Protein AF-A0A2G2DRU8-F1 (afdb_monomer_lite)

Structure (mmCIF, N/CA/C/O backbone):
data_AF-A0A2G2DRU8-F1
#
_entry.id   AF-A0A2G2DRU8-F1
#
loop_
_atom_site.group_PDB
_atom_site.id
_atom_site.type_symbol
_atom_site.label_atom_id
_atom_site.label_alt_id
_atom_site.label_comp_id
_atom_site.label_asym_id
_atom_site.label_entity_id
_atom_site.label_seq_id
_atom_site.pdbx_PDB_ins_code
_atom_site.Cartn_x
_atom_site.Cartn_y
_atom_site.Cartn_z
_atom_site.occupancy
_atom_site.B_iso_or_equiv
_atom_site.auth_seq_id
_atom_site.auth_comp_id
_atom_site.auth_asym_id
_atom_site.auth_atom_id
_atom_site.pdbx_PDB_model_num
ATOM 1 N N . MET A 1 1 ? 56.312 -52.712 -91.362 1.00 39.38 1 MET A N 1
ATOM 2 C CA . MET A 1 1 ? 55.675 -51.465 -91.839 1.00 39.38 1 MET A CA 1
ATOM 3 C C . MET A 1 1 ? 55.351 -50.600 -90.630 1.00 39.38 1 MET A C 1
ATOM 5 O O . MET A 1 1 ? 54.851 -51.126 -89.647 1.00 39.38 1 MET A O 1
ATOM 9 N N . ARG A 1 2 ? 55.734 -49.320 -90.685 1.00 44.62 2 ARG A N 1
ATOM 10 C CA . ARG A 1 2 ? 55.447 -48.262 -89.698 1.00 44.62 2 ARG A CA 1
ATOM 11 C C . ARG A 1 2 ? 53.928 -48.081 -89.507 1.00 44.62 2 ARG A C 1
ATOM 13 O O . ARG A 1 2 ? 53.222 -48.220 -90.497 1.00 44.62 2 ARG A O 1
ATOM 20 N N . TYR A 1 3 ? 53.457 -47.692 -88.315 1.00 41.16 3 TYR A N 1
ATOM 21 C CA . TYR A 1 3 ? 52.961 -46.327 -88.022 1.00 41.16 3 TYR A CA 1
ATOM 22 C C . TYR A 1 3 ? 52.307 -46.202 -86.619 1.00 41.16 3 TYR A C 1
ATOM 24 O O . TYR A 1 3 ? 51.330 -46.865 -86.307 1.00 41.16 3 TYR A O 1
ATOM 32 N N . LEU A 1 4 ? 52.939 -45.346 -85.804 1.00 44.66 4 LEU A N 1
ATOM 33 C CA . LEU A 1 4 ? 52.465 -44.342 -84.829 1.00 44.66 4 LEU A CA 1
ATOM 34 C C . LEU A 1 4 ? 51.186 -44.522 -83.969 1.00 44.66 4 LEU A C 1
ATOM 36 O O . LEU A 1 4 ? 50.074 -44.688 -84.451 1.00 44.66 4 LEU A O 1
ATOM 40 N N . SER A 1 5 ? 51.408 -44.283 -82.666 1.00 58.34 5 SER A N 1
ATOM 41 C CA . SER A 1 5 ? 50.473 -43.892 -81.591 1.00 58.34 5 SER A CA 1
ATOM 42 C C . SER A 1 5 ? 49.672 -42.612 -81.915 1.00 58.34 5 SER A C 1
ATOM 44 O O . SER A 1 5 ? 50.130 -41.800 -82.721 1.00 58.34 5 SER A O 1
ATOM 46 N N . PRO A 1 6 ? 48.554 -42.353 -81.206 1.00 56.75 6 PRO A N 1
ATOM 47 C CA . PRO A 1 6 ? 48.639 -41.314 -80.173 1.00 56.75 6 PRO A CA 1
ATOM 48 C C . PRO A 1 6 ? 47.944 -41.654 -78.843 1.00 56.75 6 PRO A C 1
ATOM 50 O O . PRO A 1 6 ? 46.926 -42.337 -78.767 1.00 56.75 6 PRO A O 1
ATOM 53 N N . LYS A 1 7 ? 48.543 -41.111 -77.780 1.00 52.53 7 LYS A N 1
ATOM 54 C CA . LYS A 1 7 ? 48.070 -41.048 -76.394 1.00 52.53 7 LYS A CA 1
ATOM 55 C C . LYS A 1 7 ? 46.791 -40.206 -76.294 1.00 52.53 7 LYS A C 1
ATOM 57 O O . LYS A 1 7 ? 46.794 -39.054 -76.718 1.00 52.53 7 LYS A O 1
ATOM 62 N N . HIS A 1 8 ? 45.750 -40.730 -75.647 1.00 50.44 8 HIS A N 1
ATOM 63 C CA . HIS A 1 8 ? 44.646 -39.911 -75.147 1.00 50.44 8 HIS A CA 1
ATOM 64 C C . HIS A 1 8 ? 45.032 -39.297 -73.798 1.00 50.44 8 HIS A C 1
ATOM 66 O O . HIS A 1 8 ? 45.098 -39.971 -72.772 1.00 50.44 8 HIS A O 1
ATOM 72 N N . THR A 1 9 ? 45.326 -38.003 -73.831 1.00 54.69 9 THR A N 1
ATOM 73 C CA . THR A 1 9 ? 45.537 -37.146 -72.666 1.00 54.69 9 THR A CA 1
ATOM 74 C C . THR A 1 9 ? 44.187 -36.859 -72.003 1.00 54.69 9 THR A C 1
ATOM 76 O O . THR A 1 9 ? 43.282 -36.326 -72.642 1.00 54.69 9 THR A O 1
ATOM 79 N N . LEU A 1 10 ? 44.054 -37.193 -70.718 1.00 53.12 10 LEU A N 1
ATOM 80 C CA . LEU A 1 10 ? 42.950 -36.758 -69.861 1.00 53.12 10 LEU A CA 1
ATOM 81 C C . LEU A 1 10 ? 43.016 -35.230 -69.693 1.00 53.12 10 LEU A C 1
ATOM 83 O O . LEU A 1 10 ? 43.907 -34.716 -69.017 1.00 53.12 10 LEU A O 1
ATOM 87 N N . LEU A 1 11 ? 42.084 -34.501 -70.311 1.00 50.75 11 LEU A N 1
ATOM 88 C CA . LEU A 1 11 ? 41.891 -33.073 -70.059 1.00 50.75 11 LEU A CA 1
ATOM 89 C C . LEU A 1 11 ? 41.055 -32.899 -68.790 1.00 50.75 11 LEU A C 1
ATOM 91 O O . LEU A 1 11 ? 39.841 -33.077 -68.773 1.00 50.75 11 LEU A O 1
ATOM 95 N N . ASN A 1 12 ? 41.751 -32.546 -67.717 1.00 58.22 12 ASN A N 1
ATOM 96 C CA . ASN A 1 12 ? 41.182 -32.056 -66.476 1.00 58.22 12 ASN A CA 1
ATOM 97 C C . ASN A 1 12 ? 40.608 -30.653 -66.752 1.00 58.22 12 ASN A C 1
ATOM 99 O O . ASN A 1 12 ? 41.373 -29.700 -66.912 1.00 58.22 12 ASN A O 1
ATOM 103 N N . SER A 1 13 ? 39.283 -30.516 -66.861 1.00 53.88 13 SER A N 1
ATOM 104 C CA . SER A 1 13 ? 38.641 -29.200 -66.955 1.00 53.88 13 SER A CA 1
ATOM 105 C C . SER A 1 13 ? 38.730 -28.513 -65.594 1.00 53.88 13 SER A C 1
ATOM 107 O O . SER A 1 13 ? 37.860 -28.650 -64.736 1.00 53.88 13 SER A O 1
ATOM 109 N N . ARG A 1 14 ? 39.822 -27.781 -65.366 1.00 57.84 14 ARG A N 1
ATOM 110 C CA . ARG A 1 14 ? 39.835 -26.725 -64.356 1.00 57.84 14 ARG A CA 1
ATOM 111 C C . ARG A 1 14 ? 39.056 -25.549 -64.936 1.00 57.84 14 ARG A C 1
ATOM 113 O O . ARG A 1 14 ? 39.639 -24.684 -65.582 1.00 57.84 14 ARG A O 1
ATOM 120 N N . SER A 1 15 ? 37.743 -25.541 -64.720 1.00 64.25 15 SER A N 1
ATOM 121 C CA . SER A 1 15 ? 36.922 -24.342 -64.891 1.00 64.25 15 SER A CA 1
ATOM 122 C C . SER A 1 15 ? 37.364 -23.325 -63.839 1.00 64.25 15 SER A C 1
ATOM 124 O O . SER A 1 15 ? 36.916 -23.359 -62.696 1.00 64.25 15 SER A O 1
ATOM 126 N N . GLY A 1 16 ? 38.335 -22.483 -64.190 1.00 66.25 16 GLY A N 1
ATOM 127 C CA . GLY A 1 16 ? 38.664 -21.307 -63.398 1.00 66.25 16 GLY A CA 1
ATOM 128 C C . GLY A 1 16 ? 37.477 -20.352 -63.443 1.00 66.25 16 GLY A C 1
ATOM 129 O O . GLY A 1 16 ? 37.025 -20.004 -64.532 1.00 66.25 16 GLY A O 1
ATOM 130 N N . PHE A 1 17 ? 36.966 -19.965 -62.272 1.00 67.88 17 PHE A N 1
ATOM 131 C CA . PHE A 1 17 ? 35.905 -18.968 -62.153 1.00 67.88 17 PHE A CA 1
ATOM 132 C C . PHE A 1 17 ? 36.286 -17.718 -62.940 1.00 67.88 17 PHE A C 1
ATOM 134 O O . PHE A 1 17 ? 37.369 -17.153 -62.759 1.00 67.88 17 PHE A O 1
ATOM 141 N N . THR A 1 18 ? 35.404 -17.302 -63.843 1.00 85.19 18 THR A N 1
ATOM 142 C CA . THR A 1 18 ? 35.626 -16.078 -64.606 1.00 85.19 18 THR A CA 1
ATOM 143 C C . THR A 1 18 ? 35.460 -14.874 -63.678 1.00 85.19 18 THR A C 1
ATOM 145 O O . THR A 1 18 ? 34.638 -14.880 -62.761 1.00 85.19 18 THR A O 1
ATOM 148 N N . LEU A 1 19 ? 36.236 -13.812 -63.909 1.00 82.19 19 LEU A N 1
ATOM 149 C CA . LEU A 1 19 ? 36.163 -12.582 -63.108 1.00 82.19 19 LEU A CA 1
ATOM 150 C C . LEU A 1 19 ? 34.741 -11.990 -63.088 1.00 82.19 19 LEU A C 1
ATOM 152 O O . LEU A 1 19 ? 34.320 -11.416 -62.087 1.00 82.19 19 LEU A O 1
ATOM 156 N N . ILE A 1 20 ? 33.987 -12.184 -64.173 1.00 88.69 20 ILE A N 1
ATOM 157 C CA . ILE A 1 20 ? 32.601 -11.729 -64.286 1.00 88.69 20 ILE A CA 1
ATOM 158 C C . ILE A 1 20 ? 31.631 -12.548 -63.425 1.00 88.69 20 ILE A C 1
ATOM 160 O O . ILE A 1 20 ? 30.718 -11.979 -62.838 1.00 88.69 20 ILE A O 1
ATOM 164 N N . GLU A 1 21 ? 31.851 -13.853 -63.283 1.00 85.38 21 GLU A N 1
ATOM 165 C CA . GLU A 1 21 ? 31.037 -14.726 -62.433 1.00 85.38 21 GLU A CA 1
ATOM 166 C C . GLU A 1 21 ? 31.250 -14.404 -60.953 1.00 85.38 21 GLU A C 1
ATOM 168 O O . GLU A 1 21 ? 30.289 -14.263 -60.199 1.00 85.38 21 GLU A O 1
ATOM 173 N N . LEU A 1 22 ? 32.501 -14.160 -60.553 1.00 88.31 22 LEU A N 1
ATOM 174 C CA . LEU A 1 22 ? 32.812 -13.711 -59.197 1.00 88.31 22 LEU A CA 1
ATOM 175 C C . LEU A 1 22 ? 32.199 -12.331 -58.902 1.00 88.31 22 LEU A C 1
ATOM 177 O O . LEU A 1 22 ? 31.643 -12.118 -57.826 1.00 88.31 22 LEU A O 1
ATOM 181 N N . LEU A 1 23 ? 32.222 -11.410 -59.869 1.00 90.94 23 LEU A N 1
ATOM 182 C CA . LEU A 1 23 ? 31.602 -10.091 -59.729 1.00 90.94 23 LEU A CA 1
ATOM 183 C C . LEU A 1 23 ? 30.066 -10.173 -59.663 1.00 90.94 23 LEU A C 1
ATOM 185 O O . LEU A 1 23 ? 29.441 -9.477 -58.861 1.00 90.94 23 LEU A O 1
ATOM 189 N N . MET A 1 24 ? 29.447 -11.059 -60.444 1.00 91.19 24 MET A N 1
ATOM 190 C CA . MET A 1 24 ? 28.003 -11.303 -60.399 1.00 91.19 24 MET A CA 1
ATOM 191 C C . MET A 1 24 ? 27.572 -11.908 -59.055 1.00 91.19 24 MET A C 1
ATOM 193 O O . MET A 1 24 ? 26.594 -11.464 -58.460 1.00 91.19 24 MET A O 1
ATOM 197 N N . VAL A 1 25 ? 28.321 -12.874 -58.521 1.00 94.44 25 VAL A N 1
ATOM 198 C CA . VAL A 1 25 ? 28.010 -13.477 -57.215 1.00 94.44 25 VAL A CA 1
ATOM 199 C C . VAL A 1 25 ? 28.134 -12.450 -56.090 1.00 94.44 25 VAL A C 1
ATOM 201 O O . VAL A 1 25 ? 27.235 -12.351 -55.256 1.00 94.44 25 VAL A O 1
ATOM 204 N N . VAL A 1 26 ? 29.197 -11.641 -56.078 1.00 92.75 26 VAL A N 1
ATOM 205 C CA . VAL A 1 26 ? 29.396 -10.617 -55.037 1.00 92.75 26 VAL A CA 1
ATOM 206 C C . VAL A 1 26 ? 28.317 -9.533 -55.100 1.00 92.75 26 VAL A C 1
ATOM 208 O O . VAL A 1 26 ? 27.832 -9.091 -54.056 1.00 92.75 26 VAL A O 1
ATOM 211 N N . THR A 1 27 ? 27.898 -9.126 -56.300 1.00 94.50 27 THR A N 1
ATOM 212 C CA . THR A 1 27 ? 26.814 -8.144 -56.468 1.00 94.50 27 THR A CA 1
ATOM 213 C C . THR A 1 27 ? 25.464 -8.699 -56.016 1.00 94.50 27 THR A C 1
ATOM 215 O O . THR A 1 27 ? 24.753 -8.015 -55.280 1.00 94.50 27 THR A O 1
ATOM 218 N N . ILE A 1 28 ? 25.139 -9.953 -56.350 1.00 94.69 28 ILE A N 1
ATOM 219 C CA . ILE A 1 28 ? 23.911 -10.612 -55.877 1.00 94.69 28 ILE A CA 1
ATOM 220 C C . ILE A 1 28 ? 23.941 -10.792 -54.355 1.00 94.69 28 ILE A C 1
ATOM 222 O O . ILE A 1 28 ? 22.969 -10.452 -53.685 1.00 94.69 28 ILE A O 1
ATOM 226 N N . MET A 1 29 ? 25.055 -11.267 -53.786 1.00 93.94 29 MET A N 1
ATOM 227 C CA . MET A 1 29 ? 25.184 -11.436 -52.334 1.00 93.94 29 MET A CA 1
ATOM 228 C C . MET A 1 29 ? 25.061 -10.110 -51.593 1.00 93.94 29 MET A C 1
ATOM 230 O O . MET A 1 29 ? 24.414 -10.052 -50.550 1.00 93.94 29 MET A O 1
ATOM 234 N N . SER A 1 30 ? 25.615 -9.036 -52.153 1.00 93.00 30 SER A N 1
ATOM 235 C CA . SER A 1 30 ? 25.475 -7.696 -51.590 1.00 93.00 30 SER A CA 1
ATOM 236 C C . SER A 1 30 ? 24.016 -7.234 -51.633 1.00 93.00 30 SER A C 1
ATOM 238 O O . SER A 1 30 ? 23.486 -6.822 -50.607 1.00 93.00 30 SER A O 1
ATOM 240 N N . ALA A 1 31 ? 23.321 -7.377 -52.766 1.00 91.62 31 ALA A N 1
ATOM 241 C CA . ALA A 1 31 ? 21.906 -7.012 -52.874 1.00 91.62 31 ALA A CA 1
ATOM 242 C C . ALA A 1 31 ? 21.016 -7.796 -51.887 1.00 91.62 31 ALA A C 1
ATOM 244 O O . ALA A 1 31 ? 20.180 -7.205 -51.203 1.00 91.62 31 ALA A O 1
ATOM 245 N N . VAL A 1 32 ? 21.237 -9.109 -51.756 1.00 91.88 32 VAL A N 1
ATOM 246 C CA . VAL A 1 32 ? 20.504 -9.968 -50.810 1.00 91.88 32 VAL A CA 1
ATOM 247 C C . VAL A 1 32 ? 20.811 -9.592 -49.359 1.00 91.88 32 VAL A C 1
ATOM 249 O O . VAL A 1 32 ? 19.890 -9.510 -48.547 1.00 91.88 32 VAL A O 1
ATOM 252 N N . ALA A 1 33 ? 22.074 -9.312 -49.025 1.00 88.75 33 ALA A N 1
ATOM 253 C CA . ALA A 1 33 ? 22.460 -8.886 -47.682 1.00 88.75 33 ALA A CA 1
ATOM 254 C C . ALA A 1 33 ? 21.768 -7.572 -47.283 1.00 88.75 33 ALA A C 1
ATOM 256 O O . ALA A 1 33 ? 21.217 -7.478 -46.186 1.00 88.75 33 ALA A O 1
ATOM 257 N N . TRP A 1 34 ? 21.713 -6.590 -48.190 1.00 86.06 34 TRP A N 1
ATOM 258 C CA . TRP A 1 34 ? 21.013 -5.324 -47.955 1.00 86.06 34 TRP A CA 1
ATOM 259 C C . TRP A 1 34 ? 19.508 -5.517 -47.713 1.00 86.06 34 TRP A C 1
ATOM 261 O O . TRP A 1 34 ? 18.966 -4.945 -46.768 1.00 86.06 34 TRP A O 1
ATOM 271 N N . MET A 1 35 ? 18.835 -6.361 -48.503 1.00 84.06 35 MET A N 1
ATOM 272 C CA . MET A 1 35 ? 17.413 -6.673 -48.289 1.00 84.06 35 MET A CA 1
ATOM 273 C C . MET A 1 35 ? 17.175 -7.421 -46.967 1.00 84.06 35 MET A C 1
ATOM 275 O O . MET A 1 35 ? 16.222 -7.121 -46.247 1.00 84.06 35 MET A O 1
ATOM 279 N N . SER A 1 36 ? 18.061 -8.358 -46.612 1.00 82.38 36 SER A N 1
ATOM 280 C CA . SER A 1 36 ? 17.959 -9.134 -45.372 1.00 82.38 36 SER A CA 1
ATOM 281 C C . SER A 1 36 ? 18.079 -8.261 -44.118 1.00 82.38 36 SER A C 1
ATOM 283 O O . SER A 1 36 ? 17.382 -8.517 -43.137 1.00 82.38 36 SER A O 1
ATOM 285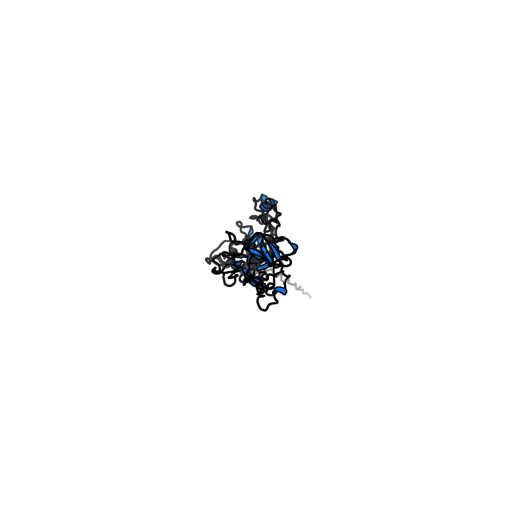 N N . LEU A 1 37 ? 18.928 -7.226 -44.132 1.00 78.00 37 LEU A N 1
ATOM 286 C CA . LEU A 1 37 ? 19.105 -6.319 -42.991 1.00 78.00 37 LEU A CA 1
ATOM 287 C C . LEU A 1 37 ? 17.834 -5.510 -42.679 1.00 78.00 37 LEU A C 1
ATOM 289 O O . LEU A 1 37 ? 17.498 -5.329 -41.509 1.00 78.00 37 LEU A O 1
ATOM 293 N N . GLY A 1 38 ? 17.091 -5.074 -43.703 1.00 71.56 38 GLY A N 1
ATOM 294 C CA . GLY A 1 38 ? 15.842 -4.325 -43.516 1.00 71.56 38 GLY A CA 1
ATOM 295 C C . GLY A 1 38 ? 14.744 -5.136 -42.816 1.00 71.56 38 GLY A C 1
ATOM 296 O O . GLY A 1 38 ? 14.065 -4.624 -41.928 1.00 71.56 38 GLY A O 1
ATOM 297 N N . VAL A 1 39 ? 14.606 -6.421 -43.162 1.00 74.19 39 VAL A N 1
ATOM 298 C CA . VAL A 1 39 ? 13.610 -7.324 -42.552 1.00 74.19 39 VAL A CA 1
ATOM 299 C C . VAL A 1 39 ? 13.971 -7.663 -41.103 1.00 74.19 39 VAL A C 1
ATOM 301 O O . VAL A 1 39 ? 13.103 -7.657 -40.232 1.00 74.19 39 VAL A O 1
ATOM 304 N N . VAL A 1 40 ? 15.252 -7.925 -40.823 1.00 74.25 40 VAL A N 1
ATOM 305 C CA . VAL A 1 40 ? 15.715 -8.258 -39.465 1.00 74.25 40 VAL A CA 1
ATOM 306 C C . VAL A 1 40 ? 15.511 -7.083 -38.505 1.00 74.25 40 VAL A C 1
ATOM 308 O O . VAL A 1 40 ? 15.038 -7.297 -37.391 1.00 74.25 40 VAL A O 1
ATOM 311 N N . ASN A 1 41 ? 15.788 -5.850 -38.940 1.00 72.88 41 ASN A N 1
ATOM 312 C CA . ASN A 1 41 ? 15.638 -4.664 -38.094 1.00 72.88 41 ASN A CA 1
ATOM 313 C C . ASN A 1 41 ? 14.183 -4.429 -37.658 1.00 72.88 41 ASN A C 1
ATOM 315 O O . ASN A 1 41 ? 13.932 -4.232 -36.472 1.00 72.88 41 ASN A O 1
ATOM 319 N N . ASN A 1 42 ? 13.221 -4.529 -38.580 1.00 74.12 42 ASN A N 1
ATOM 320 C CA . ASN A 1 42 ? 11.802 -4.348 -38.248 1.00 74.12 42 ASN A CA 1
ATOM 321 C C . ASN A 1 42 ? 11.298 -5.413 -37.262 1.00 74.12 42 ASN A C 1
ATOM 323 O O . ASN A 1 42 ? 10.543 -5.101 -36.342 1.00 74.12 42 ASN A O 1
ATOM 327 N N . ASN A 1 43 ? 11.757 -6.658 -37.417 1.00 83.50 43 ASN A N 1
ATOM 328 C CA . ASN A 1 43 ? 11.407 -7.741 -36.501 1.00 83.50 43 ASN A CA 1
ATOM 329 C C . ASN A 1 43 ? 12.019 -7.527 -35.108 1.00 83.50 43 ASN A C 1
ATOM 331 O O . ASN A 1 43 ? 11.368 -7.794 -34.101 1.00 83.50 43 ASN A O 1
ATOM 335 N N . MET A 1 44 ? 13.256 -7.029 -35.028 1.00 87.12 44 MET A N 1
ATOM 336 C CA . MET A 1 44 ? 13.907 -6.739 -33.747 1.00 87.12 44 MET A CA 1
ATOM 337 C C . MET A 1 44 ? 13.232 -5.590 -32.999 1.00 87.12 44 MET A C 1
ATOM 339 O O . MET A 1 44 ? 13.045 -5.686 -31.786 1.00 87.12 44 MET A O 1
ATOM 343 N N . ASP A 1 45 ? 12.848 -4.531 -33.709 1.00 89.62 45 ASP A N 1
ATOM 344 C CA . ASP A 1 45 ? 12.166 -3.378 -33.123 1.00 89.62 45 ASP A CA 1
ATOM 345 C C . ASP A 1 45 ? 10.806 -3.781 -32.526 1.00 89.62 45 ASP A C 1
ATOM 347 O O . ASP A 1 45 ? 10.487 -3.417 -31.391 1.00 89.62 45 ASP A O 1
ATOM 351 N N . GLN A 1 46 ? 10.057 -4.639 -33.226 1.00 90.56 46 GLN A N 1
ATOM 352 C CA . GLN A 1 46 ? 8.818 -5.213 -32.703 1.00 90.56 46 GLN A CA 1
ATOM 353 C C . GLN A 1 46 ? 9.048 -6.029 -31.423 1.00 90.56 46 GLN A C 1
ATOM 355 O O . GLN A 1 46 ? 8.342 -5.841 -30.434 1.00 90.56 46 GLN A O 1
ATOM 360 N N . VAL A 1 47 ? 10.064 -6.898 -31.408 1.00 92.56 47 VAL A N 1
ATOM 361 C CA . VAL A 1 47 ? 10.391 -7.721 -30.231 1.00 92.56 47 VAL A CA 1
ATOM 362 C C . VAL A 1 47 ? 10.733 -6.854 -29.017 1.00 92.56 47 VAL A C 1
ATOM 364 O O . VAL A 1 47 ? 10.299 -7.158 -27.909 1.00 92.56 47 VAL A O 1
ATOM 367 N N . ARG A 1 48 ? 11.484 -5.763 -29.200 1.00 92.75 48 ARG A N 1
ATOM 368 C CA . ARG A 1 48 ? 11.838 -4.836 -28.108 1.00 92.75 48 ARG A CA 1
ATOM 369 C C . ARG A 1 48 ? 10.632 -4.064 -27.590 1.00 92.75 48 ARG A C 1
ATOM 371 O O . ARG A 1 48 ? 10.507 -3.834 -26.384 1.00 92.75 48 ARG A O 1
ATOM 378 N N . PHE A 1 49 ? 9.730 -3.684 -28.484 1.00 91.69 49 PHE A N 1
ATOM 379 C CA . PHE A 1 49 ? 8.475 -3.046 -28.117 1.00 91.69 49 PHE A CA 1
ATOM 380 C C . PHE A 1 49 ? 7.569 -3.986 -27.308 1.00 91.69 49 PHE A C 1
ATOM 382 O O . PHE A 1 49 ? 7.074 -3.607 -26.245 1.00 91.69 49 PHE A O 1
ATOM 389 N N . ASP A 1 50 ? 7.420 -5.237 -27.744 1.00 93.44 50 ASP A N 1
ATOM 390 C CA . ASP A 1 50 ? 6.649 -6.243 -27.011 1.00 93.44 50 ASP A CA 1
ATOM 391 C C . ASP A 1 50 ? 7.320 -6.621 -25.674 1.00 93.44 50 ASP A C 1
ATOM 393 O O . ASP A 1 50 ? 6.637 -6.771 -24.660 1.00 93.44 50 ASP A O 1
ATOM 397 N N . ASP A 1 51 ? 8.655 -6.679 -25.610 1.00 94.31 51 ASP A N 1
ATOM 398 C CA . ASP A 1 51 ? 9.399 -6.843 -24.350 1.00 94.31 51 ASP A CA 1
ATOM 399 C C . ASP A 1 51 ? 9.132 -5.676 -23.383 1.00 94.31 51 ASP A C 1
ATOM 401 O O . ASP A 1 51 ? 8.884 -5.886 -22.196 1.00 94.31 51 ASP A O 1
ATOM 405 N N . THR A 1 52 ? 9.088 -4.439 -23.886 1.00 93.00 52 THR A N 1
ATOM 406 C CA . THR A 1 52 ? 8.765 -3.244 -23.086 1.00 93.00 52 THR A CA 1
ATOM 407 C C . THR A 1 52 ? 7.366 -3.339 -22.473 1.00 93.00 52 THR A C 1
ATOM 409 O O . THR A 1 52 ? 7.199 -3.081 -21.279 1.00 93.00 52 THR A O 1
ATOM 412 N N . LYS A 1 53 ? 6.368 -3.788 -23.243 1.00 92.62 53 LYS A N 1
ATOM 413 C CA . LYS A 1 53 ? 5.009 -4.051 -22.738 1.00 92.62 53 LYS A CA 1
ATOM 414 C C . LYS A 1 53 ? 4.995 -5.105 -21.637 1.00 92.62 53 LYS A C 1
ATOM 416 O O . LYS A 1 53 ? 4.438 -4.875 -20.567 1.00 92.62 53 LYS A O 1
ATOM 421 N N . ASN A 1 54 ? 5.651 -6.238 -21.873 1.00 93.69 54 ASN A N 1
ATOM 422 C CA . ASN A 1 54 ? 5.714 -7.329 -20.901 1.00 93.69 54 ASN A CA 1
ATOM 423 C C . ASN A 1 54 ? 6.402 -6.897 -19.595 1.00 93.69 54 ASN A C 1
ATOM 425 O O . ASN A 1 54 ? 6.001 -7.299 -18.499 1.00 93.69 54 ASN A O 1
ATOM 429 N N . ARG A 1 55 ? 7.421 -6.039 -19.688 1.00 93.81 55 ARG A N 1
ATOM 430 C CA . ARG A 1 55 ? 8.112 -5.473 -18.525 1.00 93.81 55 ARG A CA 1
ATOM 431 C C . ARG A 1 55 ? 7.244 -4.503 -17.738 1.00 93.81 55 ARG A C 1
ATOM 433 O O . ARG A 1 55 ? 7.286 -4.556 -16.514 1.00 93.81 55 ARG A O 1
ATOM 440 N N . LEU A 1 56 ? 6.432 -3.677 -18.397 1.00 92.81 56 LEU A N 1
ATOM 441 C CA . LEU A 1 56 ? 5.462 -2.816 -17.710 1.00 92.81 56 LEU A CA 1
ATOM 442 C C . LEU A 1 56 ? 4.446 -3.630 -16.906 1.00 92.81 56 LEU A C 1
ATOM 444 O O . LEU A 1 56 ? 4.211 -3.325 -15.739 1.00 92.81 56 LEU A O 1
ATOM 448 N N . GLU A 1 57 ? 3.919 -4.712 -17.478 1.00 92.38 57 GLU A N 1
ATOM 449 C CA . GLU A 1 57 ? 3.024 -5.625 -16.755 1.00 92.38 57 GLU A CA 1
ATOM 450 C C . GLU A 1 57 ? 3.729 -6.308 -15.577 1.00 92.38 57 GLU A C 1
ATOM 452 O O . GLU A 1 57 ? 3.158 -6.471 -14.497 1.00 92.38 57 GLU A O 1
ATOM 457 N N . THR A 1 58 ? 5.006 -6.657 -15.746 1.00 94.12 58 THR A N 1
ATOM 458 C CA . THR A 1 58 ? 5.829 -7.215 -14.664 1.00 94.12 58 THR A CA 1
ATOM 459 C C . THR A 1 58 ? 6.010 -6.202 -13.527 1.00 94.12 58 THR A C 1
ATOM 461 O O . THR A 1 58 ? 5.867 -6.563 -12.361 1.00 94.12 58 THR A O 1
ATOM 464 N N . ILE A 1 59 ? 6.251 -4.926 -13.849 1.00 95.25 59 ILE A N 1
ATOM 465 C CA . ILE A 1 59 ? 6.330 -3.832 -12.869 1.00 95.25 59 ILE A CA 1
ATOM 466 C C . ILE A 1 59 ? 4.987 -3.652 -12.163 1.00 95.25 59 ILE A C 1
ATOM 468 O O . ILE A 1 59 ? 4.956 -3.586 -10.937 1.00 95.25 59 ILE A O 1
ATOM 472 N N . LYS A 1 60 ? 3.870 -3.644 -12.899 1.00 94.00 60 LYS A N 1
ATOM 473 C CA . LYS A 1 60 ? 2.528 -3.527 -12.312 1.00 94.00 60 LYS A CA 1
ATOM 474 C C . LYS A 1 60 ? 2.273 -4.629 -11.283 1.00 94.00 60 LYS A C 1
ATOM 476 O O . LYS A 1 60 ? 1.923 -4.334 -10.140 1.00 94.00 60 LYS A O 1
ATOM 481 N N . ARG A 1 61 ? 2.537 -5.884 -11.657 1.00 92.75 61 ARG A N 1
ATOM 482 C CA . ARG A 1 61 ? 2.388 -7.049 -10.771 1.00 92.75 61 ARG A CA 1
ATOM 483 C C . ARG A 1 61 ? 3.335 -7.016 -9.574 1.00 92.75 61 ARG A C 1
ATOM 485 O O . ARG A 1 61 ? 2.944 -7.425 -8.490 1.00 92.75 61 ARG A O 1
ATOM 492 N N . ALA A 1 62 ? 4.555 -6.507 -9.729 1.00 95.25 62 ALA A N 1
ATOM 493 C CA . ALA A 1 62 ? 5.482 -6.353 -8.609 1.00 95.25 62 ALA A CA 1
ATOM 494 C C . ALA A 1 62 ? 4.985 -5.338 -7.563 1.00 95.25 62 ALA A C 1
ATOM 496 O O . ALA A 1 62 ? 5.285 -5.471 -6.375 1.00 95.25 62 ALA A O 1
ATOM 497 N N . ILE A 1 63 ? 4.225 -4.325 -7.990 1.00 95.25 63 ILE A N 1
ATOM 498 C CA . ILE A 1 63 ? 3.742 -3.260 -7.108 1.00 95.25 63 ILE A CA 1
ATOM 499 C C . ILE A 1 63 ? 2.443 -3.658 -6.399 1.00 95.25 63 ILE A C 1
ATOM 501 O O . ILE A 1 63 ? 2.396 -3.588 -5.173 1.00 95.25 63 ILE A O 1
ATOM 505 N N . ILE A 1 64 ? 1.408 -4.068 -7.141 1.00 92.62 64 ILE A N 1
ATOM 506 C CA . ILE A 1 64 ? 0.060 -4.345 -6.594 1.00 92.62 64 ILE A CA 1
ATOM 507 C C . ILE A 1 64 ? -0.352 -5.824 -6.627 1.00 92.62 64 ILE A C 1
ATOM 509 O O . ILE A 1 64 ? -1.461 -6.157 -6.217 1.00 92.62 64 ILE A O 1
ATOM 513 N N . GLY A 1 65 ? 0.507 -6.712 -7.131 1.00 90.38 65 GLY A N 1
ATOM 514 C CA . GLY A 1 65 ? 0.176 -8.124 -7.307 1.00 90.38 65 GLY A CA 1
ATOM 515 C C . GLY A 1 65 ? -0.707 -8.392 -8.527 1.00 90.38 65 GLY A C 1
ATOM 516 O O . GLY A 1 65 ? -0.892 -7.540 -9.398 1.00 90.38 65 GLY A O 1
ATOM 517 N N . ASP A 1 66 ? -1.238 -9.612 -8.602 1.00 83.94 66 ASP A N 1
ATOM 518 C CA . ASP A 1 66 ? -2.235 -10.014 -9.597 1.00 83.94 66 ASP A CA 1
ATOM 519 C C . ASP A 1 66 ? -3.600 -10.151 -8.912 1.00 83.94 66 ASP A C 1
ATOM 521 O O . ASP A 1 66 ? -4.002 -11.234 -8.488 1.00 83.94 66 ASP A O 1
ATOM 525 N N . THR A 1 67 ? -4.321 -9.034 -8.800 1.00 67.50 67 THR A N 1
ATOM 526 C CA . THR A 1 67 ? -5.629 -8.975 -8.124 1.00 67.50 67 THR A CA 1
ATOM 527 C C . THR A 1 67 ? -6.719 -9.794 -8.826 1.00 67.50 67 THR A C 1
ATOM 529 O O . THR A 1 67 ? -7.758 -10.064 -8.219 1.00 67.50 67 THR A O 1
ATOM 532 N N . SER A 1 68 ? -6.485 -10.219 -10.077 1.00 69.88 68 SER A N 1
ATOM 533 C CA . SER A 1 68 ? -7.400 -11.069 -10.851 1.00 69.88 68 SER A CA 1
ATOM 534 C C . SER A 1 68 ? -7.329 -12.544 -10.455 1.00 69.88 68 SER A C 1
ATOM 536 O O . SER A 1 68 ? -8.281 -13.299 -10.671 1.00 69.88 68 SER A O 1
ATOM 538 N N . ARG A 1 69 ? -6.213 -12.971 -9.852 1.00 74.69 69 ARG A N 1
ATOM 539 C CA . ARG A 1 69 ? -6.064 -14.334 -9.350 1.00 74.69 69 ARG A CA 1
ATOM 540 C C . ARG A 1 69 ? -6.748 -14.444 -8.010 1.00 74.69 69 ARG A C 1
ATOM 542 O O . ARG A 1 69 ? -6.456 -13.682 -7.095 1.00 74.69 69 ARG A O 1
ATOM 549 N N . THR A 1 70 ? -7.622 -15.433 -7.889 1.00 76.00 70 THR A N 1
ATOM 550 C CA . THR A 1 70 ? -8.203 -15.808 -6.606 1.00 76.00 70 THR A CA 1
ATOM 551 C C . THR A 1 70 ? -7.656 -17.161 -6.170 1.00 76.00 70 THR A C 1
ATOM 553 O O . THR A 1 70 ? -7.578 -18.103 -6.957 1.00 76.00 70 THR A O 1
ATOM 556 N N . ILE A 1 71 ? -7.258 -17.261 -4.907 1.00 70.38 71 ILE A N 1
ATOM 557 C CA . ILE A 1 71 ? -6.917 -18.516 -4.243 1.00 70.38 71 ILE A CA 1
ATOM 558 C C . ILE A 1 71 ? -8.060 -18.784 -3.270 1.00 70.38 71 ILE A C 1
ATOM 560 O O . ILE A 1 71 ? -8.320 -17.981 -2.378 1.00 70.38 71 ILE A O 1
ATOM 564 N N . ASN A 1 72 ? -8.793 -19.881 -3.472 1.00 72.69 72 ASN A N 1
ATOM 565 C CA . ASN A 1 72 ? -9.979 -20.224 -2.674 1.00 72.69 72 ASN A CA 1
ATOM 566 C C . ASN A 1 72 ? -11.047 -19.106 -2.631 1.00 72.69 72 ASN A C 1
ATOM 568 O O . ASN A 1 72 ? -11.698 -18.901 -1.610 1.00 72.69 72 ASN A O 1
ATOM 572 N N . GLY A 1 73 ? -11.215 -18.366 -3.733 1.00 69.44 73 GLY A N 1
ATOM 573 C CA . GLY A 1 73 ? -12.197 -17.279 -3.842 1.00 69.44 73 GLY A CA 1
ATOM 574 C C . GLY A 1 73 ? -11.762 -15.938 -3.238 1.00 69.44 73 GLY A C 1
ATOM 575 O O . GLY A 1 73 ? -12.528 -14.982 -3.306 1.00 69.44 73 GLY A O 1
ATOM 576 N N . GLN A 1 74 ? -10.545 -15.833 -2.695 1.00 66.56 74 GLN A N 1
ATOM 577 C CA . GLN A 1 74 ? -9.959 -14.573 -2.224 1.00 66.56 74 GLN A CA 1
ATOM 578 C C . GLN A 1 74 ? -8.861 -14.111 -3.179 1.00 66.56 74 GLN A C 1
ATOM 580 O O . GLN A 1 74 ? -8.030 -14.924 -3.581 1.00 66.56 74 GLN A O 1
ATOM 585 N N . SER A 1 75 ? -8.844 -12.828 -3.553 1.00 71.25 75 SER A N 1
ATOM 586 C CA . SER A 1 75 ? -7.780 -12.280 -4.402 1.00 71.25 75 SER A CA 1
ATOM 587 C C . SER A 1 75 ? -6.405 -12.477 -3.765 1.00 71.25 75 SER A C 1
ATOM 589 O O . SER A 1 75 ? -6.235 -12.310 -2.557 1.00 71.25 75 SER A O 1
ATOM 591 N N . GLU A 1 76 ? -5.414 -12.825 -4.580 1.00 77.50 76 GLU A N 1
ATOM 592 C CA . GLU A 1 76 ? -4.030 -12.929 -4.139 1.00 77.50 76 GLU A CA 1
ATOM 593 C C . GLU A 1 76 ? -3.471 -11.531 -3.856 1.00 77.50 76 GLU A C 1
ATOM 595 O O . GLU A 1 76 ? -3.280 -10.721 -4.762 1.00 77.50 76 GLU A O 1
ATOM 600 N N . ILE A 1 77 ? -3.195 -11.246 -2.583 1.00 82.81 77 ILE A N 1
ATOM 601 C CA . ILE A 1 77 ? -2.615 -9.969 -2.168 1.00 82.81 77 ILE A CA 1
ATOM 602 C C . ILE A 1 77 ? -1.132 -10.164 -1.913 1.00 82.81 77 ILE A C 1
ATOM 604 O O . ILE A 1 77 ? -0.727 -10.787 -0.931 1.00 82.81 77 ILE A O 1
ATOM 608 N N . ARG A 1 78 ? -0.326 -9.634 -2.826 1.00 87.81 78 ARG A N 1
ATOM 609 C CA . ARG A 1 78 ? 1.135 -9.627 -2.761 1.00 87.81 78 ARG A CA 1
ATOM 610 C C . ARG A 1 78 ? 1.665 -8.379 -3.454 1.00 87.81 78 ARG A C 1
ATOM 612 O O . ARG A 1 78 ? 0.938 -7.715 -4.186 1.00 87.81 78 ARG A O 1
ATOM 619 N N . GLY A 1 79 ? 2.951 -8.116 -3.273 1.00 92.19 79 GLY A N 1
ATOM 620 C CA . GLY A 1 79 ? 3.656 -7.032 -3.946 1.00 92.19 79 GLY A CA 1
ATOM 621 C C . GLY A 1 79 ? 3.995 -5.894 -2.999 1.00 92.19 79 GLY A C 1
ATOM 622 O O . GLY A 1 79 ? 3.599 -5.876 -1.834 1.00 92.19 79 GLY A O 1
ATOM 623 N N . TYR A 1 80 ? 4.738 -4.929 -3.530 1.00 94.38 80 TYR A N 1
ATOM 624 C CA . TYR A 1 80 ? 5.300 -3.835 -2.749 1.00 94.38 80 TYR A CA 1
ATOM 625 C C . TYR A 1 80 ? 4.246 -3.093 -1.916 1.00 94.38 80 TYR A C 1
ATOM 627 O O . TYR A 1 80 ? 4.490 -2.796 -0.751 1.00 94.38 80 TYR A O 1
ATOM 635 N N . VAL A 1 81 ? 3.059 -2.822 -2.469 1.00 93.94 81 VAL A N 1
ATOM 636 C CA . VAL A 1 81 ? 2.008 -2.090 -1.747 1.00 93.94 81 VAL A CA 1
ATOM 637 C C . VAL A 1 81 ? 1.401 -2.916 -0.616 1.00 93.94 81 VAL A C 1
ATOM 639 O O . VAL A 1 81 ? 1.099 -2.350 0.428 1.00 93.94 81 VAL A O 1
ATOM 642 N N . ALA A 1 82 ? 1.253 -4.232 -0.763 1.00 92.06 82 ALA A N 1
ATOM 643 C CA . ALA A 1 82 ? 0.723 -5.068 0.316 1.00 92.06 82 ALA A CA 1
ATOM 644 C C . ALA A 1 82 ? 1.638 -5.032 1.557 1.00 92.06 82 ALA A C 1
ATOM 646 O O . ALA A 1 82 ? 1.161 -4.902 2.693 1.00 92.06 82 ALA A O 1
ATOM 647 N N . ASP A 1 83 ? 2.951 -5.065 1.315 1.00 91.44 83 ASP A N 1
ATOM 648 C CA . ASP A 1 83 ? 3.992 -5.150 2.343 1.00 91.44 83 ASP A CA 1
ATOM 649 C C . ASP A 1 83 ? 4.426 -3.781 2.887 1.00 91.44 83 ASP A C 1
ATOM 651 O O . ASP A 1 83 ? 4.810 -3.662 4.049 1.00 91.44 83 ASP A O 1
ATOM 655 N N . MET A 1 84 ? 4.343 -2.728 2.070 1.00 90.75 84 MET A N 1
ATOM 656 C CA . MET A 1 84 ? 4.788 -1.373 2.421 1.00 90.75 84 MET A CA 1
ATOM 657 C C . MET A 1 84 ? 3.627 -0.389 2.603 1.00 90.75 84 MET A C 1
ATOM 659 O O . MET A 1 84 ? 3.810 0.682 3.168 1.00 90.75 84 MET A O 1
ATOM 663 N N . GLY A 1 85 ? 2.421 -0.694 2.133 1.00 90.44 85 GLY A N 1
ATOM 664 C CA . GLY A 1 85 ? 1.255 0.189 2.243 1.00 90.44 85 GLY A CA 1
ATOM 665 C C . GLY A 1 85 ? 1.345 1.489 1.434 1.00 90.44 85 GLY A C 1
ATOM 666 O O . GLY A 1 85 ? 0.622 2.443 1.704 1.00 90.44 85 GLY A O 1
ATOM 667 N N . GLY A 1 86 ? 2.249 1.563 0.455 1.00 91.44 86 GLY A N 1
ATOM 668 C CA . GLY A 1 86 ? 2.431 2.726 -0.414 1.00 91.44 86 GLY A CA 1
ATOM 669 C C . GLY A 1 86 ? 3.126 2.349 -1.717 1.00 91.44 86 GLY A C 1
ATOM 670 O O . GLY A 1 86 ? 3.706 1.270 -1.818 1.00 91.44 86 GLY A O 1
ATOM 671 N N . LEU A 1 87 ? 3.057 3.226 -2.719 1.00 94.44 87 LEU A N 1
ATOM 672 C CA . LEU A 1 87 ? 3.739 3.023 -3.998 1.00 94.44 87 LEU A CA 1
ATOM 673 C C . LEU A 1 87 ? 5.265 3.115 -3.825 1.00 94.44 87 LEU A C 1
ATOM 675 O O . LEU A 1 87 ? 5.743 3.873 -2.974 1.00 94.44 87 LEU A O 1
ATOM 679 N N . PRO A 1 88 ? 6.057 2.372 -4.617 1.00 94.31 88 PRO A N 1
ATOM 680 C CA . PRO A 1 88 ? 7.504 2.508 -4.577 1.00 94.31 88 PRO A CA 1
ATOM 681 C C . PRO A 1 88 ? 7.908 3.899 -5.084 1.00 94.31 88 PRO A C 1
ATOM 683 O O . PRO A 1 88 ? 7.348 4.380 -6.072 1.00 94.31 88 PRO A O 1
ATOM 686 N N . PRO A 1 89 ? 8.903 4.553 -4.469 1.00 91.81 89 PRO A N 1
ATOM 687 C CA . PRO A 1 89 ? 9.370 5.858 -4.934 1.00 91.81 89 PRO A CA 1
ATOM 688 C C . PRO A 1 89 ? 10.082 5.795 -6.301 1.00 91.81 89 PRO A C 1
ATOM 690 O O . PRO A 1 89 ? 10.176 6.807 -6.986 1.00 91.81 89 PRO A O 1
ATOM 693 N N . HIS A 1 90 ? 10.608 4.628 -6.687 1.00 92.19 90 HIS A N 1
ATOM 694 C CA . HIS A 1 90 ? 11.343 4.367 -7.934 1.00 92.19 90 HIS A CA 1
ATOM 695 C C . HIS A 1 90 ? 11.541 2.849 -8.121 1.00 92.19 90 HIS A C 1
ATOM 697 O O . HIS A 1 90 ? 11.251 2.072 -7.213 1.00 92.19 90 HIS A O 1
ATOM 703 N N . LEU A 1 91 ? 12.056 2.396 -9.270 1.00 93.19 91 LEU A N 1
ATOM 704 C CA . LEU A 1 91 ? 12.155 0.954 -9.567 1.00 93.19 91 LEU A CA 1
ATOM 705 C C . LEU A 1 91 ? 13.183 0.190 -8.725 1.00 93.19 91 LEU A C 1
ATOM 707 O O . LEU A 1 91 ? 12.976 -0.990 -8.449 1.00 93.19 91 LEU A O 1
ATOM 711 N N . GLN A 1 92 ? 14.274 0.821 -8.286 1.00 92.25 92 GLN A N 1
ATOM 712 C CA . GLN A 1 92 ? 15.254 0.149 -7.419 1.00 92.25 92 GLN A CA 1
ATOM 713 C C . GLN A 1 92 ? 14.645 -0.351 -6.100 1.00 92.25 92 GLN A C 1
ATOM 715 O O . GLN A 1 92 ? 15.041 -1.413 -5.618 1.00 92.25 92 GLN A O 1
ATOM 720 N N . ALA A 1 93 ? 13.623 0.339 -5.581 1.00 92.69 93 ALA A N 1
ATOM 721 C CA . ALA A 1 93 ? 12.870 -0.082 -4.401 1.00 92.69 93 ALA A CA 1
ATOM 722 C C . ALA A 1 93 ? 12.262 -1.491 -4.555 1.00 92.69 93 ALA A C 1
ATOM 724 O O . ALA A 1 93 ? 12.126 -2.237 -3.582 1.00 92.69 93 ALA A O 1
ATOM 725 N N . LEU A 1 94 ? 11.954 -1.893 -5.793 1.00 94.38 94 LEU A N 1
ATOM 726 C CA . LEU A 1 94 ? 11.407 -3.209 -6.113 1.00 94.38 94 LEU A CA 1
ATOM 727 C C . LEU A 1 94 ? 12.472 -4.313 -6.200 1.00 94.38 94 LEU A C 1
ATOM 729 O O . LEU A 1 94 ? 12.127 -5.490 -6.116 1.00 94.38 94 LEU A O 1
ATOM 733 N N . LEU A 1 95 ? 13.748 -3.953 -6.361 1.00 92.38 95 LEU A N 1
ATOM 734 C CA . LEU A 1 95 ? 14.856 -4.893 -6.560 1.00 92.38 95 LEU A CA 1
ATOM 735 C C . LEU A 1 95 ? 15.662 -5.160 -5.289 1.00 92.38 95 LEU A C 1
ATOM 737 O O . LEU A 1 95 ? 16.161 -6.265 -5.108 1.00 92.38 95 LEU A O 1
ATOM 741 N N . GLN A 1 96 ? 15.844 -4.156 -4.430 1.00 89.75 96 GLN A N 1
ATOM 742 C CA . GLN A 1 96 ? 16.818 -4.231 -3.339 1.00 89.75 96 GLN A CA 1
ATOM 743 C C . GLN A 1 96 ? 16.254 -3.667 -2.045 1.00 89.75 96 GLN A C 1
ATOM 745 O O . GLN A 1 96 ? 15.812 -2.528 -2.021 1.00 89.75 96 GLN A O 1
ATOM 750 N N . LYS A 1 97 ? 16.354 -4.420 -0.944 1.00 87.56 97 LYS A N 1
ATOM 751 C CA . LYS A 1 97 ? 15.922 -3.976 0.392 1.00 87.56 97 LYS A CA 1
ATOM 752 C C . LYS A 1 97 ? 16.578 -2.665 0.830 1.00 87.56 97 LYS A C 1
ATOM 754 O O . LYS A 1 97 ? 15.896 -1.771 1.318 1.00 87.56 97 LYS A O 1
ATOM 759 N N . ASN A 1 98 ? 17.894 -2.569 0.661 1.00 89.38 98 ASN A N 1
ATOM 760 C CA . ASN A 1 98 ? 18.677 -1.384 0.986 1.00 89.38 98 ASN A CA 1
ATOM 761 C C . ASN A 1 98 ? 19.441 -0.944 -0.259 1.00 89.38 98 ASN A C 1
ATOM 763 O O . ASN A 1 98 ? 19.944 -1.799 -0.992 1.00 89.38 98 ASN A O 1
ATOM 767 N N . TYR A 1 99 ? 19.537 0.359 -0.488 1.00 89.94 99 TYR A N 1
ATOM 768 C CA . TYR A 1 99 ? 20.195 0.899 -1.673 1.00 89.94 99 TYR A CA 1
ATOM 769 C C . TYR A 1 99 ? 20.706 2.322 -1.457 1.00 89.94 99 TYR A C 1
ATOM 771 O O . TYR A 1 99 ? 20.295 3.015 -0.527 1.00 89.94 99 TYR A O 1
ATOM 779 N N . CYS A 1 100 ? 21.570 2.772 -2.367 1.00 90.69 100 CYS A N 1
ATOM 780 C CA . CYS A 1 100 ? 22.011 4.156 -2.427 1.00 90.69 100 CYS A CA 1
ATOM 781 C C . CYS A 1 100 ? 21.129 4.988 -3.371 1.00 90.69 100 CYS A C 1
ATOM 783 O O . CYS A 1 100 ? 21.087 4.757 -4.584 1.00 90.69 100 CYS A O 1
ATOM 785 N N . ALA A 1 101 ? 20.406 5.964 -2.823 1.00 87.75 101 ALA A N 1
ATOM 786 C CA . ALA A 1 101 ? 19.610 6.903 -3.606 1.00 87.75 101 ALA A CA 1
ATOM 787 C C . ALA A 1 101 ? 20.521 7.715 -4.543 1.00 87.75 101 ALA A C 1
ATOM 789 O O . ALA A 1 101 ? 21.560 8.215 -4.128 1.00 87.75 101 ALA A O 1
ATOM 790 N N . GLY A 1 102 ? 20.163 7.814 -5.825 1.00 86.38 102 GLY A N 1
ATOM 791 C CA . GLY A 1 102 ? 20.978 8.458 -6.862 1.00 86.38 102 GLY A CA 1
ATOM 792 C C . GLY A 1 102 ? 22.138 7.615 -7.411 1.00 86.38 102 GLY A C 1
ATOM 793 O O . GLY A 1 102 ? 22.588 7.874 -8.525 1.00 86.38 102 GLY A O 1
ATOM 794 N N . PHE A 1 103 ? 22.588 6.578 -6.695 1.00 88.31 103 PHE A N 1
ATOM 795 C CA . PHE A 1 103 ? 23.783 5.799 -7.049 1.00 88.31 103 PHE A CA 1
ATOM 796 C C . PHE A 1 103 ? 23.520 4.284 -7.004 1.00 88.31 103 PHE A C 1
ATOM 798 O O . PHE A 1 103 ? 24.072 3.579 -6.162 1.00 88.31 103 PHE A O 1
ATOM 805 N N . PRO A 1 104 ? 22.694 3.735 -7.909 1.00 87.50 104 PRO A N 1
ATOM 806 C CA . PRO A 1 104 ? 22.254 2.340 -7.848 1.00 87.50 104 PRO A CA 1
ATOM 807 C C . PRO A 1 104 ? 23.380 1.303 -7.973 1.00 87.50 104 PRO A C 1
ATOM 809 O O . PRO A 1 104 ? 23.209 0.164 -7.548 1.00 87.50 104 PRO A O 1
ATOM 812 N N . GLN A 1 105 ? 24.528 1.689 -8.536 1.00 87.12 105 GLN A N 1
ATOM 813 C CA . GLN A 1 105 ? 25.736 0.864 -8.583 1.00 87.12 105 GLN A CA 1
ATOM 814 C C . GLN A 1 105 ? 26.393 0.656 -7.212 1.00 87.12 105 GLN A C 1
ATOM 816 O O . GLN A 1 105 ? 27.154 -0.291 -7.041 1.00 87.12 105 GLN A O 1
ATOM 821 N N . ILE A 1 106 ? 26.126 1.535 -6.241 1.00 89.44 106 ILE A N 1
ATOM 822 C CA . ILE A 1 106 ? 26.701 1.454 -4.901 1.00 89.44 106 ILE A CA 1
ATOM 823 C C . ILE A 1 106 ? 25.787 0.591 -4.029 1.00 89.44 106 ILE A C 1
ATOM 825 O O . ILE A 1 106 ? 24.658 0.967 -3.712 1.00 89.44 106 ILE A O 1
ATOM 829 N N . ASN A 1 107 ? 26.284 -0.581 -3.638 1.00 86.88 107 ASN A N 1
ATOM 830 C CA . ASN A 1 107 ? 25.520 -1.605 -2.919 1.00 86.88 107 ASN A CA 1
ATOM 831 C C . ASN A 1 107 ? 25.856 -1.705 -1.421 1.00 86.88 107 ASN A C 1
ATOM 833 O O . ASN A 1 107 ? 25.307 -2.561 -0.728 1.00 86.88 107 ASN A O 1
ATOM 837 N N . ASN A 1 108 ? 26.742 -0.848 -0.912 1.00 90.44 108 ASN A N 1
ATOM 838 C CA . ASN A 1 108 ? 27.123 -0.827 0.494 1.00 90.44 108 ASN A CA 1
ATOM 839 C C . ASN A 1 108 ? 26.978 0.576 1.093 1.00 90.44 108 ASN A C 1
ATOM 841 O O . ASN A 1 108 ? 27.083 1.593 0.406 1.00 90.44 108 ASN A O 1
ATOM 845 N N . LYS A 1 109 ? 26.711 0.605 2.400 1.00 90.50 109 LYS A N 1
ATOM 846 C CA . LYS A 1 109 ? 26.404 1.830 3.138 1.00 90.50 109 LYS A CA 1
ATOM 847 C C . LYS A 1 109 ? 27.586 2.797 3.188 1.00 90.50 109 LYS A C 1
ATOM 849 O O . LYS A 1 109 ? 27.386 3.984 2.963 1.00 90.50 109 LYS A O 1
ATOM 854 N N . ALA A 1 110 ? 28.789 2.289 3.458 1.00 91.81 110 ALA A N 1
ATOM 855 C CA . ALA A 1 110 ? 29.977 3.118 3.643 1.00 91.81 110 ALA A CA 1
ATOM 856 C C . ALA A 1 110 ? 30.296 3.935 2.383 1.00 91.81 110 ALA A C 1
ATOM 858 O O . ALA A 1 110 ? 30.423 5.155 2.455 1.00 91.81 110 ALA A O 1
ATOM 859 N N . ASP A 1 111 ? 30.323 3.281 1.223 1.00 92.69 111 ASP A N 1
ATOM 860 C CA . ASP A 1 111 ? 30.589 3.953 -0.049 1.00 92.69 111 ASP A CA 1
ATOM 861 C C . ASP A 1 111 ? 29.443 4.888 -0.446 1.00 92.69 111 ASP A C 1
ATOM 863 O O . ASP A 1 111 ? 29.670 5.941 -1.038 1.00 92.69 111 ASP A O 1
ATOM 867 N N . CYS A 1 112 ? 28.201 4.536 -0.098 1.00 91.75 112 CYS A N 1
ATOM 868 C CA . CYS A 1 112 ? 27.047 5.382 -0.383 1.00 91.75 112 CYS A CA 1
ATOM 869 C C . CYS A 1 112 ? 27.105 6.694 0.402 1.00 91.75 112 CYS A C 1
ATOM 871 O O . CYS A 1 112 ? 26.908 7.766 -0.164 1.00 91.75 112 CYS A O 1
ATOM 873 N N . GLU A 1 113 ? 27.414 6.612 1.695 1.00 90.81 113 GLU A N 1
ATOM 874 C CA . GLU A 1 113 ? 27.548 7.780 2.565 1.00 90.81 113 GLU A CA 1
ATOM 875 C C . GLU A 1 113 ? 28.786 8.618 2.217 1.00 90.81 113 GLU A C 1
ATOM 877 O O . GLU A 1 113 ? 28.768 9.832 2.412 1.00 90.81 113 GLU A O 1
ATOM 882 N N . ALA A 1 114 ? 29.827 8.006 1.639 1.00 91.94 114 ALA A N 1
ATOM 883 C CA . ALA A 1 114 ? 30.964 8.723 1.064 1.00 91.94 114 ALA A CA 1
ATOM 884 C C . ALA A 1 114 ? 30.612 9.444 -0.252 1.00 91.94 114 ALA A C 1
ATOM 886 O O . ALA A 1 114 ? 31.151 10.517 -0.524 1.00 91.94 114 ALA A O 1
ATOM 887 N N . ALA A 1 115 ? 29.715 8.876 -1.064 1.00 87.88 115 ALA A N 1
ATOM 888 C CA . ALA A 1 115 ? 29.262 9.478 -2.317 1.00 87.88 115 ALA A CA 1
ATOM 889 C C . ALA A 1 115 ? 28.266 10.627 -2.093 1.00 87.88 115 ALA A C 1
ATOM 891 O O . ALA A 1 115 ? 28.335 11.645 -2.783 1.00 87.88 115 ALA A O 1
ATOM 892 N N . ALA A 1 116 ? 27.343 10.475 -1.139 1.00 85.31 116 ALA A N 1
ATOM 893 C CA . ALA A 1 116 ? 26.390 11.510 -0.762 1.00 85.31 116 ALA A CA 1
ATOM 894 C C . ALA A 1 116 ? 25.860 11.321 0.669 1.00 85.31 116 ALA A C 1
ATOM 896 O O . ALA A 1 116 ? 25.423 10.241 1.074 1.00 85.31 116 ALA A O 1
ATOM 897 N N . THR A 1 117 ? 25.819 12.419 1.424 1.00 79.31 117 THR A N 1
ATOM 898 C CA . THR A 1 117 ? 25.305 12.440 2.798 1.00 79.31 117 THR A CA 1
ATOM 899 C C . THR A 1 117 ? 23.851 11.964 2.853 1.00 79.31 117 THR A C 1
ATOM 901 O O . THR A 1 117 ? 23.000 12.480 2.131 1.00 79.31 117 THR A O 1
ATOM 904 N N . ASN A 1 118 ? 23.552 11.018 3.751 1.00 74.12 118 ASN A N 1
ATOM 905 C CA . ASN A 1 118 ? 22.213 10.445 3.966 1.00 74.12 118 ASN A CA 1
ATOM 906 C C . ASN A 1 118 ? 21.567 9.802 2.720 1.00 74.12 118 ASN A C 1
ATOM 908 O O . ASN A 1 118 ? 20.348 9.653 2.670 1.00 74.12 118 ASN A O 1
ATOM 912 N N . ALA A 1 119 ? 22.356 9.399 1.720 1.00 84.56 119 ALA A N 1
ATOM 913 C CA . ALA A 1 119 ? 21.830 8.745 0.522 1.00 84.56 119 ALA A CA 1
ATOM 914 C C . ALA A 1 119 ? 21.485 7.259 0.730 1.00 84.56 119 ALA A C 1
ATOM 916 O O . ALA A 1 119 ? 20.792 6.667 -0.099 1.00 84.56 119 ALA A O 1
ATOM 917 N N . TRP A 1 120 ? 21.948 6.638 1.820 1.00 89.88 120 TRP A N 1
ATOM 918 C CA . TRP A 1 120 ? 21.646 5.239 2.115 1.00 89.88 120 TRP A CA 1
ATOM 919 C C . TRP A 1 120 ? 20.205 5.077 2.600 1.00 89.88 120 TRP A C 1
ATOM 921 O O . TRP A 1 120 ? 19.828 5.571 3.663 1.00 89.88 120 TRP A O 1
ATOM 931 N N . VAL A 1 121 ? 19.408 4.333 1.838 1.00 87.19 121 VAL A N 1
ATOM 932 C CA . VAL A 1 121 ? 18.005 4.064 2.146 1.00 87.19 121 VAL A CA 1
ATOM 933 C C . VAL A 1 121 ? 17.852 2.638 2.659 1.00 87.19 121 VAL A C 1
ATOM 935 O O . VAL A 1 121 ? 18.279 1.677 2.019 1.00 87.19 121 VAL A O 1
ATOM 938 N N . VAL A 1 122 ? 17.191 2.508 3.808 1.00 86.38 122 VAL A N 1
ATOM 939 C CA . VAL A 1 122 ? 16.703 1.237 4.354 1.00 86.38 122 VAL A CA 1
ATOM 940 C C . VAL A 1 122 ? 15.194 1.215 4.169 1.00 86.38 122 VAL A C 1
ATOM 942 O O . VAL A 1 122 ? 14.498 2.070 4.714 1.00 86.38 122 VAL A O 1
ATOM 945 N N . GLN A 1 123 ? 14.683 0.267 3.386 1.00 86.00 123 GLN A N 1
ATOM 946 C CA . GLN A 1 123 ? 13.255 0.229 3.094 1.00 86.00 123 GLN A CA 1
ATOM 947 C C . GLN A 1 123 ? 12.443 -0.416 4.212 1.00 86.00 123 GLN A C 1
ATOM 949 O O . GLN A 1 123 ? 12.569 -1.613 4.498 1.00 86.00 123 GLN A O 1
ATOM 954 N N . GLY A 1 124 ? 11.536 0.388 4.763 1.00 79.00 124 GLY A N 1
ATOM 955 C CA . GLY A 1 124 ? 10.552 -0.036 5.747 1.00 79.00 124 GLY A CA 1
ATOM 956 C C . GLY A 1 124 ? 11.174 -0.494 7.058 1.00 79.00 124 GLY A C 1
ATOM 957 O O . GLY A 1 124 ? 12.379 -0.371 7.299 1.00 79.00 124 GLY A O 1
ATOM 958 N N . GLY A 1 125 ? 10.312 -1.048 7.899 1.00 78.31 125 GLY A N 1
ATOM 959 C CA . GLY A 1 125 ? 10.650 -1.398 9.264 1.00 78.31 125 GLY A CA 1
ATOM 960 C C . GLY A 1 125 ? 9.936 -0.502 10.259 1.00 78.31 125 GLY A C 1
ATOM 961 O O . GLY A 1 125 ? 9.210 0.424 9.896 1.00 78.31 125 GLY A O 1
ATOM 962 N N . TYR A 1 126 ? 10.132 -0.802 11.531 1.00 82.62 126 TYR A N 1
ATOM 963 C CA . TYR A 1 126 ? 9.510 -0.059 12.614 1.00 82.62 126 TYR A CA 1
ATOM 964 C C . TYR A 1 126 ? 10.461 0.043 13.796 1.00 82.62 126 TYR A C 1
ATOM 966 O O . TYR A 1 126 ? 11.359 -0.781 13.984 1.00 82.62 126 TYR A O 1
ATOM 974 N N . CYS A 1 127 ? 10.258 1.074 14.606 1.00 83.94 127 CYS A N 1
ATOM 975 C CA . CYS A 1 127 ? 10.914 1.163 15.894 1.00 83.94 127 CYS A CA 1
ATOM 976 C C . CYS A 1 127 ? 10.117 0.362 16.927 1.00 83.94 127 CYS A C 1
ATOM 978 O O . CYS A 1 127 ? 8.905 0.538 17.011 1.00 83.94 127 CYS A O 1
ATOM 980 N N . THR A 1 128 ? 10.768 -0.470 17.744 1.00 86.94 128 THR A N 1
ATOM 981 C CA . THR A 1 128 ? 10.083 -1.307 18.755 1.00 86.94 128 THR A CA 1
ATOM 982 C C . THR A 1 128 ? 9.317 -0.519 19.822 1.00 86.94 128 THR A C 1
ATOM 984 O O . THR A 1 128 ? 8.478 -1.082 20.515 1.00 86.94 128 THR A O 1
ATOM 987 N N . ASN A 1 129 ? 9.586 0.779 19.971 1.00 84.25 129 ASN A N 1
ATOM 988 C CA . ASN A 1 129 ? 8.825 1.675 20.847 1.00 84.25 129 ASN A CA 1
ATOM 989 C C . ASN A 1 129 ? 7.614 2.329 20.144 1.00 84.25 129 ASN A C 1
ATOM 991 O O . ASN A 1 129 ? 6.804 2.977 20.798 1.00 84.25 129 ASN A O 1
ATOM 995 N N . HIS A 1 130 ? 7.498 2.178 18.821 1.00 85.62 130 HIS A N 1
ATOM 996 C CA . HIS A 1 130 ? 6.491 2.782 17.945 1.00 85.62 130 HIS A CA 1
ATOM 997 C C . HIS A 1 130 ? 6.376 4.316 18.031 1.00 85.62 130 HIS A C 1
ATOM 999 O O . HIS A 1 130 ? 5.315 4.861 17.739 1.00 85.62 130 HIS A O 1
ATOM 1005 N N . THR A 1 131 ? 7.445 5.022 18.416 1.00 82.38 131 THR A N 1
ATOM 1006 C CA . THR A 1 131 ? 7.478 6.499 18.480 1.00 82.38 131 THR A CA 1
ATOM 1007 C C . THR A 1 131 ? 8.303 7.140 17.364 1.00 82.38 131 THR A C 1
ATOM 1009 O O . THR A 1 131 ? 8.219 8.348 17.153 1.00 82.38 131 THR A O 1
ATOM 1012 N N . ALA A 1 132 ? 9.087 6.349 16.628 1.00 81.31 132 ALA A N 1
ATOM 1013 C CA . ALA A 1 132 ? 9.985 6.821 15.579 1.00 81.31 132 ALA A CA 1
ATOM 1014 C C . ALA A 1 132 ? 9.682 6.184 14.216 1.00 81.31 132 ALA A C 1
ATOM 1016 O O . ALA A 1 132 ? 9.357 5.000 14.120 1.00 81.31 132 ALA A O 1
ATOM 1017 N N . THR A 1 133 ? 9.856 6.974 13.155 1.00 78.94 133 THR A N 1
ATOM 1018 C CA . THR A 1 133 ? 9.581 6.597 11.756 1.00 78.94 133 THR A CA 1
ATOM 1019 C C . THR A 1 133 ? 10.841 6.311 10.941 1.00 78.94 133 THR A C 1
ATOM 1021 O O . THR A 1 133 ? 10.749 5.922 9.781 1.00 78.94 133 THR A O 1
ATOM 1024 N N . ASN A 1 134 ? 12.030 6.496 11.519 1.00 80.88 134 ASN A N 1
ATOM 1025 C CA . ASN A 1 134 ? 13.294 6.185 10.860 1.00 80.88 134 ASN A CA 1
ATOM 1026 C C . ASN A 1 134 ? 14.324 5.604 11.852 1.00 80.88 134 ASN A C 1
ATOM 1028 O O . ASN A 1 134 ? 14.207 5.836 13.060 1.00 80.88 134 ASN A O 1
ATOM 1032 N N . PRO A 1 135 ? 15.355 4.886 11.363 1.00 81.19 135 PRO A N 1
ATOM 1033 C CA . PRO A 1 135 ? 16.342 4.231 12.221 1.00 81.19 135 PRO A CA 1
ATOM 1034 C C . PRO A 1 135 ? 17.082 5.196 13.154 1.00 81.19 135 PRO A C 1
ATOM 1036 O O . PRO A 1 135 ? 17.303 4.879 14.319 1.00 81.19 135 PRO A O 1
ATOM 1039 N N . THR A 1 136 ? 17.434 6.384 12.655 1.00 82.12 136 THR A N 1
ATOM 1040 C CA . THR A 1 136 ? 18.222 7.380 13.394 1.00 82.12 136 THR A CA 1
ATOM 1041 C C . THR A 1 136 ? 17.470 7.881 14.623 1.00 82.12 136 THR A C 1
ATOM 1043 O O . THR A 1 136 ? 17.992 7.859 15.736 1.00 82.12 136 THR A O 1
ATOM 1046 N N . THR A 1 137 ? 16.211 8.275 14.431 1.00 85.69 137 THR A N 1
ATOM 1047 C CA . THR A 1 137 ? 15.336 8.746 15.513 1.00 85.69 137 THR A CA 1
ATOM 1048 C C . THR A 1 137 ? 14.914 7.617 16.442 1.00 85.69 137 THR A C 1
ATOM 1050 O O . THR A 1 137 ? 14.707 7.860 17.623 1.00 85.69 137 THR A O 1
ATOM 1053 N N . CYS A 1 138 ? 14.851 6.377 15.953 1.00 84.56 138 CYS A N 1
ATOM 1054 C CA . CYS A 1 138 ? 14.527 5.214 16.773 1.00 84.56 138 CYS A CA 1
ATOM 1055 C C . CYS A 1 138 ? 15.549 4.988 17.896 1.00 84.56 138 CYS A C 1
ATOM 1057 O O . CYS A 1 138 ? 15.168 4.814 19.055 1.00 84.56 138 CYS A O 1
ATOM 1059 N N . SER A 1 139 ? 16.841 5.085 17.569 1.00 86.00 139 SER A N 1
ATOM 1060 C CA . SER A 1 139 ? 17.929 4.954 18.546 1.00 86.00 139 SER A CA 1
ATOM 1061 C C . SER A 1 139 ? 18.054 6.128 19.522 1.00 86.00 139 SER A C 1
ATOM 1063 O O . SER A 1 139 ? 18.735 6.000 20.536 1.00 86.00 139 SER A O 1
ATOM 1065 N N . SER A 1 140 ? 17.413 7.264 19.236 1.00 86.19 140 SER A N 1
ATOM 1066 C CA . SER A 1 140 ? 17.448 8.467 20.079 1.00 86.19 140 SER A CA 1
ATOM 1067 C C . SER A 1 140 ? 16.089 8.831 20.687 1.00 86.19 140 SER A C 1
ATOM 1069 O O . SER A 1 140 ? 15.951 9.899 21.279 1.00 86.19 140 SER A O 1
ATOM 1071 N N . ALA A 1 141 ? 15.069 7.994 20.499 1.00 82.88 141 ALA A N 1
ATOM 1072 C CA . ALA A 1 141 ? 13.727 8.224 21.019 1.00 82.88 141 ALA A CA 1
ATOM 1073 C C . ALA A 1 141 ? 13.661 7.991 22.538 1.00 82.88 141 ALA A C 1
ATOM 1075 O O . ALA A 1 141 ? 14.526 7.341 23.119 1.00 82.88 141 ALA A O 1
ATOM 1076 N N . SER A 1 142 ? 12.611 8.503 23.184 1.00 82.31 142 SER A N 1
ATOM 1077 C CA . SER A 1 142 ? 12.297 8.208 24.586 1.00 82.31 142 SER A CA 1
ATOM 1078 C C . SER A 1 142 ? 10.880 7.623 24.682 1.00 82.31 142 SER A C 1
ATOM 1080 O O . SER A 1 142 ? 9.940 8.305 24.268 1.00 82.31 142 SER A O 1
ATOM 1082 N N . PRO A 1 143 ? 10.699 6.383 25.180 1.00 86.50 143 PRO A N 1
ATOM 1083 C CA . PRO A 1 143 ? 11.751 5.421 25.531 1.00 86.50 143 PRO A CA 1
ATOM 1084 C C . PRO A 1 143 ? 12.583 5.021 24.303 1.00 86.50 143 PRO A C 1
ATOM 1086 O O . PRO A 1 143 ? 12.080 5.072 23.184 1.00 86.50 143 PRO A O 1
ATOM 1089 N N . ILE A 1 144 ? 13.845 4.628 24.494 1.00 87.62 144 ILE A N 1
ATOM 1090 C CA . ILE A 1 144 ? 14.725 4.211 23.387 1.00 87.62 144 ILE A CA 1
ATOM 1091 C C . ILE A 1 144 ? 14.165 2.938 22.750 1.00 87.62 144 ILE A C 1
ATOM 1093 O O . ILE A 1 144 ? 13.793 1.999 23.453 1.00 87.62 144 ILE A O 1
ATOM 1097 N N . GLY A 1 145 ? 14.105 2.910 21.419 1.00 86.06 145 GLY A N 1
ATOM 1098 C CA . GLY A 1 145 ? 13.670 1.743 20.661 1.00 86.06 145 GLY A CA 1
ATOM 1099 C C . GLY A 1 145 ? 14.801 1.114 19.852 1.00 86.06 145 GLY A C 1
ATOM 1100 O O . GLY A 1 145 ? 15.887 1.667 19.698 1.00 86.06 145 GLY A O 1
ATOM 1101 N N . THR A 1 146 ? 14.531 -0.077 19.325 1.00 87.88 146 THR A N 1
ATOM 1102 C CA . THR A 1 146 ? 15.392 -0.784 18.370 1.00 87.88 146 THR A CA 1
ATOM 1103 C C . THR A 1 146 ? 14.723 -0.770 17.005 1.00 87.88 146 THR A C 1
ATOM 1105 O O . THR A 1 146 ? 13.520 -1.006 16.902 1.00 87.88 146 THR A O 1
ATOM 1108 N N . TRP A 1 147 ? 15.479 -0.473 15.949 1.00 87.38 147 TRP A N 1
ATOM 1109 C CA . TRP A 1 147 ? 14.933 -0.468 14.595 1.00 87.38 147 TRP A CA 1
ATOM 1110 C C . TRP A 1 147 ? 14.895 -1.886 14.024 1.00 87.38 147 TRP A C 1
ATOM 1112 O O . TRP A 1 147 ? 15.935 -2.514 13.820 1.00 87.38 147 TRP A O 1
ATOM 1122 N N . MET A 1 148 ? 13.697 -2.368 13.718 1.00 86.50 148 MET A N 1
ATOM 1123 C CA . MET A 1 148 ? 13.463 -3.647 13.059 1.00 86.50 148 MET A CA 1
ATOM 1124 C C . MET A 1 148 ? 13.446 -3.422 11.547 1.00 86.50 148 MET A C 1
ATOM 1126 O O . MET A 1 148 ? 12.456 -2.953 10.995 1.00 86.50 148 MET A O 1
ATOM 1130 N N . ALA A 1 149 ? 14.564 -3.695 10.867 1.00 79.94 149 ALA A N 1
ATOM 1131 C CA . ALA A 1 149 ? 14.708 -3.409 9.438 1.00 79.94 149 ALA A CA 1
ATOM 1132 C C . ALA A 1 149 ? 14.097 -4.495 8.529 1.00 79.94 149 ALA A C 1
ATOM 1134 O O . ALA A 1 149 ? 14.477 -5.667 8.594 1.00 79.94 149 ALA A O 1
ATOM 1135 N N . GLY A 1 150 ? 13.292 -4.081 7.545 1.00 81.00 150 GLY A N 1
ATOM 1136 C CA . GLY A 1 150 ? 12.635 -4.958 6.560 1.00 81.00 150 GLY A CA 1
ATOM 1137 C C . GLY A 1 150 ? 11.493 -5.796 7.121 1.00 81.00 150 GLY A C 1
ATOM 1138 O O . GLY A 1 150 ? 10.933 -5.437 8.151 1.00 81.00 150 GLY A O 1
ATOM 1139 N N . TYR A 1 151 ? 11.157 -6.893 6.427 1.00 88.31 151 TYR A N 1
ATOM 1140 C CA . TYR A 1 151 ? 10.027 -7.750 6.789 1.00 88.31 151 TYR A CA 1
ATOM 1141 C C . TYR A 1 151 ? 10.187 -8.357 8.183 1.00 88.31 151 TYR A C 1
ATOM 1143 O O .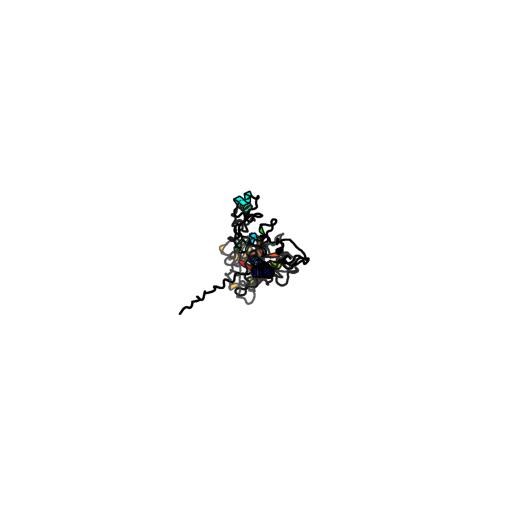 TYR A 1 151 ? 11.049 -9.206 8.423 1.00 88.31 151 TYR A O 1
ATOM 1151 N N . SER A 1 152 ? 9.371 -7.879 9.112 1.00 88.50 152 SER A N 1
ATOM 1152 C CA . SER A 1 152 ? 9.425 -8.238 10.524 1.00 88.50 152 SER A CA 1
ATOM 1153 C C . SER A 1 152 ? 8.028 -8.218 11.135 1.00 88.50 152 SER A C 1
ATOM 1155 O O . SER A 1 152 ? 7.137 -7.505 10.669 1.00 88.50 152 SER A O 1
ATOM 1157 N N . TYR A 1 153 ? 7.835 -9.055 12.153 1.00 90.19 153 TYR A N 1
ATOM 1158 C CA . TYR A 1 153 ? 6.568 -9.183 12.861 1.00 90.19 153 TYR A CA 1
ATOM 1159 C C . TYR A 1 153 ? 6.502 -8.212 14.039 1.00 90.19 153 TYR A C 1
ATOM 1161 O O . TYR A 1 153 ? 7.294 -8.308 14.976 1.00 90.19 153 TYR A O 1
ATOM 1169 N N . ASP A 1 154 ? 5.524 -7.316 13.991 1.00 90.19 154 ASP A N 1
ATOM 1170 C CA . ASP A 1 154 ? 5.189 -6.363 15.034 1.00 90.19 154 ASP A CA 1
ATOM 1171 C C . ASP A 1 154 ? 4.180 -6.984 16.008 1.00 90.19 154 ASP A C 1
ATOM 1173 O O . ASP A 1 154 ? 2.993 -7.140 15.703 1.00 90.19 154 ASP A O 1
ATOM 1177 N N . SER A 1 155 ? 4.658 -7.334 17.203 1.00 89.56 155 SER A N 1
ATOM 1178 C CA . SER A 1 155 ? 3.835 -7.947 18.245 1.00 89.56 155 SER A CA 1
ATOM 1179 C C . SER A 1 155 ? 2.826 -6.990 18.877 1.00 89.56 155 SER A C 1
ATOM 1181 O O . SER A 1 155 ? 1.848 -7.469 19.445 1.00 89.56 155 SER A O 1
ATOM 1183 N N . LYS A 1 156 ? 3.020 -5.665 18.785 1.00 89.25 156 LYS A N 1
ATOM 1184 C CA . LYS A 1 156 ? 2.066 -4.688 19.325 1.00 89.25 156 LYS A CA 1
ATOM 1185 C C . LYS A 1 156 ? 0.788 -4.682 18.502 1.00 89.25 156 LYS A C 1
ATOM 1187 O O . LYS A 1 156 ? -0.290 -4.638 19.080 1.00 89.25 156 LYS A O 1
ATOM 1192 N N . TYR A 1 157 ? 0.916 -4.715 17.177 1.00 90.69 157 TYR A N 1
ATOM 1193 C CA . TYR A 1 157 ? -0.217 -4.640 16.251 1.00 90.69 157 TYR A CA 1
ATOM 1194 C C . TYR A 1 157 ? -0.601 -5.989 15.633 1.00 90.69 157 TYR A C 1
ATOM 1196 O O . TYR A 1 157 ? -1.555 -6.037 14.862 1.00 90.69 157 TYR A O 1
ATOM 1204 N N . ASN A 1 158 ? 0.113 -7.074 15.959 1.00 91.38 158 ASN A N 1
ATOM 1205 C CA . ASN A 1 158 ? -0.067 -8.402 15.362 1.00 91.38 158 ASN A CA 1
ATOM 1206 C C . ASN A 1 158 ? -0.011 -8.356 13.822 1.00 91.38 158 ASN A C 1
ATOM 1208 O O . ASN A 1 158 ? -0.857 -8.907 13.116 1.00 91.38 158 ASN A O 1
ATOM 1212 N N . LEU A 1 159 ? 0.978 -7.631 13.293 1.00 90.25 159 LEU A N 1
ATOM 1213 C CA . LEU A 1 159 ? 1.128 -7.384 11.863 1.00 90.25 159 LEU A CA 1
ATOM 1214 C C . LEU A 1 159 ? 2.558 -7.616 11.411 1.00 90.25 159 LEU A C 1
ATOM 1216 O O . LEU A 1 159 ? 3.511 -7.220 12.070 1.00 90.25 159 LEU A O 1
ATOM 1220 N N . TRP A 1 160 ? 2.705 -8.183 10.221 1.00 88.00 160 TRP A N 1
ATOM 1221 C CA . TRP A 1 160 ? 3.974 -8.140 9.513 1.00 88.00 160 TRP A CA 1
ATOM 1222 C C . TRP A 1 160 ? 4.101 -6.812 8.762 1.00 88.00 160 TRP A C 1
ATOM 1224 O O . TRP A 1 160 ? 3.126 -6.309 8.187 1.00 88.00 160 TRP A O 1
ATOM 1234 N N . THR A 1 161 ? 5.296 -6.227 8.788 1.00 84.56 161 THR A N 1
ATOM 1235 C CA . THR A 1 161 ? 5.595 -4.963 8.111 1.00 84.56 161 THR A CA 1
ATOM 1236 C C . THR A 1 161 ? 7.012 -4.933 7.563 1.00 84.56 161 THR A C 1
ATOM 1238 O O . THR A 1 161 ? 7.911 -5.592 8.084 1.00 84.56 161 THR A O 1
ATOM 1241 N N . GLY A 1 162 ? 7.210 -4.119 6.530 1.00 86.44 162 GLY A N 1
ATOM 1242 C CA . GLY A 1 162 ? 8.503 -3.850 5.925 1.00 86.44 162 GLY A CA 1
ATOM 1243 C C . GLY A 1 162 ? 8.734 -4.638 4.643 1.00 86.44 162 GLY A C 1
ATOM 1244 O O . GLY A 1 162 ? 7.905 -5.419 4.191 1.00 86.44 162 GLY A O 1
ATOM 1245 N N . TRP A 1 163 ? 9.887 -4.396 4.030 1.00 90.75 163 TRP A N 1
ATOM 1246 C CA . TRP A 1 163 ? 10.191 -4.923 2.706 1.00 90.75 163 TRP A CA 1
ATOM 1247 C C . TRP A 1 163 ? 10.386 -6.447 2.724 1.00 90.75 163 TRP A C 1
ATOM 1249 O O . TRP A 1 163 ? 11.279 -6.932 3.427 1.00 90.75 163 TRP A O 1
ATOM 1259 N N . ASN A 1 164 ? 9.593 -7.165 1.920 1.00 91.19 164 ASN A N 1
ATOM 1260 C CA . ASN A 1 164 ? 9.564 -8.628 1.762 1.00 91.19 164 ASN A CA 1
ATOM 1261 C C . ASN A 1 164 ? 9.955 -9.085 0.337 1.00 91.19 164 ASN A C 1
ATOM 1263 O O . ASN A 1 164 ? 9.606 -10.176 -0.109 1.00 91.19 164 ASN A O 1
ATOM 1267 N N . GLY A 1 165 ? 10.622 -8.209 -0.416 1.00 88.44 165 GLY A N 1
ATOM 1268 C CA . GLY A 1 165 ? 11.049 -8.488 -1.782 1.00 88.44 165 GLY A CA 1
ATOM 1269 C C . GLY A 1 165 ? 12.247 -9.456 -1.874 1.00 88.44 165 GLY A C 1
ATOM 1270 O O . GLY A 1 165 ? 12.636 -10.090 -0.890 1.00 88.44 165 GLY A O 1
ATOM 1271 N N . PRO A 1 166 ? 12.900 -9.537 -3.047 1.00 92.19 166 PRO A N 1
ATOM 1272 C CA . PRO A 1 166 ? 12.719 -8.663 -4.207 1.00 92.19 166 PRO A CA 1
ATOM 1273 C C . PRO A 1 166 ? 11.390 -8.909 -4.928 1.00 92.19 166 PRO A C 1
ATOM 1275 O O . PRO A 1 166 ? 10.982 -10.047 -5.127 1.00 92.19 166 PRO A O 1
ATOM 1278 N N . TYR A 1 167 ? 10.719 -7.829 -5.329 1.00 94.06 167 TYR A N 1
ATOM 1279 C CA . TYR A 1 167 ? 9.439 -7.886 -6.049 1.00 94.06 167 TYR A CA 1
ATOM 1280 C C . TYR A 1 167 ? 9.631 -7.953 -7.566 1.00 94.06 167 TYR A C 1
ATOM 1282 O O . TYR A 1 167 ? 8.767 -8.446 -8.287 1.00 94.06 167 TYR A O 1
ATOM 1290 N N . LEU A 1 168 ? 10.773 -7.461 -8.050 1.00 93.12 168 LEU A N 1
ATOM 1291 C CA . LEU A 1 168 ? 11.227 -7.622 -9.424 1.00 93.12 168 LEU A CA 1
ATOM 1292 C C . LEU A 1 168 ? 12.473 -8.501 -9.459 1.00 93.12 168 LEU A C 1
ATOM 1294 O O . LEU A 1 168 ? 13.375 -8.369 -8.635 1.00 93.12 168 LEU A O 1
ATOM 1298 N N . THR A 1 169 ? 12.562 -9.359 -10.469 1.00 87.19 169 THR A N 1
ATOM 1299 C CA . THR A 1 169 ? 13.794 -10.087 -10.775 1.00 87.19 169 THR A CA 1
ATOM 1300 C C . THR A 1 169 ? 14.478 -9.398 -11.947 1.00 87.19 169 THR A C 1
ATOM 1302 O O . THR A 1 169 ? 14.016 -9.468 -13.086 1.00 87.19 169 THR A O 1
ATOM 1305 N N . ALA A 1 170 ? 15.571 -8.691 -11.672 1.00 80.81 170 ALA A N 1
ATOM 1306 C CA . ALA A 1 170 ? 16.419 -8.134 -12.718 1.00 80.81 170 ALA A CA 1
ATOM 1307 C C . ALA A 1 170 ? 17.382 -9.200 -13.253 1.00 80.81 170 ALA A C 1
ATOM 1309 O O . ALA A 1 170 ? 17.848 -10.061 -12.510 1.00 80.81 170 ALA A O 1
ATOM 1310 N N . LYS A 1 171 ? 17.734 -9.101 -14.540 1.00 68.50 171 LYS A N 1
ATOM 1311 C CA . LYS A 1 171 ? 18.947 -9.754 -15.037 1.00 68.50 171 LYS A CA 1
ATOM 1312 C C . LYS A 1 171 ? 20.138 -8.960 -14.512 1.00 68.50 171 LYS A C 1
ATOM 1314 O O . LYS A 1 171 ? 20.184 -7.741 -14.688 1.00 68.50 171 LYS A O 1
ATOM 1319 N N . GLU A 1 172 ? 21.087 -9.638 -13.880 1.00 57.81 172 GLU A N 1
ATOM 1320 C CA . GLU A 1 172 ? 22.378 -9.039 -13.555 1.00 57.81 172 GLU A CA 1
ATOM 1321 C C . GLU A 1 172 ? 23.078 -8.675 -14.870 1.00 57.81 172 GLU A C 1
ATOM 1323 O O . GLU A 1 172 ? 23.519 -9.534 -15.634 1.00 57.81 172 GLU A O 1
ATOM 1328 N N . LEU A 1 173 ? 23.121 -7.379 -15.184 1.00 61.22 173 LEU A N 1
ATOM 1329 C CA . LEU A 1 173 ? 24.150 -6.860 -16.078 1.00 61.22 173 LEU A CA 1
ATOM 1330 C C . LEU A 1 173 ? 25.452 -6.835 -15.271 1.00 61.22 173 LEU A C 1
ATOM 1332 O O . LEU A 1 173 ? 25.391 -6.710 -14.052 1.00 61.22 173 LEU A O 1
ATOM 1336 N N . ARG A 1 174 ? 26.607 -6.945 -15.941 1.00 58.06 174 ARG A N 1
ATOM 1337 C CA . ARG A 1 174 ? 27.947 -7.139 -15.338 1.00 58.06 174 ARG A CA 1
ATOM 1338 C C . ARG A 1 174 ? 28.309 -6.243 -14.132 1.00 58.06 174 ARG A C 1
ATOM 1340 O O . ARG A 1 174 ? 29.242 -6.600 -13.424 1.00 58.06 174 ARG A O 1
ATOM 1347 N N . ASP A 1 175 ? 27.583 -5.151 -13.887 1.00 72.25 175 ASP A N 1
ATOM 1348 C CA . ASP A 1 175 ? 27.869 -4.174 -12.832 1.00 72.25 175 ASP A CA 1
ATOM 1349 C C . ASP A 1 175 ? 26.908 -4.243 -11.622 1.00 72.25 175 ASP A C 1
ATOM 1351 O O . ASP A 1 175 ? 27.364 -4.251 -10.484 1.00 72.25 175 ASP A O 1
ATOM 1355 N N . TYR A 1 176 ? 25.581 -4.247 -11.835 1.00 81.12 176 TYR A N 1
ATOM 1356 C CA . TYR A 1 176 ? 24.549 -4.247 -10.774 1.00 81.12 176 TYR A CA 1
ATOM 1357 C C . TYR A 1 176 ? 23.154 -4.609 -11.337 1.00 81.12 176 TYR A C 1
ATOM 1359 O O . TYR A 1 176 ? 22.945 -4.488 -12.552 1.00 81.12 176 TYR A O 1
ATOM 1367 N N . PRO A 1 177 ? 22.176 -5.044 -10.506 1.00 85.31 177 PRO A N 1
ATOM 1368 C CA . PRO A 1 177 ? 20.834 -5.390 -10.982 1.00 85.31 177 PRO A CA 1
ATOM 1369 C C . PRO A 1 177 ? 20.091 -4.161 -11.522 1.00 85.31 177 PRO A C 1
ATOM 1371 O O . PRO A 1 177 ? 19.911 -3.167 -10.820 1.00 85.31 177 PRO A O 1
ATOM 1374 N N . LYS A 1 178 ? 19.627 -4.243 -12.776 1.00 87.81 178 LYS A N 1
ATOM 1375 C CA . LYS A 1 178 ? 18.861 -3.184 -13.456 1.00 87.81 178 LYS A CA 1
ATOM 1376 C C . LYS A 1 178 ? 17.645 -3.779 -14.147 1.00 87.81 178 LYS A C 1
ATOM 1378 O O . LYS A 1 178 ? 17.756 -4.780 -14.853 1.00 87.81 178 LYS A O 1
ATOM 1383 N N . PHE A 1 179 ? 16.497 -3.124 -14.016 1.00 91.56 179 PHE A N 1
ATOM 1384 C CA . PHE A 1 179 ? 15.278 -3.515 -14.723 1.00 91.56 179 PHE A CA 1
ATOM 1385 C C . PHE A 1 179 ? 14.961 -2.503 -15.830 1.00 91.56 179 PHE A C 1
ATOM 1387 O O . PHE A 1 179 ? 14.138 -1.616 -15.646 1.00 91.56 179 PHE A O 1
ATOM 1394 N N . ARG A 1 180 ? 15.673 -2.601 -16.960 1.00 91.06 180 ARG A N 1
ATOM 1395 C CA . ARG A 1 180 ? 15.519 -1.694 -18.117 1.00 91.06 180 ARG A CA 1
ATOM 1396 C C . ARG A 1 180 ? 14.306 -2.034 -18.972 1.00 91.06 180 ARG A C 1
ATOM 1398 O O . ARG A 1 180 ? 13.758 -3.123 -18.820 1.00 91.06 180 ARG A O 1
ATOM 1405 N N . ASP A 1 181 ? 13.929 -1.130 -19.867 1.00 91.19 181 ASP A N 1
ATOM 1406 C CA . ASP A 1 181 ? 12.987 -1.394 -20.957 1.00 91.19 181 ASP A CA 1
ATOM 1407 C C . ASP A 1 181 ? 13.593 -2.312 -22.039 1.00 91.19 181 ASP A C 1
ATOM 1409 O O . ASP A 1 181 ? 14.750 -2.735 -21.944 1.00 91.19 181 ASP A O 1
ATOM 1413 N N . GLY A 1 182 ? 12.800 -2.669 -23.055 1.00 91.00 182 GLY A N 1
ATOM 1414 C CA . GLY A 1 182 ? 13.249 -3.551 -24.139 1.00 91.00 182 GLY A CA 1
ATOM 1415 C C . GLY A 1 182 ? 14.281 -2.908 -25.073 1.00 91.00 182 GLY A C 1
ATOM 1416 O O . GLY A 1 182 ? 14.989 -3.612 -25.792 1.00 91.00 182 GLY A O 1
ATOM 1417 N N . TRP A 1 183 ? 14.404 -1.580 -25.042 1.00 91.06 183 TRP A N 1
ATOM 1418 C CA . TRP A 1 183 ? 15.370 -0.811 -25.829 1.00 91.06 183 TRP A CA 1
ATOM 1419 C C . TRP A 1 183 ? 16.734 -0.701 -25.147 1.00 91.06 183 TRP A C 1
ATOM 1421 O O . TRP A 1 183 ? 17.749 -0.534 -25.821 1.00 91.06 183 TRP A O 1
ATOM 1431 N N . GLY A 1 184 ? 16.775 -0.887 -23.825 1.00 88.94 184 GLY A N 1
ATOM 1432 C CA . GLY A 1 184 ? 17.995 -0.817 -23.032 1.00 88.94 184 GLY A CA 1
ATOM 1433 C C . GLY A 1 184 ? 18.394 0.610 -22.670 1.00 88.94 184 GLY A C 1
ATOM 1434 O O . GLY A 1 184 ? 19.563 0.824 -22.334 1.00 88.94 184 GLY A O 1
ATOM 1435 N N . ASN A 1 185 ? 17.437 1.542 -22.711 1.00 87.19 185 ASN A N 1
ATOM 1436 C CA . ASN A 1 185 ? 17.654 2.962 -22.472 1.00 87.19 185 ASN A CA 1
ATOM 1437 C C . ASN A 1 185 ? 18.329 3.214 -21.117 1.00 87.19 185 ASN A C 1
ATOM 1439 O O . ASN A 1 185 ? 18.110 2.503 -20.132 1.00 87.19 185 ASN A O 1
ATOM 1443 N N . GLU A 1 186 ? 19.163 4.250 -21.066 1.00 81.94 186 GLU A N 1
ATOM 1444 C CA . GLU A 1 186 ? 19.821 4.712 -19.848 1.00 81.94 186 GLU A CA 1
ATOM 1445 C C . GLU A 1 186 ? 19.475 6.172 -19.623 1.00 81.94 186 GLU A C 1
ATOM 1447 O O . GLU A 1 186 ? 19.655 7.002 -20.507 1.00 81.94 186 GLU A O 1
ATOM 1452 N N . ASN A 1 187 ? 18.999 6.494 -18.424 1.00 67.75 187 ASN A N 1
ATOM 1453 C CA . ASN A 1 187 ? 18.754 7.873 -18.046 1.00 67.75 187 ASN A CA 1
ATOM 1454 C C . ASN A 1 187 ? 19.774 8.289 -16.984 1.00 67.75 187 ASN A C 1
ATOM 1456 O O . ASN A 1 187 ? 19.790 7.741 -15.880 1.00 67.75 187 ASN A O 1
ATOM 1460 N N . THR A 1 188 ? 20.601 9.279 -17.312 1.00 60.75 188 THR A N 1
ATOM 1461 C CA . THR A 1 188 ? 21.610 9.849 -16.408 1.00 60.75 188 THR A CA 1
ATOM 1462 C C . THR A 1 188 ? 20.995 10.683 -15.282 1.00 60.75 188 THR A C 1
ATOM 1464 O O . THR A 1 188 ? 21.619 10.851 -14.240 1.00 60.75 188 THR A O 1
ATOM 1467 N N . THR A 1 189 ? 19.759 11.166 -15.447 1.00 62.59 189 THR A N 1
ATOM 1468 C CA . THR A 1 189 ? 19.064 12.015 -14.459 1.00 62.59 189 THR A CA 1
ATOM 1469 C C . THR A 1 189 ? 18.264 11.230 -13.417 1.00 62.59 189 THR A C 1
ATOM 1471 O O . THR A 1 189 ? 17.822 11.795 -12.422 1.00 62.59 189 THR A O 1
ATOM 1474 N N . SER A 1 190 ? 18.045 9.927 -13.616 1.00 68.12 190 SER A N 1
ATOM 1475 C CA . SER A 1 190 ? 17.253 9.082 -12.708 1.00 68.12 190 SER A CA 1
ATOM 1476 C C . SER A 1 190 ? 17.806 7.662 -12.665 1.00 68.12 190 SER A C 1
ATOM 1478 O O . SER A 1 190 ? 17.159 6.703 -13.093 1.00 68.12 190 SER A O 1
ATOM 1480 N N . ALA A 1 191 ? 19.023 7.527 -12.137 1.00 82.56 191 ALA A N 1
ATOM 1481 C CA . ALA A 1 191 ? 19.753 6.263 -12.126 1.00 82.56 191 ALA A CA 1
ATOM 1482 C C . ALA A 1 191 ? 18.961 5.123 -11.446 1.00 82.56 191 ALA A C 1
ATOM 1484 O O . ALA A 1 191 ? 18.968 3.989 -11.928 1.00 82.56 191 ALA A O 1
ATOM 1485 N N . ASN A 1 192 ? 18.183 5.425 -10.399 1.00 88.88 192 ASN A N 1
ATOM 1486 C CA . ASN A 1 192 ? 17.372 4.444 -9.664 1.00 88.88 192 ASN A CA 1
ATOM 1487 C C . ASN A 1 192 ? 16.154 3.897 -10.447 1.00 88.88 192 ASN A C 1
ATOM 1489 O O . ASN A 1 192 ? 15.478 2.986 -9.964 1.00 88.88 192 ASN A O 1
ATOM 1493 N N . ASN A 1 193 ? 15.860 4.446 -11.633 1.00 90.88 193 ASN A N 1
ATOM 1494 C CA . ASN A 1 193 ? 14.779 4.003 -12.520 1.00 90.88 193 ASN A CA 1
ATOM 1495 C C . ASN A 1 193 ? 15.275 3.271 -13.772 1.00 90.88 193 ASN A C 1
ATOM 1497 O O . ASN A 1 193 ? 14.467 2.913 -14.617 1.00 90.88 193 ASN A O 1
ATOM 1501 N N . PHE A 1 194 ? 16.580 3.021 -13.908 1.00 90.00 194 PHE A N 1
ATOM 1502 C CA . PHE A 1 194 ? 17.135 2.157 -14.961 1.00 90.00 194 PHE A CA 1
ATOM 1503 C C . PHE A 1 194 ? 16.714 2.528 -16.397 1.00 90.00 194 PHE A C 1
ATOM 1505 O O . PHE A 1 194 ? 16.502 1.640 -17.218 1.00 90.00 194 PHE A O 1
ATOM 1512 N N . GLY A 1 195 ? 16.579 3.824 -16.693 1.00 87.81 195 GLY A N 1
ATOM 1513 C CA . GLY A 1 195 ? 16.173 4.314 -18.018 1.00 87.81 195 GLY A CA 1
ATOM 1514 C C . GLY A 1 195 ? 14.679 4.576 -18.188 1.00 87.81 195 GLY A C 1
ATOM 1515 O O . GLY A 1 195 ? 14.301 5.273 -19.121 1.00 87.81 195 GLY A O 1
ATOM 1516 N N . TRP A 1 196 ? 13.836 4.113 -17.265 1.00 90.69 196 TRP A N 1
ATOM 1517 C CA . TRP A 1 196 ? 12.421 4.466 -17.253 1.00 90.69 196 TRP A CA 1
ATOM 1518 C C . TRP A 1 196 ? 12.207 5.885 -16.717 1.00 90.69 196 TRP A C 1
ATOM 1520 O O . TRP A 1 196 ? 12.866 6.321 -15.768 1.00 90.69 196 TRP A O 1
ATOM 1530 N N . LYS A 1 197 ? 11.218 6.589 -17.266 1.00 89.81 197 LYS A N 1
ATOM 1531 C CA . LYS A 1 197 ? 10.659 7.798 -16.659 1.00 89.81 197 LYS A CA 1
ATOM 1532 C C . LYS A 1 197 ? 9.568 7.380 -15.688 1.00 89.81 197 LYS A C 1
ATOM 1534 O O . LYS A 1 197 ? 8.547 6.856 -16.118 1.00 89.81 197 LYS A O 1
ATOM 1539 N N . VAL A 1 198 ? 9.782 7.604 -14.396 1.00 90.06 198 VAL A N 1
ATOM 1540 C CA . VAL A 1 198 ? 8.844 7.219 -13.332 1.00 90.06 198 VAL A CA 1
ATOM 1541 C C . VAL A 1 198 ? 8.378 8.457 -12.584 1.00 90.06 198 VAL A C 1
ATOM 1543 O O . VAL A 1 198 ? 9.179 9.331 -12.261 1.00 90.06 198 VAL A O 1
ATOM 1546 N N . THR A 1 199 ? 7.087 8.527 -12.280 1.00 90.38 199 THR A N 1
ATOM 1547 C CA . THR A 1 199 ? 6.540 9.462 -11.292 1.00 90.38 199 THR A CA 1
ATOM 1548 C C . THR A 1 199 ? 5.685 8.677 -10.310 1.00 90.38 199 THR A C 1
ATOM 1550 O O . THR A 1 199 ? 4.773 7.955 -10.707 1.00 90.38 199 THR A O 1
ATOM 1553 N N . SER A 1 200 ? 6.007 8.802 -9.025 1.00 91.31 200 SER A N 1
ATOM 1554 C CA . SER A 1 200 ? 5.310 8.123 -7.936 1.00 91.31 200 SER A CA 1
ATOM 1555 C C . SER A 1 200 ? 4.720 9.164 -6.992 1.00 91.31 200 SER A C 1
ATOM 1557 O O . SER A 1 200 ? 5.430 10.055 -6.526 1.00 91.31 200 SER A O 1
ATOM 1559 N N . GLY A 1 201 ? 3.415 9.078 -6.750 1.00 88.19 201 GLY A N 1
ATOM 1560 C CA . GLY A 1 201 ? 2.674 9.996 -5.891 1.00 88.19 201 GLY A CA 1
ATOM 1561 C C . GLY A 1 201 ? 1.352 9.373 -5.460 1.00 88.19 201 GLY A C 1
ATOM 1562 O O . GLY A 1 201 ? 1.339 8.335 -4.806 1.00 88.19 201 GLY A O 1
ATOM 1563 N N . THR A 1 202 ? 0.233 9.998 -5.828 1.00 87.88 202 THR A N 1
ATOM 1564 C CA . THR A 1 202 ? -1.102 9.391 -5.668 1.00 87.88 202 THR A CA 1
ATOM 1565 C C . THR A 1 202 ? -1.333 8.238 -6.636 1.00 87.88 202 THR A C 1
ATOM 1567 O O . THR A 1 202 ? -1.999 7.270 -6.291 1.00 87.88 202 THR A O 1
ATOM 1570 N N . ASP A 1 203 ? -0.763 8.360 -7.829 1.00 91.06 203 ASP A N 1
ATOM 1571 C CA . ASP A 1 203 ? -0.743 7.342 -8.865 1.00 91.06 203 ASP A CA 1
ATOM 1572 C C . ASP A 1 203 ? 0.716 6.994 -9.191 1.00 91.06 203 ASP A C 1
ATOM 1574 O O . ASP A 1 203 ? 1.645 7.737 -8.850 1.00 91.06 203 ASP A O 1
ATOM 1578 N N . PHE A 1 204 ? 0.917 5.866 -9.868 1.00 92.56 204 PHE A N 1
ATOM 1579 C CA . PHE A 1 204 ? 2.216 5.452 -10.382 1.00 92.56 204 PHE A CA 1
ATOM 1580 C C . PHE A 1 204 ? 2.215 5.548 -11.905 1.00 92.56 204 PHE A C 1
ATOM 1582 O O . PHE A 1 204 ? 1.504 4.800 -12.583 1.00 92.56 204 PHE A O 1
ATOM 1589 N N . THR A 1 205 ? 3.026 6.449 -12.453 1.00 91.50 205 THR A N 1
ATOM 1590 C CA . THR A 1 205 ? 3.246 6.556 -13.896 1.00 91.50 205 THR A CA 1
ATOM 1591 C C . THR A 1 205 ? 4.643 6.064 -14.239 1.00 91.50 205 THR A C 1
ATOM 1593 O O . THR A 1 205 ? 5.611 6.282 -13.505 1.00 91.50 205 THR A O 1
ATOM 1596 N N . ILE A 1 206 ? 4.741 5.368 -15.365 1.00 90.50 206 ILE A N 1
ATOM 1597 C CA . ILE A 1 206 ? 6.002 4.866 -15.885 1.00 90.50 206 ILE A CA 1
ATOM 1598 C C . ILE A 1 206 ? 5.964 4.855 -17.407 1.00 90.50 206 ILE A C 1
ATOM 1600 O O . ILE A 1 206 ? 4.944 4.518 -18.004 1.00 90.50 206 ILE A O 1
ATOM 1604 N N . GLN A 1 207 ? 7.078 5.238 -18.019 1.00 89.81 207 GLN A N 1
ATOM 1605 C CA . GLN A 1 207 ? 7.195 5.391 -19.460 1.00 89.81 207 GLN A CA 1
ATOM 1606 C C . GLN A 1 207 ? 8.604 5.018 -19.939 1.00 89.81 207 GLN A C 1
ATOM 1608 O O . GLN A 1 207 ? 9.600 5.347 -19.291 1.00 89.81 207 GLN A O 1
ATOM 1613 N N . SER A 1 208 ? 8.668 4.318 -21.069 1.00 90.75 208 SER A N 1
ATOM 1614 C CA . SER A 1 208 ? 9.866 4.096 -21.884 1.00 90.75 208 SER A CA 1
ATOM 1615 C C . SER A 1 208 ? 9.921 5.153 -22.988 1.00 90.75 208 SER A C 1
ATOM 1617 O O . SER A 1 208 ? 8.881 5.482 -23.553 1.00 90.75 208 SER A O 1
ATOM 1619 N N . TYR A 1 209 ? 11.117 5.647 -23.313 1.00 88.69 209 TYR A N 1
ATOM 1620 C CA . TYR A 1 209 ? 11.354 6.596 -24.414 1.00 88.69 209 TYR A CA 1
ATOM 1621 C C . TYR A 1 209 ? 11.574 5.913 -25.770 1.00 88.69 209 TYR A C 1
ATOM 1623 O O . TYR A 1 209 ? 12.245 6.448 -26.639 1.00 88.69 209 TYR A O 1
ATOM 1631 N N . GLY A 1 210 ? 11.093 4.679 -25.935 1.00 89.19 210 GLY A N 1
ATOM 1632 C CA . GLY A 1 210 ? 11.193 3.985 -27.214 1.00 89.19 210 GLY A CA 1
ATOM 1633 C C . GLY A 1 210 ? 12.638 3.797 -27.692 1.00 89.19 210 GLY A C 1
ATOM 1634 O O . GLY A 1 210 ? 13.579 3.698 -26.903 1.00 89.19 210 GLY A O 1
ATOM 1635 N N . LYS A 1 211 ? 12.805 3.699 -29.009 1.00 89.25 211 LYS A N 1
ATOM 1636 C CA . LYS A 1 211 ? 14.085 3.427 -29.672 1.00 89.25 211 LYS A CA 1
ATOM 1637 C C . LYS A 1 211 ? 15.073 4.593 -29.644 1.00 89.25 211 LYS A C 1
ATOM 1639 O O . LYS A 1 211 ? 16.278 4.343 -29.645 1.00 89.25 211 LYS A O 1
ATOM 1644 N N . ASP A 1 212 ? 14.589 5.831 -29.699 1.00 86.12 212 ASP A N 1
ATOM 1645 C CA . ASP A 1 212 ? 15.451 7.015 -29.775 1.00 86.12 212 ASP A CA 1
ATOM 1646 C C . ASP A 1 212 ? 15.985 7.435 -28.394 1.00 86.12 212 ASP A C 1
ATOM 1648 O O . ASP A 1 212 ? 16.992 8.141 -28.313 1.00 86.12 212 ASP A O 1
ATOM 1652 N N . GLY A 1 213 ? 15.359 6.951 -27.315 1.00 86.75 213 GLY A N 1
ATOM 1653 C CA . GLY A 1 213 ? 15.736 7.273 -25.944 1.00 86.75 213 GLY A CA 1
ATOM 1654 C C . GLY A 1 213 ? 15.418 8.723 -25.567 1.00 86.75 213 GLY A C 1
ATOM 1655 O O . GLY A 1 213 ? 15.917 9.208 -24.547 1.00 86.75 213 GLY A O 1
ATOM 1656 N N . VAL A 1 214 ? 14.615 9.423 -26.372 1.00 85.06 214 VAL A N 1
ATOM 1657 C CA . VAL A 1 214 ? 14.271 10.834 -26.203 1.00 85.06 214 VAL A CA 1
ATOM 1658 C C . VAL A 1 214 ? 12.793 10.954 -25.858 1.00 85.06 214 VAL A C 1
ATOM 1660 O O . VAL A 1 214 ? 11.938 10.369 -26.503 1.00 85.06 214 VAL A O 1
ATOM 1663 N N . ALA A 1 215 ? 12.473 11.770 -24.852 1.00 82.50 215 ALA A N 1
ATOM 1664 C CA . ALA A 1 215 ? 11.081 12.050 -24.518 1.00 82.50 215 ALA A CA 1
ATOM 1665 C C . ALA A 1 215 ? 10.363 12.707 -25.710 1.00 82.50 215 ALA A C 1
ATOM 1667 O O . ALA A 1 215 ? 10.723 13.818 -26.113 1.00 82.50 215 ALA A O 1
ATOM 1668 N N . SER A 1 216 ? 9.326 12.055 -26.233 1.00 75.12 216 SER A N 1
ATOM 1669 C CA . SER A 1 216 ? 8.584 12.521 -27.405 1.00 75.12 216 SER A CA 1
ATOM 1670 C C . SER A 1 216 ? 7.072 12.486 -27.169 1.00 75.12 216 SER A C 1
ATOM 1672 O O . SER A 1 216 ? 6.523 11.544 -26.597 1.00 75.12 216 SER A O 1
ATOM 1674 N N . THR A 1 217 ? 6.370 13.542 -27.596 1.00 61.34 217 THR A N 1
ATOM 1675 C CA . THR A 1 217 ? 4.928 13.674 -27.338 1.00 61.34 217 THR A CA 1
ATOM 1676 C C . THR A 1 217 ? 4.057 13.290 -28.532 1.00 61.34 217 THR A C 1
ATOM 1678 O O . THR A 1 217 ? 2.959 12.786 -28.326 1.00 61.34 217 THR A O 1
ATOM 1681 N N . THR A 1 218 ? 4.492 13.457 -29.789 1.00 61.69 218 THR A N 1
ATOM 1682 C CA . THR A 1 218 ? 3.794 12.947 -30.996 1.00 61.69 218 THR A CA 1
ATOM 1683 C C . THR A 1 218 ? 4.688 13.094 -32.244 1.00 61.69 218 THR A C 1
ATOM 1685 O O . THR A 1 218 ? 5.525 13.990 -32.285 1.00 61.69 218 THR A O 1
ATOM 1688 N N . GLY A 1 219 ? 4.476 12.285 -33.294 1.00 58.88 219 GLY A N 1
ATOM 1689 C CA . GLY A 1 219 ? 5.008 12.549 -34.649 1.00 58.88 219 GLY A CA 1
ATOM 1690 C C . GLY A 1 219 ? 6.308 11.835 -35.040 1.00 58.88 219 GLY A C 1
ATOM 1691 O O . GLY A 1 219 ? 6.842 12.107 -36.112 1.00 58.88 219 GLY A O 1
ATOM 1692 N N . VAL A 1 220 ? 6.796 10.919 -34.206 1.00 70.00 220 VAL A N 1
ATOM 1693 C CA . VAL A 1 220 ? 7.939 10.036 -34.496 1.00 70.00 220 VAL A CA 1
ATOM 1694 C C . VAL A 1 220 ? 7.463 8.668 -35.000 1.00 70.00 220 VAL A C 1
ATOM 1696 O O . VAL A 1 220 ? 6.267 8.361 -34.936 1.00 70.00 220 VAL A O 1
ATOM 1699 N N . SER A 1 221 ? 8.364 7.846 -35.550 1.00 77.25 221 SER A N 1
ATOM 1700 C CA . SER A 1 221 ? 7.984 6.504 -36.010 1.00 77.25 221 SER A CA 1
ATOM 1701 C C . SER A 1 221 ? 7.450 5.648 -34.849 1.00 77.25 221 SER A C 1
ATOM 1703 O O . SER A 1 221 ? 7.759 5.890 -33.685 1.00 77.25 221 SER A O 1
ATOM 1705 N N . PHE A 1 222 ? 6.638 4.628 -35.149 1.00 80.75 222 PHE A N 1
ATOM 1706 C CA . PHE A 1 222 ? 5.917 3.843 -34.132 1.00 80.75 222 PHE A CA 1
ATOM 1707 C C . PHE A 1 222 ? 6.809 3.283 -33.005 1.00 80.75 222 PHE A C 1
ATOM 1709 O O . PHE A 1 222 ? 6.371 3.227 -31.861 1.00 80.75 222 PHE A O 1
ATOM 1716 N N . TYR A 1 223 ? 8.048 2.887 -33.316 1.00 84.81 223 TYR A N 1
ATOM 1717 C CA . TYR A 1 223 ? 8.997 2.333 -32.342 1.00 84.81 223 TYR A CA 1
ATOM 1718 C C . TYR A 1 223 ? 9.881 3.385 -31.658 1.00 84.81 223 TYR A C 1
ATOM 1720 O O . TYR A 1 223 ? 10.462 3.104 -30.612 1.00 84.81 223 TYR A O 1
ATOM 1728 N N . GLU A 1 224 ? 10.001 4.576 -32.243 1.00 84.56 224 GLU A N 1
ATOM 1729 C CA . GLU A 1 224 ? 10.650 5.735 -31.616 1.00 84.56 224 GLU A CA 1
ATOM 1730 C C . GLU A 1 224 ? 9.710 6.426 -30.627 1.00 84.56 224 GLU A C 1
ATOM 1732 O O . GLU A 1 224 ? 10.171 7.069 -29.699 1.00 84.56 224 GLU A O 1
ATOM 1737 N N . ALA A 1 225 ? 8.395 6.260 -30.784 1.00 83.81 225 ALA A N 1
ATOM 1738 C CA . ALA A 1 225 ? 7.424 6.833 -29.866 1.00 83.81 225 ALA A CA 1
ATOM 1739 C C . ALA A 1 225 ? 7.561 6.267 -28.444 1.00 83.81 225 ALA A C 1
ATOM 1741 O O . ALA A 1 225 ? 7.722 5.058 -28.243 1.00 83.81 225 ALA A O 1
ATOM 1742 N N . ASP A 1 226 ? 7.395 7.149 -27.456 1.00 87.88 226 ASP A N 1
ATOM 1743 C CA . ASP A 1 226 ? 7.315 6.763 -26.052 1.00 87.88 226 ASP A CA 1
ATOM 1744 C C . ASP A 1 226 ? 6.207 5.718 -25.812 1.00 87.88 226 ASP A C 1
ATOM 1746 O O . ASP A 1 226 ? 5.120 5.780 -26.399 1.00 87.88 226 ASP A O 1
ATOM 1750 N N . TYR A 1 227 ? 6.436 4.795 -24.872 1.00 87.38 227 TYR A N 1
ATOM 1751 C CA . TYR A 1 227 ? 5.437 3.810 -24.461 1.00 87.38 227 TYR A CA 1
ATOM 1752 C C . TYR A 1 227 ? 5.307 3.682 -22.932 1.00 87.38 227 TYR A C 1
ATOM 1754 O O . TYR A 1 227 ? 6.292 3.375 -22.255 1.00 87.38 227 TYR A O 1
ATOM 1762 N N . PRO A 1 228 ? 4.094 3.834 -22.368 1.00 88.75 228 PRO A N 1
ATOM 1763 C CA . PRO A 1 228 ? 2.874 4.312 -23.027 1.00 88.75 228 PRO A CA 1
ATOM 1764 C C . PRO A 1 228 ? 3.059 5.735 -23.606 1.00 88.75 228 PRO A C 1
ATOM 1766 O O . PRO A 1 228 ? 3.903 6.474 -23.099 1.00 88.75 228 PRO A O 1
ATOM 1769 N N . PRO A 1 229 ? 2.326 6.132 -24.663 1.00 79.31 229 PRO A N 1
ATOM 1770 C CA . PRO A 1 229 ? 2.529 7.422 -25.331 1.00 79.31 229 PRO A CA 1
ATOM 1771 C C . PRO A 1 229 ? 2.232 8.617 -24.412 1.00 79.31 229 PRO A C 1
ATOM 1773 O O . PRO A 1 229 ? 1.215 8.630 -23.716 1.00 79.31 229 PRO A O 1
ATOM 1776 N N . SER A 1 230 ? 3.096 9.645 -24.435 1.00 68.44 230 SER A N 1
ATOM 1777 C CA . SER A 1 230 ? 2.863 10.906 -23.711 1.00 68.44 230 SER A CA 1
ATOM 1778 C C . SER A 1 230 ? 2.142 11.932 -24.583 1.00 68.44 230 SER A C 1
ATOM 1780 O O . SER A 1 230 ? 2.745 12.837 -25.143 1.00 68.44 230 SER A O 1
ATOM 1782 N N . ALA A 1 231 ? 0.820 11.863 -24.679 1.00 49.00 231 ALA A N 1
ATOM 1783 C CA . ALA A 1 231 ? 0.074 12.948 -25.310 1.00 49.00 231 ALA A CA 1
ATOM 1784 C C . ALA A 1 231 ? -1.217 13.220 -24.559 1.00 49.00 231 ALA A C 1
ATOM 1786 O O . ALA A 1 231 ? -2.149 12.427 -24.633 1.00 49.00 231 ALA A O 1
ATOM 1787 N N . THR A 1 232 ? -1.233 14.345 -23.834 1.00 48.53 232 THR A N 1
ATOM 1788 C CA . THR A 1 232 ? -2.417 15.186 -23.553 1.00 48.53 232 THR A CA 1
ATOM 1789 C C . THR A 1 232 ? -3.669 14.535 -22.940 1.00 48.53 232 THR A C 1
ATOM 1791 O O . THR A 1 232 ? -4.662 15.228 -22.732 1.00 48.53 232 THR A O 1
ATOM 1794 N N . SER A 1 233 ? -3.627 13.259 -22.557 1.00 47.75 233 SER A N 1
ATOM 1795 C CA . SER A 1 233 ? -4.699 12.545 -21.868 1.00 47.75 233 SER A CA 1
ATOM 1796 C C . SER A 1 233 ? -4.393 12.465 -20.366 1.00 47.75 233 SER A C 1
ATOM 1798 O O . SER A 1 233 ? -3.329 11.964 -19.996 1.00 47.75 233 SER A O 1
ATOM 1800 N N . PRO A 1 234 ? -5.294 12.919 -19.477 1.00 47.06 234 PRO A N 1
ATOM 1801 C CA . PRO A 1 234 ? -5.063 12.931 -18.031 1.00 47.06 234 PRO A CA 1
ATOM 1802 C C . PRO A 1 234 ? -4.992 11.541 -17.362 1.00 47.06 234 PRO A C 1
ATOM 1804 O O . PRO A 1 234 ? -4.848 11.479 -16.145 1.00 47.06 234 PRO A O 1
ATOM 1807 N N . TYR A 1 235 ? -5.064 10.428 -18.106 1.00 51.09 235 TYR A N 1
ATOM 1808 C CA . TYR A 1 235 ? -5.168 9.085 -17.522 1.00 51.09 235 TYR A CA 1
ATOM 1809 C C . TYR A 1 235 ? -4.435 7.998 -18.316 1.00 51.09 235 TYR A C 1
ATOM 1811 O O . TYR A 1 235 ? -5.071 7.218 -19.017 1.00 51.09 235 TYR A O 1
ATOM 1819 N N . HIS A 1 236 ? -3.121 7.861 -18.125 1.00 67.81 236 HIS A N 1
ATOM 1820 C CA . HIS A 1 236 ? -2.469 6.547 -18.269 1.00 67.81 236 HIS A CA 1
ATOM 1821 C C . HIS A 1 236 ? -1.485 6.230 -17.126 1.00 67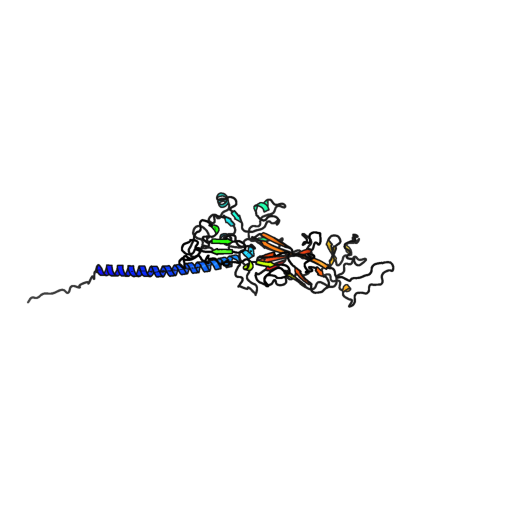.81 236 HIS A C 1
ATOM 1823 O O . HIS A 1 236 ? -0.357 5.809 -17.389 1.00 67.81 236 HIS A O 1
ATOM 1829 N N . PRO A 1 237 ? -1.852 6.427 -15.845 1.00 82.00 237 PRO A N 1
ATOM 1830 C CA . PRO A 1 237 ? -1.079 5.808 -14.778 1.00 82.00 237 PRO A CA 1
ATOM 1831 C C . PRO A 1 237 ? -1.087 4.287 -14.960 1.00 82.00 237 PRO A C 1
ATOM 1833 O O . PRO A 1 237 ? -2.115 3.693 -15.289 1.00 82.00 237 PRO A O 1
ATOM 1836 N N . LEU A 1 238 ? 0.066 3.652 -14.745 1.00 90.31 238 LEU A N 1
ATOM 1837 C CA . LEU A 1 238 ? 0.153 2.192 -14.721 1.00 90.31 238 LEU A CA 1
ATOM 1838 C C . LEU A 1 238 ? -0.698 1.639 -13.569 1.00 90.31 238 LEU A C 1
ATOM 1840 O O . LEU A 1 238 ? -1.306 0.571 -13.692 1.00 90.31 238 LEU A O 1
ATOM 1844 N N . ILE A 1 239 ? -0.717 2.383 -12.457 1.00 91.62 239 ILE A N 1
ATOM 1845 C CA . ILE A 1 239 ? -1.478 2.085 -11.247 1.00 91.62 239 ILE A CA 1
ATOM 1846 C C . ILE A 1 239 ? -2.126 3.372 -10.748 1.00 91.62 239 ILE A C 1
ATOM 1848 O O . ILE A 1 239 ? -1.441 4.355 -10.465 1.00 91.62 239 ILE A O 1
ATOM 1852 N N . THR A 1 240 ? -3.442 3.335 -10.604 1.00 90.44 240 THR A N 1
ATOM 1853 C CA . THR A 1 240 ? -4.260 4.397 -10.014 1.00 90.44 240 THR A CA 1
ATOM 1854 C C . THR A 1 240 ? -4.447 4.202 -8.509 1.00 90.44 240 THR A C 1
ATOM 1856 O O . THR A 1 240 ? -4.438 3.072 -8.017 1.00 90.44 240 THR A O 1
ATOM 1859 N N . LYS A 1 241 ? -4.697 5.282 -7.762 1.00 87.69 241 LYS A N 1
ATOM 1860 C CA . LYS A 1 241 ? -4.973 5.241 -6.313 1.00 87.69 241 LYS A CA 1
ATOM 1861 C C . LYS A 1 241 ? -6.020 4.194 -5.907 1.00 87.69 241 LYS A C 1
ATOM 1863 O O . LYS A 1 241 ? -5.851 3.471 -4.928 1.00 87.69 241 LYS A O 1
ATOM 1868 N N . ASN A 1 242 ? -7.099 4.098 -6.667 1.00 85.69 242 ASN A N 1
ATOM 1869 C CA . ASN A 1 242 ? -8.220 3.177 -6.471 1.00 85.69 242 ASN A CA 1
ATOM 1870 C C . ASN A 1 242 ? -7.920 1.721 -6.874 1.00 85.69 242 ASN A C 1
ATOM 1872 O O . ASN A 1 242 ? -8.723 0.839 -6.597 1.00 85.69 242 ASN A O 1
ATOM 1876 N N . GLU A 1 243 ? -6.789 1.425 -7.520 1.00 87.38 243 GLU A N 1
ATOM 1877 C CA . GLU A 1 243 ? -6.338 0.040 -7.729 1.00 87.38 243 GLU A CA 1
ATOM 1878 C C . GLU A 1 243 ? -5.607 -0.538 -6.516 1.00 87.38 243 GLU A C 1
ATOM 1880 O O . GLU A 1 243 ? -5.471 -1.755 -6.430 1.00 87.38 243 GLU A O 1
ATOM 1885 N N . TYR A 1 244 ? -5.143 0.304 -5.586 1.00 89.38 244 TYR A N 1
ATOM 1886 C CA . TYR A 1 244 ? -4.350 -0.147 -4.441 1.00 89.38 244 TYR A CA 1
ATOM 1887 C C . TYR A 1 244 ? -4.828 0.350 -3.082 1.00 89.38 244 TYR A C 1
ATOM 1889 O O . TYR A 1 244 ? -4.229 0.008 -2.063 1.00 89.38 244 TYR A O 1
ATOM 1897 N N . THR A 1 245 ? -5.911 1.119 -3.043 1.00 88.44 245 THR A N 1
ATOM 1898 C CA . THR A 1 245 ? -6.507 1.609 -1.802 1.00 88.44 245 THR A CA 1
ATOM 1899 C C . THR A 1 245 ? -8.018 1.434 -1.801 1.00 88.44 245 THR A C 1
ATOM 1901 O O . THR A 1 245 ? -8.635 1.385 -2.860 1.00 88.44 245 THR A O 1
ATOM 1904 N N . ASN A 1 246 ? -8.598 1.378 -0.604 1.00 85.88 246 ASN A N 1
ATOM 1905 C CA . ASN A 1 246 ? -10.028 1.511 -0.355 1.00 85.88 246 ASN A CA 1
ATOM 1906 C C . ASN A 1 246 ? -10.301 2.787 0.432 1.00 85.88 246 ASN A C 1
ATOM 1908 O O . ASN A 1 246 ? -9.523 3.186 1.303 1.00 85.88 246 ASN A O 1
ATOM 1912 N N . ILE A 1 247 ? -11.426 3.419 0.129 1.00 81.31 247 ILE A N 1
ATOM 1913 C CA . ILE A 1 247 ? -11.898 4.619 0.808 1.00 81.31 247 ILE A CA 1
ATOM 1914 C C . ILE A 1 247 ? -12.918 4.219 1.865 1.00 81.31 247 ILE A C 1
ATOM 1916 O O . ILE A 1 247 ? -14.057 3.900 1.540 1.00 81.31 247 ILE A O 1
ATOM 1920 N N . ILE A 1 248 ? -12.546 4.356 3.133 1.00 79.38 248 ILE A N 1
ATOM 1921 C CA . ILE A 1 248 ? -13.467 4.135 4.244 1.00 79.38 248 ILE A CA 1
ATOM 1922 C C . ILE A 1 248 ? -13.926 5.489 4.761 1.00 79.38 248 ILE A C 1
ATOM 1924 O O . ILE A 1 248 ? -13.119 6.339 5.138 1.00 79.38 248 ILE A O 1
ATOM 1928 N N . THR A 1 249 ? -15.232 5.722 4.729 1.00 70.94 249 THR A N 1
ATOM 1929 C CA . THR A 1 249 ? -15.801 7.024 5.067 1.00 70.94 249 THR A CA 1
ATOM 1930 C C . THR A 1 249 ? -17.225 6.895 5.593 1.00 70.94 249 THR A C 1
ATOM 1932 O O . THR A 1 249 ? -17.884 5.870 5.395 1.00 70.94 249 THR A O 1
ATOM 1935 N N . GLY A 1 250 ? -17.678 7.940 6.283 1.00 61.03 250 GLY A N 1
ATOM 1936 C CA . GLY A 1 250 ? -19.040 8.054 6.783 1.00 61.03 250 GLY A CA 1
ATOM 1937 C C . GLY A 1 250 ? -20.085 8.332 5.711 1.00 61.03 250 GLY A C 1
ATOM 1938 O O . GLY A 1 250 ? -19.788 8.577 4.539 1.00 61.03 250 GLY A O 1
ATOM 1939 N N . GLU A 1 251 ? -21.339 8.279 6.145 1.00 49.16 251 GLU A N 1
ATOM 1940 C CA . GLU A 1 251 ? -22.505 8.569 5.320 1.00 49.16 251 GLU A CA 1
ATOM 1941 C C . GLU A 1 251 ? -22.414 9.998 4.739 1.00 49.16 251 GLU A C 1
ATOM 1943 O O . GLU A 1 251 ? -22.148 10.959 5.457 1.00 49.16 251 GLU A O 1
ATOM 1948 N N . GLY A 1 252 ? -22.566 10.139 3.415 1.00 50.78 252 GLY A N 1
ATOM 1949 C CA . GLY A 1 252 ? -22.542 11.433 2.709 1.00 50.78 252 GLY A CA 1
ATOM 1950 C C . GLY A 1 252 ? -21.247 11.786 1.963 1.00 50.78 252 GLY A C 1
ATOM 1951 O O . GLY A 1 252 ? -21.262 12.684 1.120 1.00 50.78 252 GLY A O 1
ATOM 1952 N N . ALA A 1 253 ? -20.144 11.064 2.179 1.00 53.31 253 ALA A N 1
ATOM 1953 C CA . ALA A 1 253 ? -18.940 11.217 1.362 1.00 53.31 253 ALA A CA 1
ATOM 1954 C C . ALA A 1 253 ? -19.026 10.398 0.058 1.00 53.31 253 ALA A C 1
ATOM 1956 O O . ALA A 1 253 ? -19.599 9.307 0.012 1.00 53.31 253 ALA A O 1
ATOM 1957 N N . THR A 1 254 ? -18.429 10.910 -1.024 1.00 52.16 254 THR A N 1
ATOM 1958 C CA . THR A 1 254 ? -18.345 10.234 -2.330 1.00 52.16 254 THR A CA 1
ATOM 1959 C C . THR A 1 254 ? -17.315 9.096 -2.300 1.00 52.16 254 THR A C 1
ATOM 1961 O O . THR A 1 254 ? -16.233 9.179 -2.887 1.00 52.16 254 THR A O 1
ATOM 1964 N N . ALA A 1 255 ? -17.632 8.018 -1.583 1.00 53.84 255 ALA A N 1
ATOM 1965 C CA . ALA A 1 255 ? -17.054 6.706 -1.853 1.00 53.84 255 ALA A CA 1
ATOM 1966 C C . ALA A 1 255 ? -17.738 6.116 -3.093 1.00 53.84 255 ALA A C 1
ATOM 1968 O O . ALA A 1 255 ? -18.950 6.276 -3.277 1.00 53.84 255 ALA A O 1
ATOM 1969 N N . THR A 1 256 ? -16.978 5.437 -3.954 1.00 53.53 256 THR A N 1
ATOM 1970 C CA . THR A 1 256 ? -17.614 4.582 -4.962 1.00 53.53 256 THR A CA 1
ATOM 1971 C C . THR A 1 256 ? -18.304 3.422 -4.235 1.00 53.53 256 THR A C 1
ATOM 1973 O O . THR A 1 256 ? -17.947 3.098 -3.100 1.00 53.53 256 THR A O 1
ATOM 1976 N N . ALA A 1 257 ? -19.344 2.828 -4.829 1.00 49.56 257 ALA A N 1
ATOM 1977 C CA . ALA A 1 257 ? -20.186 1.831 -4.155 1.00 49.56 257 ALA A CA 1
ATOM 1978 C C . ALA A 1 257 ? -19.413 0.601 -3.624 1.00 49.56 257 ALA A C 1
ATOM 1980 O O . ALA A 1 257 ? -19.945 -0.144 -2.806 1.00 49.56 257 ALA A O 1
ATOM 1981 N N . GLU A 1 258 ? -18.167 0.415 -4.057 1.00 56.94 258 GLU A N 1
ATOM 1982 C CA . GLU A 1 258 ? -17.369 -0.788 -3.836 1.00 56.94 258 GLU A CA 1
ATOM 1983 C C . GLU A 1 258 ? -16.230 -0.607 -2.816 1.00 56.94 258 GLU A C 1
ATOM 1985 O O . GLU A 1 258 ? -15.604 -1.595 -2.460 1.00 56.94 258 GLU A O 1
ATOM 1990 N N . ASP A 1 259 ? -15.993 0.603 -2.286 1.00 59.66 259 ASP A N 1
ATOM 1991 C CA . ASP A 1 259 ? -14.792 0.921 -1.484 1.00 59.66 259 ASP A CA 1
ATOM 1992 C C . ASP A 1 259 ? -14.980 0.862 0.051 1.00 59.66 259 ASP A C 1
ATOM 1994 O O . ASP A 1 259 ? -14.090 1.257 0.801 1.00 59.66 259 ASP A O 1
ATOM 1998 N N . GLY A 1 260 ? -16.117 0.362 0.547 1.00 56.53 260 GLY A N 1
ATOM 1999 C CA . GLY A 1 260 ? -16.462 0.422 1.981 1.00 56.53 260 GLY A CA 1
ATOM 2000 C C . GLY A 1 260 ? -17.356 1.614 2.329 1.00 56.53 260 GLY A C 1
ATOM 2001 O O . GLY A 1 260 ? -17.191 2.272 3.361 1.00 56.53 260 GLY A O 1
ATOM 2002 N N . LYS A 1 261 ? -18.320 1.904 1.446 1.00 64.00 261 LYS A N 1
ATOM 2003 C CA . LYS A 1 261 ? -19.393 2.865 1.707 1.00 64.00 261 LYS A CA 1
ATOM 2004 C C . LYS A 1 261 ? -20.059 2.523 3.048 1.00 64.00 261 LYS A C 1
ATOM 2006 O O . LYS A 1 261 ? -20.515 1.398 3.232 1.00 64.00 261 LYS A O 1
ATOM 2011 N N . ASN A 1 262 ? -20.135 3.513 3.937 1.00 67.06 262 ASN A N 1
ATOM 2012 C CA . ASN A 1 262 ? -20.706 3.429 5.286 1.00 67.06 262 ASN A CA 1
ATOM 2013 C C . ASN A 1 262 ? -19.819 2.770 6.360 1.00 67.06 262 ASN A C 1
ATOM 2015 O O . ASN A 1 262 ? -20.327 2.504 7.438 1.00 67.06 262 ASN A O 1
ATOM 2019 N N . GLY A 1 263 ? -18.518 2.551 6.136 1.00 78.94 263 GLY A N 1
ATOM 2020 C CA . GLY A 1 263 ? -17.587 2.144 7.200 1.00 78.94 263 GLY A CA 1
ATOM 2021 C C . GLY A 1 263 ? -17.251 0.648 7.246 1.00 78.94 263 GLY A C 1
ATOM 2022 O O . GLY A 1 263 ? -17.375 -0.071 6.253 1.00 78.94 263 GLY A O 1
ATOM 2023 N N . ILE A 1 264 ? -16.769 0.176 8.401 1.00 86.31 264 ILE A N 1
ATOM 2024 C CA . ILE A 1 264 ? -16.413 -1.235 8.631 1.00 86.31 264 ILE A CA 1
ATOM 2025 C C . ILE A 1 264 ? -17.435 -1.875 9.559 1.00 86.31 264 ILE A C 1
ATOM 2027 O O . ILE A 1 264 ? -17.706 -1.373 10.645 1.00 86.31 264 ILE A O 1
ATOM 2031 N N . ILE A 1 265 ? -17.973 -3.021 9.154 1.00 87.44 265 ILE A N 1
ATOM 2032 C CA . ILE A 1 265 ? -18.990 -3.726 9.929 1.00 87.44 265 ILE A CA 1
ATOM 2033 C C . ILE A 1 265 ? -18.343 -4.834 10.755 1.00 87.44 265 ILE A C 1
ATOM 2035 O O . ILE A 1 265 ? -17.612 -5.659 10.209 1.00 87.44 265 ILE A O 1
ATOM 2039 N N . ILE A 1 266 ? -18.678 -4.903 12.043 1.00 90.12 266 ILE A N 1
ATOM 2040 C CA . ILE A 1 266 ? -18.294 -5.997 12.937 1.00 90.12 266 ILE A CA 1
ATOM 2041 C C . ILE A 1 266 ? -19.552 -6.702 13.441 1.00 90.12 266 ILE A C 1
ATOM 2043 O O . ILE A 1 266 ? -20.510 -6.081 13.902 1.00 90.12 266 ILE A O 1
ATOM 2047 N N . ASN A 1 267 ? -19.553 -8.024 13.332 1.00 91.31 267 ASN A N 1
ATOM 2048 C CA . ASN A 1 267 ? -20.562 -8.909 13.884 1.00 91.31 267 ASN A CA 1
ATOM 2049 C C . ASN A 1 267 ? -20.026 -9.524 15.180 1.00 91.31 267 ASN A C 1
ATOM 2051 O O . ASN A 1 267 ? -19.090 -10.324 15.145 1.00 91.31 267 ASN A O 1
ATOM 2055 N N . PHE A 1 268 ? -20.654 -9.171 16.296 1.00 88.44 268 PHE A N 1
ATOM 2056 C CA . PHE A 1 268 ? -20.313 -9.662 17.632 1.00 88.44 268 PHE A CA 1
ATOM 2057 C C . PHE A 1 268 ? -21.090 -10.933 18.003 1.00 88.44 268 PHE A C 1
ATOM 2059 O O . PHE A 1 268 ? -20.857 -11.528 19.050 1.00 88.44 268 PHE A O 1
ATOM 2066 N N . GLY A 1 269 ? -22.029 -11.359 17.152 1.00 88.00 269 GLY A N 1
ATOM 2067 C CA . GLY A 1 269 ? -22.932 -12.461 17.466 1.00 88.00 269 GLY A CA 1
ATOM 2068 C C . GLY A 1 269 ? -23.977 -12.051 18.500 1.00 88.00 269 GLY A C 1
ATOM 2069 O O . GLY A 1 269 ? -24.395 -10.899 18.543 1.00 88.00 269 GLY A O 1
ATOM 2070 N N . THR A 1 270 ? -24.449 -13.012 19.283 1.00 84.19 270 THR A N 1
ATOM 2071 C CA . THR A 1 270 ? -25.401 -12.797 20.379 1.00 84.19 270 THR A CA 1
ATOM 2072 C C . THR A 1 270 ? -24.623 -12.807 21.697 1.00 84.19 270 THR A C 1
ATOM 2074 O O . THR A 1 270 ? -24.111 -13.873 22.050 1.00 84.19 270 THR A O 1
ATOM 2077 N N . PRO A 1 271 ? -24.493 -11.673 22.409 1.00 77.56 271 PRO A N 1
ATOM 2078 C CA . PRO A 1 271 ? -23.955 -11.680 23.761 1.00 77.56 271 PRO A CA 1
ATOM 2079 C C . PRO A 1 271 ? -24.851 -12.513 24.679 1.00 77.56 271 PRO A C 1
ATOM 2081 O O . PRO A 1 271 ? -26.006 -12.790 24.357 1.00 77.56 271 PRO A O 1
ATOM 2084 N N . GLU A 1 272 ? -24.338 -12.915 25.835 1.00 68.38 272 GLU A N 1
ATOM 2085 C CA . GLU A 1 272 ? -25.157 -13.600 26.833 1.00 68.38 272 GLU A CA 1
ATOM 2086 C C . GLU A 1 272 ? -26.227 -12.635 27.373 1.00 68.38 272 GLU A C 1
ATOM 2088 O O . GLU A 1 272 ? -25.931 -11.504 27.752 1.00 68.38 272 GLU A O 1
ATOM 2093 N N . ALA A 1 273 ? -27.492 -13.066 27.370 1.00 56.00 273 ALA A N 1
ATOM 2094 C CA . ALA A 1 273 ? -28.647 -12.226 27.713 1.00 56.00 273 ALA A CA 1
ATOM 2095 C C . ALA A 1 273 ? -28.843 -12.021 29.229 1.00 56.00 273 ALA A C 1
ATOM 2097 O O . ALA A 1 273 ? -29.663 -11.205 29.645 1.00 56.00 273 ALA A O 1
ATOM 2098 N N . CYS A 1 274 ? -28.132 -12.801 30.048 1.00 57.22 274 CYS A N 1
ATOM 2099 C CA . CYS A 1 274 ? -28.453 -13.046 31.453 1.00 57.22 274 CYS A CA 1
ATOM 2100 C C . CYS A 1 274 ? -27.244 -12.718 32.330 1.00 57.22 274 CYS A C 1
ATOM 2102 O O . CYS A 1 274 ? -26.461 -13.604 32.676 1.00 57.22 274 CYS A O 1
ATOM 2104 N N . TRP A 1 275 ? -27.060 -11.449 32.673 1.00 52.81 275 TRP A N 1
ATOM 2105 C CA . TRP A 1 275 ? -25.952 -11.025 33.523 1.00 52.81 275 TRP A CA 1
ATOM 2106 C C . TRP A 1 275 ? -26.456 -10.068 34.607 1.00 52.81 275 TRP A C 1
ATOM 2108 O O . TRP A 1 275 ? -27.372 -9.273 34.400 1.00 52.81 275 TRP A O 1
ATOM 2118 N N . GLY A 1 276 ? -25.857 -10.176 35.792 1.00 51.25 276 GLY A N 1
ATOM 2119 C CA . GLY A 1 276 ? -26.164 -9.340 36.944 1.00 51.25 276 GLY A CA 1
ATOM 2120 C C . GLY A 1 276 ? -24.924 -9.153 37.808 1.00 51.25 276 GLY A C 1
ATOM 2121 O O . GLY A 1 276 ? -24.266 -10.127 38.175 1.00 51.25 276 GLY A O 1
ATOM 2122 N N . CYS A 1 277 ? -24.599 -7.901 38.137 1.00 50.41 277 CYS A N 1
ATOM 2123 C CA . CYS A 1 277 ? -23.554 -7.588 39.108 1.00 50.41 277 CYS A CA 1
ATOM 2124 C C . CYS A 1 277 ? -24.147 -7.646 40.515 1.00 50.41 277 CYS A C 1
ATOM 2126 O O . CYS A 1 277 ? -24.854 -6.732 40.941 1.00 50.41 277 CYS A O 1
ATOM 2128 N N . TRP A 1 278 ? -23.869 -8.736 41.224 1.00 45.66 278 TRP A N 1
ATOM 2129 C CA . TRP A 1 278 ? -24.242 -8.904 42.626 1.00 45.66 278 TRP A CA 1
ATOM 2130 C C . TRP A 1 278 ? -23.051 -8.518 43.515 1.00 45.66 278 TRP A C 1
ATOM 2132 O O . TRP A 1 278 ? -21.919 -8.831 43.158 1.00 45.66 278 TRP A O 1
ATOM 2142 N N . ASP A 1 279 ? -23.293 -7.826 44.633 1.00 45.34 279 ASP A N 1
ATOM 2143 C CA . ASP A 1 279 ? -22.310 -7.559 45.697 1.00 45.34 279 ASP A CA 1
ATOM 2144 C C . ASP A 1 279 ? -22.624 -8.285 47.018 1.00 45.34 279 ASP A C 1
ATOM 2146 O O . ASP A 1 279 ? -22.141 -7.898 48.078 1.00 45.34 279 ASP A O 1
ATOM 2150 N N . GLY A 1 280 ? -23.432 -9.348 46.977 1.00 42.28 280 GLY A N 1
ATOM 2151 C CA . GLY A 1 280 ? -23.769 -10.149 48.157 1.00 42.28 280 GLY A CA 1
ATOM 2152 C C . GLY A 1 280 ? -24.780 -9.503 49.112 1.00 42.28 280 GLY A C 1
ATOM 2153 O O . GLY A 1 280 ? -25.297 -10.204 49.979 1.00 42.28 280 GLY A O 1
ATOM 2154 N N . SER A 1 281 ? -25.140 -8.224 48.931 1.00 40.19 281 SER A N 1
ATOM 2155 C CA . SER A 1 281 ? -26.077 -7.507 49.811 1.00 40.19 281 SER A CA 1
ATOM 2156 C C . SER A 1 281 ? -27.202 -6.762 49.075 1.00 40.19 281 SER A C 1
ATOM 2158 O O . SER A 1 281 ? -28.313 -6.677 49.597 1.00 40.19 281 SER A O 1
ATOM 2160 N N . ALA A 1 282 ? -26.964 -6.311 47.841 1.00 43.78 282 ALA A N 1
ATOM 2161 C CA . ALA A 1 282 ? -27.948 -5.728 46.929 1.00 43.78 282 ALA A CA 1
ATOM 2162 C C . ALA A 1 282 ? -27.500 -5.911 45.461 1.00 43.78 282 ALA A C 1
ATOM 2164 O O . ALA A 1 282 ? -26.365 -6.315 45.190 1.00 43.78 282 ALA A O 1
ATOM 2165 N N . TYR A 1 283 ? -28.374 -5.635 44.482 1.00 46.09 283 TYR A N 1
ATOM 2166 C CA . TYR A 1 283 ? -27.883 -5.463 43.108 1.00 46.09 283 TYR A CA 1
ATOM 2167 C C . TYR A 1 283 ? -27.267 -4.073 42.970 1.00 46.09 283 TYR A C 1
ATOM 2169 O O . TYR A 1 283 ? -27.864 -3.074 43.380 1.00 46.09 283 TYR A O 1
ATOM 2177 N N . LEU A 1 284 ? -26.074 -4.015 42.385 1.00 44.69 284 LEU A N 1
ATOM 2178 C CA . LEU A 1 284 ? -25.360 -2.763 42.182 1.00 44.69 284 LEU A CA 1
ATOM 2179 C C . LEU A 1 284 ? -26.097 -1.915 41.140 1.00 44.69 284 LEU A C 1
ATOM 2181 O O . LEU A 1 284 ? -26.208 -2.296 39.973 1.00 44.69 284 LEU A O 1
ATOM 2185 N N . HIS A 1 285 ? -26.585 -0.748 41.557 1.00 37.91 285 HIS A N 1
ATOM 2186 C CA . HIS A 1 285 ? -27.026 0.285 40.631 1.00 37.91 285 HIS A CA 1
ATOM 2187 C C . HIS A 1 285 ? -25.824 0.782 39.821 1.00 37.91 285 HIS A C 1
ATOM 2189 O O . HIS A 1 285 ? -24.798 1.176 40.374 1.00 37.91 285 HIS A O 1
ATOM 2195 N N . PHE A 1 286 ? -25.972 0.819 38.498 1.00 40.62 286 PHE A N 1
ATOM 2196 C CA . PHE A 1 286 ? -25.055 1.528 37.613 1.00 40.62 286 PHE A CA 1
ATOM 2197 C C . PHE A 1 286 ? -25.346 3.033 37.723 1.00 40.62 286 PHE A C 1
ATOM 2199 O O . PHE A 1 286 ? -25.999 3.606 36.853 1.00 40.62 286 PHE A O 1
ATOM 2206 N N . ASN A 1 287 ? -24.942 3.670 38.827 1.00 38.59 287 ASN A N 1
ATOM 2207 C CA . ASN A 1 287 ? -25.034 5.121 38.972 1.00 38.59 287 ASN A CA 1
ATOM 2208 C C . ASN A 1 287 ? -23.630 5.743 38.850 1.00 38.59 287 ASN A C 1
ATOM 2210 O O . ASN A 1 287 ? -22.851 5.664 39.799 1.00 38.59 287 ASN A O 1
ATOM 2214 N N . PRO A 1 288 ? -23.270 6.364 37.708 1.00 36.72 288 PRO A N 1
ATOM 2215 C CA . PRO A 1 288 ? -21.934 6.927 37.495 1.00 36.72 288 PRO A CA 1
ATOM 2216 C C . PRO A 1 288 ? -21.584 8.113 38.418 1.00 36.72 288 PRO A C 1
ATOM 2218 O O . PRO A 1 288 ? -20.470 8.625 38.336 1.00 36.72 288 PRO A O 1
ATOM 2221 N N . SER A 1 289 ? -22.497 8.562 39.289 1.00 35.62 289 SER A N 1
ATOM 2222 C CA . SER A 1 289 ? -22.293 9.698 40.199 1.00 35.62 289 SER A CA 1
ATOM 2223 C C . SER A 1 289 ? -22.106 9.341 41.679 1.00 35.62 289 SER A C 1
ATOM 2225 O O . SER A 1 289 ? -21.916 10.256 42.478 1.00 35.62 289 SER A O 1
ATOM 2227 N N . GLU A 1 290 ? -22.165 8.068 42.080 1.00 40.78 290 GLU A N 1
ATOM 2228 C CA . GLU A 1 290 ? -22.056 7.679 43.496 1.00 40.78 290 GLU A CA 1
ATOM 2229 C C . GLU A 1 290 ? -20.727 6.972 43.792 1.00 40.78 290 GLU A C 1
ATOM 2231 O O . GLU A 1 290 ? -20.349 5.989 43.163 1.00 40.78 290 GLU A O 1
ATOM 2236 N N . SER A 1 291 ? -19.978 7.533 44.743 1.00 36.91 291 SER A N 1
ATOM 2237 C CA . SER A 1 291 ? -18.564 7.246 45.002 1.00 36.91 291 SER A CA 1
ATOM 2238 C C . SER A 1 291 ? -18.304 6.198 46.088 1.00 36.91 291 SER A C 1
ATOM 2240 O O . SER A 1 291 ? -17.204 6.168 46.639 1.00 36.91 291 SER A O 1
ATOM 2242 N N . SER A 1 292 ? -19.289 5.393 46.481 1.00 45.44 292 SER A N 1
ATOM 2243 C CA . SER A 1 292 ? -19.086 4.417 47.555 1.00 45.44 292 SER A CA 1
ATOM 2244 C C . SER A 1 292 ? -18.695 3.060 46.979 1.00 45.44 292 SER A C 1
ATOM 2246 O O . SER A 1 292 ? -19.538 2.339 46.448 1.00 45.44 292 SER A O 1
ATOM 2248 N N . GLU A 1 293 ? -17.411 2.710 47.097 1.00 42.88 293 GLU A N 1
ATOM 2249 C CA . GLU A 1 293 ? -16.943 1.347 46.845 1.00 42.88 293 GLU A CA 1
ATOM 2250 C C . GLU A 1 293 ? -17.678 0.348 47.762 1.00 42.88 293 GLU A C 1
ATOM 2252 O O . GLU A 1 293 ? -17.750 0.569 48.974 1.00 42.88 293 GLU A O 1
ATOM 2257 N N . PRO A 1 294 ? -18.187 -0.776 47.223 1.00 44.75 294 PRO A N 1
ATOM 2258 C CA . PRO A 1 294 ? -18.667 -1.885 48.037 1.00 44.75 294 PRO A CA 1
ATOM 2259 C C . PRO A 1 294 ? -17.551 -2.403 48.950 1.00 44.75 294 PRO A C 1
ATOM 2261 O O . PRO A 1 294 ? -16.421 -2.607 48.500 1.00 44.75 294 PRO A O 1
ATOM 2264 N N . SER A 1 295 ? -17.880 -2.651 50.215 1.00 44.06 295 SER A N 1
ATOM 2265 C CA . SER A 1 295 ? -16.939 -2.949 51.303 1.00 44.06 295 SER A CA 1
ATOM 2266 C C . SER A 1 295 ? -16.248 -4.320 51.221 1.00 44.06 295 SER A C 1
ATOM 2268 O O . SER A 1 295 ? -15.372 -4.597 52.042 1.00 44.06 295 SER A O 1
ATOM 2270 N N . ASN A 1 296 ? -16.583 -5.171 50.243 1.00 44.41 296 ASN A N 1
ATOM 2271 C CA . ASN A 1 296 ? -15.978 -6.493 50.081 1.00 44.41 296 ASN A CA 1
ATOM 2272 C C . ASN A 1 296 ? -15.774 -6.883 48.595 1.00 44.41 296 ASN A C 1
ATOM 2274 O O . ASN A 1 296 ? -16.746 -7.027 47.850 1.00 44.41 296 ASN A O 1
ATOM 2278 N N . PRO A 1 297 ? -14.529 -7.113 48.131 1.00 47.75 297 PRO A N 1
ATOM 2279 C CA . PRO A 1 297 ? -14.248 -7.551 46.759 1.00 47.75 297 PRO A CA 1
ATOM 2280 C C . PRO A 1 297 ? -14.762 -8.963 46.432 1.00 47.75 297 PRO A C 1
ATOM 2282 O O . PRO A 1 297 ? -14.948 -9.284 45.259 1.00 47.75 297 PRO A O 1
ATOM 2285 N N . ALA A 1 298 ? -14.973 -9.812 47.446 1.00 43.44 298 ALA A N 1
ATOM 2286 C CA . ALA A 1 298 ? -15.339 -11.220 47.272 1.00 43.44 298 ALA A CA 1
ATOM 2287 C C . ALA A 1 298 ? -16.786 -11.436 46.798 1.00 43.44 298 ALA A C 1
ATOM 2289 O O . ALA A 1 298 ? -17.110 -12.515 46.296 1.00 43.44 298 ALA A O 1
ATOM 2290 N N . ASP A 1 299 ? -17.641 -10.421 46.910 1.00 46.62 299 ASP A N 1
ATOM 2291 C CA . ASP A 1 299 ? -19.053 -10.566 46.578 1.00 46.62 299 ASP A CA 1
ATOM 2292 C C . ASP A 1 299 ? -19.374 -10.300 45.093 1.00 46.62 299 ASP A C 1
ATOM 2294 O O . ASP A 1 299 ? -20.458 -10.637 44.628 1.00 46.62 299 ASP A O 1
ATOM 2298 N N . ARG A 1 300 ? -18.402 -9.815 44.302 1.00 53.19 300 ARG A N 1
ATOM 2299 C CA . ARG A 1 300 ? -18.532 -9.467 42.868 1.00 53.19 300 ARG A CA 1
ATOM 2300 C C . ARG A 1 300 ? -18.407 -10.677 41.930 1.00 53.19 300 ARG A C 1
ATOM 2302 O O . ARG A 1 300 ? -17.582 -10.686 41.014 1.00 53.19 300 ARG A O 1
ATOM 2309 N N . LYS A 1 301 ? -19.189 -11.738 42.155 1.00 54.53 301 LYS A N 1
ATOM 2310 C CA . LYS A 1 301 ? -18.985 -13.038 41.473 1.00 54.53 301 LYS A CA 1
ATOM 2311 C C . LYS A 1 301 ? -19.041 -12.972 39.938 1.00 54.53 301 LYS A C 1
ATOM 2313 O O . LYS A 1 301 ? -18.205 -13.605 39.293 1.00 54.53 301 LYS A O 1
ATOM 2318 N N . ASN A 1 302 ? -19.920 -12.145 39.366 1.00 59.44 302 ASN A N 1
ATOM 2319 C CA . ASN A 1 302 ? -20.233 -12.171 37.927 1.00 59.44 302 ASN A CA 1
ATOM 2320 C C . ASN A 1 302 ? -19.823 -10.898 37.161 1.00 59.44 302 ASN A C 1
ATOM 2322 O O . ASN A 1 302 ? -20.203 -10.740 36.003 1.00 59.44 302 ASN A O 1
ATOM 2326 N N . CYS A 1 303 ? -19.058 -9.988 37.779 1.00 60.38 303 CYS A N 1
ATOM 2327 C CA . CYS A 1 303 ? -18.631 -8.743 37.137 1.00 60.38 303 CYS A CA 1
ATOM 2328 C C . CYS A 1 303 ? -17.146 -8.454 37.332 1.00 60.38 303 CYS A C 1
ATOM 2330 O O . CYS A 1 303 ? -16.530 -8.872 38.314 1.00 60.38 303 CYS A O 1
ATOM 2332 N N . GLU A 1 304 ? -16.572 -7.733 36.377 1.00 64.50 304 GLU A N 1
ATOM 2333 C CA . GLU A 1 304 ? -15.193 -7.257 36.410 1.00 64.50 304 GLU A CA 1
ATOM 2334 C C . GLU A 1 304 ? -15.131 -5.729 36.346 1.00 64.50 304 GLU A C 1
ATOM 2336 O O . GLU A 1 304 ? -16.030 -5.074 35.810 1.00 64.50 304 GLU A O 1
ATOM 2341 N N . ALA A 1 305 ? -14.085 -5.159 36.946 1.00 60.06 305 ALA A N 1
ATOM 2342 C CA . ALA A 1 305 ? -13.855 -3.722 36.923 1.00 60.06 305 ALA A CA 1
ATOM 2343 C C . ALA A 1 305 ? -13.371 -3.316 35.529 1.00 60.06 305 ALA A C 1
ATOM 2345 O O . ALA A 1 305 ? -12.388 -3.859 35.030 1.00 60.06 305 ALA A O 1
ATOM 2346 N N . VAL A 1 306 ? -14.040 -2.339 34.929 1.00 56.66 306 VAL A N 1
ATOM 2347 C CA . VAL A 1 306 ? -13.633 -1.698 33.673 1.00 56.66 306 VAL A CA 1
ATOM 2348 C C . VAL A 1 306 ? -12.731 -0.497 33.971 1.00 56.66 306 VAL A C 1
ATOM 2350 O O . VAL A 1 306 ? -11.680 -0.325 33.362 1.00 56.66 306 VAL A O 1
ATOM 2353 N N . SER A 1 307 ? -13.111 0.307 34.965 1.00 55.06 307 SER A N 1
ATOM 2354 C CA . SER A 1 307 ? -12.343 1.440 35.491 1.00 55.06 307 SER A CA 1
ATOM 2355 C C . SER A 1 307 ? -12.778 1.744 36.932 1.00 55.06 307 SER A C 1
ATOM 2357 O O . SER A 1 307 ? -13.640 1.051 37.482 1.00 55.06 307 SER A O 1
ATOM 2359 N N . THR A 1 308 ? -12.198 2.766 37.571 1.00 47.81 308 THR A N 1
ATOM 2360 C CA . THR A 1 308 ? -12.677 3.266 38.870 1.00 47.81 308 THR A CA 1
ATOM 2361 C C . THR A 1 308 ? -14.179 3.563 38.785 1.00 47.81 308 THR A C 1
ATOM 2363 O O . THR A 1 308 ? -14.602 4.442 38.041 1.00 47.81 308 THR A O 1
ATOM 2366 N N . ASN A 1 309 ? -14.981 2.806 39.539 1.00 49.03 309 ASN A N 1
ATOM 2367 C CA . ASN A 1 309 ? -16.451 2.862 39.590 1.00 49.03 309 ASN A CA 1
ATOM 2368 C C . ASN A 1 309 ? -17.214 2.402 38.330 1.00 49.03 309 ASN A C 1
ATOM 2370 O O . ASN A 1 309 ? -18.428 2.590 38.264 1.00 49.03 309 ASN A O 1
ATOM 2374 N N . ARG A 1 310 ? -16.564 1.746 37.358 1.00 54.31 310 ARG A N 1
ATOM 2375 C CA . ARG A 1 310 ? -17.239 1.143 36.193 1.00 54.31 310 ARG A CA 1
ATOM 2376 C C . ARG A 1 310 ? -17.065 -0.371 36.199 1.00 54.31 310 ARG A C 1
ATOM 2378 O O . ARG A 1 310 ? -15.945 -0.860 36.313 1.00 54.31 310 ARG A O 1
ATOM 2385 N N . TRP A 1 311 ? -18.161 -1.105 36.038 1.00 57.19 311 TRP A N 1
ATOM 2386 C CA . TRP A 1 311 ? -18.202 -2.570 36.096 1.00 57.19 311 TRP A CA 1
ATOM 2387 C C . TRP A 1 311 ? -18.880 -3.134 34.853 1.00 57.19 311 TRP A C 1
ATOM 2389 O O . TRP A 1 311 ? -19.803 -2.512 34.340 1.00 57.19 311 TRP A O 1
ATOM 2399 N N . ARG A 1 312 ? -18.467 -4.305 34.370 1.00 62.41 312 ARG A N 1
ATOM 2400 C CA . ARG A 1 312 ? -19.162 -4.999 33.275 1.00 62.41 312 ARG A CA 1
ATOM 2401 C C . ARG A 1 312 ? -19.349 -6.486 33.574 1.00 62.41 312 ARG A C 1
ATOM 2403 O O . ARG A 1 312 ? -18.662 -7.003 34.461 1.00 62.41 312 ARG A O 1
ATOM 2410 N N . PRO A 1 313 ? -20.256 -7.170 32.857 1.00 62.34 313 PRO A N 1
ATOM 2411 C CA . PRO A 1 313 ? -20.434 -8.613 32.978 1.00 62.34 313 PRO A CA 1
ATOM 2412 C C . PRO A 1 313 ? -19.144 -9.361 32.670 1.00 62.34 313 PRO A C 1
ATOM 2414 O O . PRO A 1 313 ? -18.467 -9.038 31.694 1.00 62.34 313 PRO A O 1
ATOM 2417 N N . LYS A 1 314 ? -18.835 -10.393 33.456 1.00 62.00 314 LYS A N 1
ATOM 2418 C CA . LYS A 1 314 ? -17.881 -11.415 33.020 1.00 62.00 314 LYS A CA 1
ATOM 2419 C C . LYS A 1 314 ? -18.544 -12.264 31.944 1.00 62.00 314 LYS A C 1
ATOM 2421 O O . LYS A 1 314 ? -19.647 -12.765 32.147 1.00 62.00 314 LYS A O 1
ATOM 2426 N N . ILE A 1 315 ? -17.878 -12.410 30.810 1.00 56.69 315 ILE A N 1
ATOM 2427 C CA . ILE A 1 315 ? -18.376 -13.210 29.691 1.00 56.69 315 ILE A CA 1
ATOM 2428 C C . ILE A 1 315 ? -18.203 -14.695 30.029 1.00 56.69 315 ILE A C 1
ATOM 2430 O O . ILE A 1 315 ? -17.273 -15.076 30.740 1.00 56.69 315 ILE A O 1
ATOM 2434 N N . GLY A 1 316 ? -19.150 -15.533 29.601 1.00 55.69 316 GLY A N 1
ATOM 2435 C CA . GLY A 1 316 ? -19.145 -16.969 29.892 1.00 55.69 316 GLY A CA 1
ATOM 2436 C C . GLY A 1 316 ? -19.637 -17.316 31.300 1.00 55.69 316 GLY A C 1
ATOM 2437 O O . GLY A 1 316 ? -19.701 -18.492 31.664 1.00 55.69 316 GLY A O 1
ATOM 2438 N N . VAL A 1 317 ? -20.004 -16.308 32.097 1.00 54.44 317 VAL A N 1
ATOM 2439 C CA . VAL A 1 317 ? -20.611 -16.457 33.423 1.00 54.44 317 VAL A CA 1
ATOM 2440 C C . VAL A 1 317 ? -22.054 -15.969 33.345 1.00 54.44 317 VAL A C 1
ATOM 2442 O O . VAL A 1 317 ? -22.459 -15.026 34.025 1.00 54.44 317 VAL A O 1
ATOM 2445 N N . ALA A 1 318 ? -22.841 -16.611 32.481 1.00 49.81 318 ALA A N 1
ATOM 2446 C CA . ALA A 1 318 ? -24.279 -16.410 32.466 1.00 49.81 318 ALA A CA 1
ATOM 2447 C C . ALA A 1 318 ? -24.847 -16.757 33.849 1.00 49.81 318 ALA A C 1
ATOM 2449 O O . ALA A 1 318 ? -24.566 -17.827 34.395 1.00 49.81 318 ALA A O 1
ATOM 2450 N N . ASP A 1 319 ? -25.672 -15.871 34.401 1.00 53.38 319 ASP A N 1
ATOM 2451 C CA . ASP A 1 319 ? -26.501 -16.199 35.553 1.00 53.38 319 ASP A CA 1
ATOM 2452 C C . ASP A 1 319 ? -27.878 -16.648 35.040 1.00 53.38 319 ASP A C 1
ATOM 2454 O O . ASP A 1 319 ? -28.742 -15.809 34.759 1.00 53.38 319 ASP A O 1
ATOM 2458 N N . PRO A 1 320 ? -28.119 -17.964 34.878 1.00 48.91 320 PRO A N 1
ATOM 2459 C CA . PRO A 1 320 ? -29.382 -18.459 34.348 1.00 48.91 320 PRO A CA 1
ATOM 2460 C C . PRO A 1 320 ? -30.575 -18.088 35.235 1.00 48.91 320 PRO A C 1
ATOM 2462 O O . PRO A 1 320 ? -31.700 -18.068 34.738 1.00 48.91 320 PRO A O 1
ATOM 2465 N N . THR A 1 321 ? -30.365 -17.746 36.514 1.00 48.84 321 THR A N 1
ATOM 2466 C CA . THR A 1 321 ? -31.459 -17.346 37.410 1.00 48.84 321 THR A CA 1
ATOM 2467 C C . THR A 1 321 ? -32.101 -16.019 36.993 1.00 48.84 321 THR A C 1
ATOM 2469 O O . THR A 1 321 ? -33.300 -15.841 37.204 1.00 48.84 321 THR A O 1
ATOM 2472 N N . MET A 1 322 ? -31.371 -15.157 36.274 1.00 49.16 322 MET A N 1
ATOM 2473 C CA . MET A 1 322 ? -31.878 -13.893 35.717 1.00 49.16 322 MET A CA 1
ATOM 2474 C C . MET A 1 322 ? -32.801 -14.066 34.500 1.00 49.16 322 MET A C 1
ATOM 2476 O O . MET A 1 322 ? -33.529 -13.143 34.148 1.00 49.16 322 MET A O 1
ATOM 2480 N N . CYS A 1 323 ? -32.810 -15.243 33.867 1.00 43.66 323 CYS A N 1
ATOM 2481 C CA . CYS A 1 323 ? -33.543 -15.503 32.621 1.00 43.66 323 CYS A CA 1
ATOM 2482 C C . CYS A 1 323 ? -34.746 -16.443 32.772 1.00 43.66 323 CYS A C 1
ATOM 2484 O O . CYS A 1 323 ? -35.328 -16.877 31.780 1.00 43.66 323 CYS A O 1
ATOM 2486 N N . THR A 1 324 ? -35.151 -16.755 34.005 1.00 43.12 324 THR A N 1
ATOM 2487 C CA . THR A 1 324 ? -36.257 -17.695 34.272 1.00 43.12 324 THR A CA 1
ATOM 2488 C C . THR A 1 324 ? -37.649 -17.053 34.325 1.00 43.12 324 THR A C 1
ATOM 2490 O O . THR A 1 324 ? -38.636 -17.755 34.536 1.00 43.12 324 THR A O 1
ATOM 2493 N N . GLY A 1 325 ? -37.775 -15.746 34.079 1.00 41.88 325 GLY A N 1
ATOM 2494 C CA . GLY A 1 325 ? -39.067 -15.063 34.013 1.00 41.88 325 GLY A CA 1
ATOM 2495 C C . GLY A 1 325 ? -39.488 -14.750 32.579 1.00 41.88 325 GLY A C 1
ATOM 2496 O O . GLY A 1 325 ? -38.928 -13.858 31.954 1.00 41.88 325 GLY A O 1
ATOM 2497 N N . SER A 1 326 ? -40.557 -15.380 32.080 1.00 37.88 326 SER A N 1
ATOM 2498 C CA . SER A 1 326 ? -41.297 -14.926 30.880 1.00 37.88 326 SER A CA 1
ATOM 2499 C C . SER A 1 326 ? -42.027 -13.583 31.083 1.00 37.88 326 SER A C 1
ATOM 2501 O O . SER A 1 326 ? -42.796 -13.135 30.236 1.00 37.88 326 SER A O 1
ATOM 2503 N N . THR A 1 327 ? -41.790 -12.950 32.225 1.00 38.94 327 THR A N 1
ATOM 2504 C CA . THR A 1 327 ? -42.187 -11.611 32.642 1.00 38.94 327 THR A CA 1
ATOM 2505 C C . THR A 1 327 ? -41.032 -11.058 33.481 1.00 38.94 327 THR A C 1
ATOM 2507 O O . THR A 1 327 ? -40.435 -11.851 34.220 1.00 38.94 327 THR A O 1
ATOM 2510 N N . PRO A 1 328 ? -40.726 -9.745 33.422 1.00 40.25 328 PRO A N 1
ATOM 2511 C CA . PRO A 1 328 ? -39.773 -9.128 34.344 1.00 40.25 328 PRO A CA 1
ATOM 2512 C C . PRO A 1 328 ? -40.096 -9.591 35.771 1.00 40.25 328 PRO A C 1
ATOM 2514 O O . PRO A 1 328 ? -41.283 -9.599 36.119 1.00 40.25 328 PRO A O 1
ATOM 2517 N N . PRO A 1 329 ? -39.117 -10.031 36.581 1.00 38.84 329 PRO A N 1
ATOM 2518 C CA . PRO A 1 329 ? -39.400 -10.449 37.944 1.00 38.84 329 PRO A CA 1
ATOM 2519 C C . PRO A 1 329 ? -40.070 -9.282 38.667 1.00 38.84 329 PRO A C 1
ATOM 2521 O O . PRO A 1 329 ? -39.476 -8.218 38.832 1.00 38.84 329 PRO A O 1
ATOM 2524 N N . THR A 1 330 ? -41.331 -9.456 39.073 1.00 34.84 330 THR A N 1
ATOM 2525 C CA . THR A 1 330 ? -41.934 -8.557 40.055 1.00 34.84 330 THR A CA 1
ATOM 2526 C C . THR A 1 330 ? -41.042 -8.614 41.289 1.00 34.84 330 THR A C 1
ATOM 2528 O O . THR A 1 330 ? -40.842 -9.715 41.816 1.00 34.84 330 THR A O 1
ATOM 2531 N N . PRO A 1 331 ? -40.461 -7.481 41.715 1.00 39.06 331 PRO A N 1
ATOM 2532 C CA . PRO A 1 331 ? -39.498 -7.484 42.798 1.00 39.06 331 PRO A CA 1
ATOM 2533 C C . PRO A 1 331 ? -40.160 -8.042 44.065 1.00 39.06 331 PRO A C 1
ATOM 2535 O O . PRO A 1 331 ? -41.348 -7.777 44.293 1.00 39.06 331 PRO A O 1
ATOM 2538 N N . PRO A 1 332 ? -39.434 -8.808 44.901 1.00 41.69 332 PRO A N 1
ATOM 2539 C CA . PRO A 1 332 ? -39.893 -9.063 46.257 1.00 41.69 332 PRO A CA 1
ATOM 2540 C C . PRO A 1 332 ? -40.211 -7.714 46.906 1.00 41.69 332 PRO A C 1
ATOM 2542 O O . PRO A 1 332 ? -39.466 -6.747 46.726 1.00 41.69 332 PRO A O 1
ATOM 2545 N N . ALA A 1 333 ? -41.356 -7.643 47.590 1.00 37.06 333 ALA A N 1
ATOM 2546 C CA . ALA A 1 333 ? -41.820 -6.419 48.225 1.00 37.06 333 ALA A CA 1
ATOM 2547 C C . ALA A 1 333 ? -40.668 -5.795 49.033 1.00 37.06 333 ALA A C 1
ATOM 2549 O O . ALA A 1 333 ? -40.024 -6.513 49.807 1.00 37.06 333 ALA A O 1
ATOM 2550 N N . PRO A 1 334 ? -40.364 -4.502 48.825 1.00 35.78 334 PRO A N 1
ATOM 2551 C CA . PRO A 1 334 ? -39.260 -3.869 49.519 1.00 35.78 334 PRO A CA 1
ATOM 2552 C C . PRO A 1 334 ? -39.499 -3.957 51.035 1.00 35.78 334 PRO A C 1
ATOM 2554 O O . PRO A 1 334 ? -40.647 -3.839 51.479 1.00 35.78 334 PRO A O 1
ATOM 2557 N N . PRO A 1 335 ? -38.443 -4.127 51.852 1.00 40.69 335 PRO A N 1
ATOM 2558 C CA . PRO A 1 335 ? -38.515 -3.728 53.250 1.00 40.69 335 PRO A CA 1
ATOM 2559 C C . PRO A 1 335 ? -39.007 -2.279 53.271 1.00 40.69 335 PRO A C 1
ATOM 2561 O O . PRO A 1 335 ? -38.568 -1.476 52.447 1.00 40.69 335 PRO A O 1
ATOM 2564 N N . THR A 1 336 ? -39.932 -1.956 54.169 1.00 44.12 336 THR A N 1
ATOM 2565 C CA . THR A 1 336 ? -40.757 -0.733 54.165 1.00 44.12 336 THR A CA 1
ATOM 2566 C C . THR A 1 336 ? -40.006 0.605 54.188 1.00 44.12 336 THR A C 1
ATOM 2568 O O . THR A 1 336 ? -40.657 1.643 54.144 1.00 44.12 336 THR A O 1
ATOM 2571 N N . ASP A 1 337 ? -38.673 0.603 54.164 1.00 39.69 337 ASP A N 1
ATOM 2572 C CA . ASP A 1 337 ? -37.833 1.791 54.317 1.00 39.69 337 ASP A CA 1
ATOM 2573 C C . ASP A 1 337 ? -36.849 2.019 53.144 1.00 39.69 337 ASP A C 1
ATOM 2575 O O . ASP A 1 337 ? -36.061 2.963 53.176 1.00 39.69 337 ASP A O 1
ATOM 2579 N N . ALA A 1 338 ? -36.888 1.208 52.077 1.00 33.00 338 ALA A N 1
ATOM 2580 C CA . ALA A 1 338 ? -36.032 1.401 50.901 1.00 33.00 338 ALA A CA 1
ATOM 2581 C C . ALA A 1 338 ? -36.762 2.175 49.787 1.00 33.00 338 ALA A C 1
ATOM 2583 O O . ALA A 1 338 ? -37.508 1.612 48.985 1.00 33.00 338 ALA A O 1
ATOM 2584 N N . ILE A 1 339 ? -36.519 3.486 49.714 1.00 35.41 339 ILE A N 1
ATOM 2585 C CA . ILE A 1 339 ? -36.878 4.321 48.559 1.00 35.41 339 ILE A CA 1
ATOM 2586 C C . ILE A 1 339 ? -35.928 3.953 47.409 1.00 35.41 339 ILE A C 1
ATOM 2588 O O . ILE A 1 339 ? -34.869 4.548 47.242 1.00 35.41 339 ILE A O 1
ATOM 2592 N N . GLY A 1 340 ? -36.294 2.932 46.637 1.00 29.75 340 GLY A N 1
ATOM 2593 C CA . GLY A 1 340 ? -35.544 2.472 45.469 1.00 29.75 340 GLY A CA 1
ATOM 2594 C C . GLY A 1 340 ? -36.412 1.562 44.610 1.00 29.75 340 GLY A C 1
ATOM 2595 O O . GLY A 1 340 ? -36.533 0.368 44.863 1.00 29.75 340 GLY A O 1
ATOM 2596 N N . VAL A 1 341 ? -37.078 2.139 43.614 1.00 26.97 341 VAL A N 1
ATOM 2597 C CA . VAL A 1 341 ? -37.872 1.395 42.630 1.00 26.97 341 VAL A CA 1
ATOM 2598 C C . VAL A 1 341 ? -36.916 0.615 41.717 1.00 26.97 341 VAL A C 1
ATOM 2600 O O . VAL A 1 341 ? -36.087 1.219 41.039 1.00 26.97 341 VAL A O 1
ATOM 2603 N N . TRP A 1 342 ? -37.053 -0.715 41.654 1.00 30.80 342 TRP A N 1
ATOM 2604 C CA . TRP A 1 342 ? -36.397 -1.561 40.649 1.00 30.80 342 TRP A CA 1
ATOM 2605 C C . TRP A 1 342 ? -37.007 -1.304 39.267 1.00 30.80 342 TRP A C 1
ATOM 2607 O O . TRP A 1 342 ? -37.978 -1.945 38.870 1.00 30.80 342 TRP A O 1
ATOM 2617 N N . LEU A 1 343 ? -36.442 -0.360 38.521 1.00 33.09 343 LEU A N 1
ATOM 2618 C CA . LEU A 1 343 ? -36.632 -0.264 37.076 1.00 33.09 343 LEU A CA 1
ATOM 2619 C C . LEU A 1 343 ? -35.354 -0.772 36.410 1.00 33.09 343 LEU A C 1
ATOM 2621 O O . LEU A 1 343 ? -34.446 0.001 36.124 1.00 33.09 343 LEU A O 1
ATOM 2625 N N . GLN A 1 344 ? -35.275 -2.072 36.129 1.00 43.62 344 GLN A N 1
ATOM 2626 C CA . GLN A 1 344 ? -34.332 -2.565 35.124 1.00 43.62 344 GLN A CA 1
ATOM 2627 C C . GLN A 1 344 ? -34.927 -2.259 33.738 1.00 43.62 344 GLN A C 1
ATOM 2629 O O . GLN A 1 344 ? -35.387 -3.144 33.028 1.00 43.62 344 GLN A O 1
ATOM 2634 N N . THR A 1 345 ? -35.025 -0.974 33.383 1.00 43.25 345 THR A N 1
ATOM 2635 C CA . THR A 1 345 ? -35.594 -0.519 32.100 1.00 43.25 345 THR A CA 1
ATOM 2636 C C . THR A 1 345 ? -34.558 -0.397 30.985 1.00 43.25 345 THR A C 1
ATOM 2638 O O . THR A 1 345 ? -34.924 -0.083 29.854 1.00 43.25 345 THR A O 1
ATOM 2641 N N . SER A 1 346 ? -33.277 -0.665 31.253 1.00 56.41 346 SER A N 1
ATOM 2642 C CA . SER A 1 346 ? -32.226 -0.578 30.238 1.00 56.41 346 SER A CA 1
ATOM 2643 C C . SER A 1 346 ? -31.113 -1.599 30.457 1.00 56.41 346 SER A C 1
ATOM 2645 O O . SER A 1 346 ? -30.453 -1.593 31.496 1.00 56.41 346 SER A O 1
ATOM 2647 N N . TYR A 1 347 ? -30.871 -2.428 29.440 1.00 62.28 347 TYR A N 1
ATOM 2648 C CA . TYR A 1 347 ? -29.628 -3.180 29.283 1.00 62.28 347 TYR A CA 1
ATOM 2649 C C . TYR A 1 347 ? -28.424 -2.209 29.255 1.00 62.28 347 TYR A C 1
ATOM 2651 O O . TYR A 1 347 ? -28.570 -1.065 28.812 1.00 62.28 347 TYR A O 1
ATOM 2659 N N . PRO A 1 348 ? -27.241 -2.627 29.724 1.00 67.00 348 PRO A N 1
ATOM 2660 C CA . PRO A 1 348 ? -26.053 -1.831 29.852 1.00 67.00 348 PRO A CA 1
ATOM 2661 C C . PRO A 1 348 ? -25.519 -1.657 28.448 1.00 67.00 348 PRO A C 1
ATOM 2663 O O . PRO A 1 348 ? -25.563 -2.550 27.591 1.00 67.00 348 PRO A O 1
ATOM 2666 N N . LYS A 1 349 ? -25.064 -0.439 28.237 1.00 76.19 349 LYS A N 1
ATOM 2667 C CA . LYS A 1 349 ? -24.649 0.064 26.952 1.00 76.19 349 LYS A CA 1
ATOM 2668 C C . LYS A 1 349 ? -23.207 0.493 27.073 1.00 76.19 349 LYS A C 1
ATOM 2670 O O . LYS A 1 349 ? -22.853 1.242 27.984 1.00 76.19 349 LYS A O 1
ATOM 2675 N N . GLU A 1 350 ? -22.390 0.029 26.147 1.00 77.69 350 GLU A N 1
ATOM 2676 C CA . GLU A 1 350 ? -20.995 0.422 26.041 1.00 77.69 350 GLU A CA 1
ATOM 2677 C C . GLU A 1 350 ? -20.799 1.148 24.723 1.00 77.69 350 GLU A C 1
ATOM 2679 O O . GLU A 1 350 ? -21.043 0.596 23.653 1.00 77.69 350 GLU A O 1
ATOM 2684 N N . ASN A 1 351 ? -20.360 2.401 24.797 1.00 84.12 351 ASN A N 1
ATOM 2685 C CA . ASN A 1 351 ? -19.911 3.105 23.608 1.00 84.12 351 ASN A CA 1
ATOM 2686 C C . ASN A 1 351 ? -18.508 2.612 23.289 1.00 84.12 351 ASN A C 1
ATOM 2688 O O . ASN A 1 351 ? -17.595 2.747 24.108 1.00 84.12 351 ASN A O 1
ATOM 2692 N N . ILE A 1 352 ? -18.356 2.036 22.106 1.00 87.00 352 ILE A N 1
ATOM 2693 C CA . ILE A 1 352 ? -17.105 1.445 21.659 1.00 87.00 352 ILE A CA 1
ATOM 2694 C C . ILE A 1 352 ? -16.596 2.149 20.411 1.00 87.00 352 ILE A C 1
ATOM 2696 O O . ILE A 1 352 ? -17.321 2.830 19.689 1.00 87.00 352 ILE A O 1
ATOM 2700 N N . CYS A 1 353 ? -15.307 1.996 20.174 1.00 88.25 353 CYS A N 1
ATOM 2701 C CA . CYS A 1 353 ? -14.589 2.652 19.107 1.00 88.25 353 CYS A CA 1
ATOM 2702 C C . CYS A 1 353 ? -13.633 1.646 18.475 1.00 88.25 353 CYS A C 1
ATOM 2704 O O . CYS A 1 353 ? -13.003 0.850 19.170 1.00 88.25 353 CYS A O 1
ATOM 2706 N N . MET A 1 354 ? -13.536 1.657 17.152 1.00 90.38 354 MET A N 1
ATOM 2707 C CA . MET A 1 354 ? -12.638 0.784 16.412 1.00 90.38 354 MET A CA 1
ATOM 2708 C C . MET A 1 354 ? -11.381 1.556 16.043 1.00 90.38 354 MET A C 1
ATOM 2710 O O . MET A 1 354 ? -11.452 2.641 15.471 1.00 90.38 354 MET A O 1
ATOM 2714 N N . ARG A 1 355 ? -10.223 0.955 16.300 1.00 91.62 355 ARG A N 1
ATOM 2715 C CA . ARG A 1 355 ? -8.947 1.431 15.774 1.00 91.62 355 ARG A CA 1
ATOM 2716 C C . ARG A 1 355 ? -8.429 0.441 14.748 1.00 91.62 355 ARG A C 1
ATOM 2718 O O . ARG A 1 355 ? -8.436 -0.765 14.986 1.00 91.62 355 ARG A O 1
ATOM 2725 N N . VAL A 1 356 ? -7.956 0.952 13.619 1.00 92.75 356 VAL A N 1
ATOM 2726 C CA . VAL A 1 356 ? -7.349 0.164 12.542 1.00 92.75 356 VAL A CA 1
ATOM 2727 C C . VAL A 1 356 ? -5.874 0.510 12.441 1.00 92.75 356 VAL A C 1
ATOM 2729 O O . VAL A 1 356 ? -5.524 1.675 12.282 1.00 92.75 356 VAL A O 1
ATOM 2732 N N . ALA A 1 357 ? -5.020 -0.505 12.496 1.00 93.44 357 ALA A N 1
ATOM 2733 C CA . ALA A 1 357 ? -3.601 -0.431 12.199 1.00 93.44 357 ALA A CA 1
ATOM 2734 C C . ALA A 1 357 ? -3.354 -0.876 10.754 1.00 93.44 357 ALA A C 1
ATOM 2736 O O . ALA A 1 357 ? -3.827 -1.926 10.309 1.00 93.44 357 ALA A O 1
ATOM 2737 N N . TYR A 1 358 ? -2.599 -0.073 10.016 1.00 92.38 358 TYR A N 1
ATOM 2738 C CA . TYR A 1 358 ? -2.242 -0.316 8.623 1.00 92.38 358 TYR A CA 1
ATOM 2739 C C . TYR A 1 358 ? -0.838 0.207 8.342 1.00 92.38 358 TYR A C 1
ATOM 2741 O O . TYR A 1 358 ? -0.259 0.943 9.134 1.00 92.38 358 TYR A O 1
ATOM 2749 N N . ARG A 1 359 ? -0.269 -0.181 7.205 1.00 89.81 359 ARG A N 1
ATOM 2750 C CA . ARG A 1 359 ? 1.061 0.276 6.797 1.00 89.81 359 ARG A CA 1
ATOM 2751 C C . ARG A 1 359 ? 0.935 1.540 5.960 1.00 89.81 359 ARG A C 1
ATOM 2753 O O . ARG A 1 359 ? 0.119 1.584 5.052 1.00 89.81 359 ARG A O 1
ATOM 2760 N N . ALA A 1 360 ? 1.762 2.536 6.227 1.00 86.12 360 ALA A N 1
ATOM 2761 C CA . ALA A 1 360 ? 1.924 3.722 5.402 1.00 86.12 360 ALA A CA 1
ATOM 2762 C C . ALA A 1 360 ? 3.420 3.884 5.111 1.00 86.12 360 ALA A C 1
ATOM 2764 O O . ALA A 1 360 ? 4.207 4.170 6.011 1.00 86.12 360 ALA A O 1
ATOM 2765 N N . ALA A 1 361 ? 3.824 3.632 3.863 1.00 80.31 361 ALA A N 1
ATOM 2766 C CA . ALA A 1 361 ? 5.227 3.674 3.427 1.00 80.31 361 ALA A CA 1
ATOM 2767 C C . ALA A 1 361 ? 6.204 2.825 4.285 1.00 80.31 361 ALA A C 1
ATOM 2769 O O . ALA A 1 361 ? 7.349 3.201 4.518 1.00 80.31 361 ALA A O 1
ATOM 2770 N N . GLY A 1 362 ? 5.760 1.651 4.736 1.00 76.75 362 GLY A N 1
ATOM 2771 C CA . GLY A 1 362 ? 6.544 0.660 5.476 1.00 76.75 362 GLY A CA 1
ATOM 2772 C C . GLY A 1 362 ? 6.468 0.795 6.995 1.00 76.75 362 GLY A C 1
ATOM 2773 O O . GLY A 1 362 ? 7.071 -0.022 7.688 1.00 76.75 362 GLY A O 1
ATOM 2774 N N . ILE A 1 363 ? 5.725 1.786 7.498 1.00 79.12 363 ILE A N 1
ATOM 2775 C CA . ILE A 1 363 ? 5.557 2.081 8.926 1.00 79.12 363 ILE A CA 1
ATOM 2776 C C . ILE A 1 363 ? 4.111 1.801 9.331 1.00 79.12 363 ILE A C 1
ATOM 2778 O O . ILE A 1 363 ? 3.185 2.153 8.601 1.00 79.12 363 ILE A O 1
ATOM 2782 N N . ILE A 1 364 ? 3.897 1.204 10.504 1.00 87.38 364 ILE A N 1
ATOM 2783 C CA . ILE A 1 364 ? 2.542 0.998 11.022 1.00 87.38 364 ILE A CA 1
ATOM 2784 C C . ILE A 1 364 ? 1.978 2.321 11.545 1.00 87.38 364 ILE A C 1
ATOM 2786 O O . ILE A 1 364 ? 2.565 2.976 12.401 1.00 87.38 364 ILE A O 1
ATOM 2790 N N . THR A 1 365 ? 0.823 2.694 11.013 1.00 87.62 365 THR A N 1
ATOM 2791 C CA . THR A 1 365 ? 0.026 3.864 11.376 1.00 87.62 365 THR A CA 1
ATOM 2792 C C . THR A 1 365 ? -1.351 3.394 11.830 1.00 87.62 365 THR A C 1
ATOM 2794 O O . THR A 1 365 ? -1.830 2.347 11.391 1.00 87.62 365 THR A O 1
ATOM 2797 N N . THR A 1 366 ? -1.999 4.158 12.706 1.00 90.88 366 THR A N 1
ATOM 2798 C CA . THR A 1 366 ? -3.354 3.860 13.179 1.00 90.88 366 THR A CA 1
ATOM 2799 C C . THR A 1 366 ? -4.343 4.951 12.796 1.00 90.88 366 THR A C 1
ATOM 2801 O O . THR A 1 366 ? -3.985 6.127 12.774 1.00 90.88 366 THR A O 1
ATOM 2804 N N . ILE A 1 367 ? -5.590 4.565 12.537 1.00 89.44 367 ILE A N 1
ATOM 2805 C CA . ILE A 1 367 ? -6.740 5.470 12.433 1.00 89.44 367 ILE A CA 1
ATOM 2806 C C . ILE A 1 367 ? -7.856 5.001 13.360 1.00 89.44 367 ILE A C 1
ATOM 2808 O O . ILE A 1 367 ? -8.040 3.799 13.560 1.00 89.44 367 ILE A O 1
ATOM 2812 N N . ASP A 1 368 ? -8.615 5.961 13.867 1.00 88.19 368 ASP A N 1
ATOM 2813 C CA . ASP A 1 368 ? -9.718 5.733 14.792 1.00 88.19 368 ASP A CA 1
ATOM 2814 C C . ASP A 1 368 ? -11.045 5.979 14.073 1.00 88.19 368 ASP A C 1
ATOM 2816 O O . ASP A 1 368 ? -11.170 6.901 13.257 1.00 88.19 368 ASP A O 1
ATOM 2820 N N . SER A 1 369 ? -12.051 5.162 14.374 1.00 85.19 369 SER A N 1
ATOM 2821 C CA . SER A 1 369 ? -13.424 5.450 13.979 1.00 85.19 369 SER A CA 1
ATOM 2822 C C . SER A 1 369 ? -13.881 6.749 14.646 1.00 85.19 369 SER A C 1
ATOM 2824 O O . SER A 1 369 ? -13.599 6.976 15.824 1.00 85.19 369 SER A O 1
ATOM 2826 N N . ALA A 1 370 ? -14.639 7.574 13.923 1.00 70.31 370 ALA A N 1
ATOM 2827 C CA . ALA A 1 370 ? -15.470 8.576 14.567 1.00 70.31 370 ALA A CA 1
ATOM 2828 C C . ALA A 1 370 ? -16.450 7.815 15.466 1.00 70.31 370 ALA A C 1
ATOM 2830 O O . ALA A 1 370 ? -17.207 6.979 14.973 1.00 70.31 370 ALA A O 1
ATOM 2831 N N . GLY A 1 371 ? -16.415 8.035 16.779 1.00 57.66 371 GLY A N 1
ATOM 2832 C CA . GLY A 1 371 ? -17.533 7.574 17.604 1.00 57.66 371 GLY A CA 1
ATOM 2833 C C . GLY A 1 371 ? -18.757 8.464 17.404 1.00 57.66 371 GLY A C 1
ATOM 2834 O O . GLY A 1 371 ? -18.877 9.112 16.363 1.00 57.66 371 GLY A O 1
ATOM 2835 N N . ASN A 1 372 ? -19.642 8.505 18.402 1.00 50.84 372 ASN A N 1
ATOM 2836 C CA . ASN A 1 372 ? -20.853 9.334 18.412 1.00 50.84 372 ASN A CA 1
ATOM 2837 C C . ASN A 1 372 ? -20.509 10.842 18.418 1.00 50.84 372 ASN A C 1
ATOM 2839 O O . ASN A 1 372 ? -20.720 11.543 19.406 1.00 50.84 372 ASN A O 1
ATOM 2843 N N . ASP A 1 373 ? -19.967 11.363 17.316 1.00 47.34 373 ASP A N 1
ATOM 2844 C CA . ASP A 1 373 ? -19.959 12.792 17.025 1.00 47.34 373 ASP A CA 1
ATOM 2845 C C . ASP A 1 373 ? -21.436 13.172 16.829 1.00 47.34 373 ASP A C 1
ATOM 2847 O O . ASP A 1 373 ? -22.137 12.555 16.029 1.00 47.34 373 ASP A O 1
ATOM 2851 N N . ILE A 1 374 ? -21.917 14.158 17.587 1.00 41.28 374 ILE A N 1
ATOM 2852 C CA . ILE A 1 374 ? -23.333 14.466 17.909 1.00 41.28 374 ILE A CA 1
ATOM 2853 C C . ILE A 1 374 ? -24.227 14.715 16.663 1.00 41.28 374 ILE A C 1
ATOM 2855 O O . ILE A 1 374 ? -25.443 14.845 16.766 1.00 41.28 374 ILE A O 1
ATOM 2859 N N . ASN A 1 375 ? -23.636 14.730 15.468 1.00 44.09 375 ASN A N 1
ATOM 2860 C CA . ASN A 1 375 ? -24.288 14.973 14.184 1.00 44.09 375 ASN A CA 1
ATOM 2861 C C . ASN A 1 375 ? -24.285 13.764 13.224 1.00 44.09 375 ASN A C 1
ATOM 2863 O O . ASN A 1 375 ? -24.814 13.893 12.122 1.00 44.09 375 ASN A O 1
ATOM 2867 N N . ASN A 1 376 ? -23.697 12.616 13.595 1.00 44.09 376 ASN A N 1
ATOM 2868 C CA . ASN A 1 376 ? -23.658 11.411 12.760 1.00 44.09 376 ASN A CA 1
ATOM 2869 C C . ASN A 1 376 ? -24.422 10.269 13.450 1.00 44.09 376 ASN A C 1
ATOM 2871 O O . ASN A 1 376 ? -24.026 9.782 14.501 1.00 44.09 376 ASN A O 1
ATOM 2875 N N . SER A 1 377 ? -25.533 9.864 12.840 1.00 41.78 377 SER A N 1
ATOM 2876 C CA . SER A 1 377 ? -26.582 8.949 13.324 1.00 41.78 377 SER A CA 1
ATOM 2877 C C . SER A 1 377 ? -26.152 7.489 13.599 1.00 41.78 377 SER A C 1
ATOM 2879 O O . SER A 1 377 ? -27.000 6.594 13.601 1.00 41.78 377 SER A O 1
ATOM 2881 N N . VAL A 1 378 ? -24.865 7.189 13.776 1.00 53.66 378 VAL A N 1
ATOM 2882 C CA . VAL A 1 378 ? -24.395 5.803 13.907 1.00 53.66 378 VAL A CA 1
ATOM 2883 C C . VAL A 1 378 ? -23.959 5.532 15.334 1.00 53.66 378 VAL A C 1
ATOM 2885 O O . VAL A 1 378 ? -22.824 5.802 15.709 1.00 53.66 378 VAL A O 1
ATOM 2888 N N . ASP A 1 379 ? -24.899 4.991 16.109 1.00 63.25 379 ASP A N 1
ATOM 2889 C CA . ASP A 1 379 ? -24.681 4.516 17.471 1.00 63.25 379 ASP A CA 1
ATOM 2890 C C . ASP A 1 379 ? -23.676 3.354 17.472 1.00 63.25 379 ASP A C 1
ATOM 2892 O O . ASP A 1 379 ? -24.035 2.195 17.248 1.00 63.25 379 ASP A O 1
ATOM 2896 N N . ASN A 1 380 ? -22.406 3.638 17.783 1.00 77.81 380 ASN A N 1
ATOM 2897 C CA . ASN A 1 380 ? -21.407 2.608 18.108 1.00 77.81 380 ASN A CA 1
ATOM 2898 C C . ASN A 1 380 ? -21.613 2.081 19.541 1.00 77.81 380 ASN A C 1
ATOM 2900 O O . ASN A 1 380 ? -20.672 1.964 20.331 1.00 77.81 380 ASN A O 1
ATOM 2904 N N . THR A 1 381 ? -22.865 1.810 19.899 1.00 84.31 381 THR A N 1
ATOM 2905 C CA . THR A 1 381 ? -23.271 1.399 21.236 1.00 84.31 381 THR A CA 1
ATOM 2906 C C . THR A 1 381 ? -23.558 -0.094 21.244 1.00 84.31 381 THR A C 1
ATOM 2908 O O . THR A 1 381 ? -24.537 -0.564 20.668 1.00 84.31 381 THR A O 1
ATOM 2911 N N . PHE A 1 382 ? -22.708 -0.848 21.929 1.00 85.19 382 PHE A N 1
ATOM 2912 C CA . PHE A 1 382 ? -22.914 -2.263 22.182 1.00 85.19 382 PHE A CA 1
ATOM 2913 C C . PHE A 1 382 ? -23.911 -2.449 23.327 1.00 85.19 382 PHE A C 1
ATOM 2915 O O . PHE A 1 382 ? -23.755 -1.829 24.379 1.00 85.19 382 PHE A O 1
ATOM 2922 N N . THR A 1 383 ? -24.924 -3.297 23.136 1.00 82.62 383 THR A N 1
ATOM 2923 C CA . THR A 1 383 ? -25.939 -3.574 24.163 1.00 82.62 383 THR A CA 1
ATOM 2924 C C . THR A 1 383 ? -25.893 -5.037 24.590 1.00 82.62 383 THR A C 1
ATOM 2926 O O . THR A 1 383 ? -25.917 -5.941 23.757 1.00 82.62 383 THR A O 1
ATOM 2929 N N . TRP A 1 384 ? -25.876 -5.282 25.899 1.00 76.12 384 TRP A N 1
ATOM 2930 C CA . TRP A 1 384 ? -25.895 -6.633 26.463 1.00 76.12 384 TRP A CA 1
ATOM 2931 C C . TRP A 1 384 ? -27.328 -7.142 26.689 1.00 76.12 384 TRP A C 1
ATOM 2933 O O . TRP A 1 384 ? -27.740 -7.401 27.817 1.00 76.12 384 TRP A O 1
ATOM 2943 N N . ASP A 1 385 ? -28.116 -7.244 25.621 1.00 74.50 385 ASP A N 1
ATOM 2944 C CA . ASP A 1 385 ? -29.537 -7.636 25.677 1.00 74.50 385 ASP A CA 1
ATOM 2945 C C . ASP A 1 385 ? -29.818 -9.071 25.208 1.00 74.50 385 ASP A C 1
ATOM 2947 O O . ASP A 1 385 ? -30.971 -9.494 25.132 1.00 74.50 385 ASP A O 1
ATOM 2951 N N . GLY A 1 386 ? -28.775 -9.829 24.861 1.00 74.06 386 GLY A N 1
ATOM 2952 C CA . GLY A 1 386 ? -28.922 -11.163 24.279 1.00 74.06 386 GLY A CA 1
ATOM 2953 C C . GLY A 1 386 ? -29.243 -11.184 22.787 1.00 74.06 386 GLY A C 1
ATOM 2954 O O . GLY A 1 386 ? -29.186 -12.240 22.152 1.00 74.06 386 GLY A O 1
ATOM 2955 N N . SER A 1 387 ? -29.583 -10.036 22.203 1.00 82.75 387 SER A N 1
ATOM 2956 C CA . SER A 1 387 ? -29.897 -9.920 20.787 1.00 82.75 387 SER A CA 1
ATOM 2957 C C . SER A 1 387 ? -28.621 -9.856 19.955 1.00 82.75 387 SER A C 1
ATOM 2959 O O . SER A 1 387 ? -27.544 -9.498 20.429 1.00 82.75 387 SER A O 1
ATOM 2961 N N . ARG A 1 388 ? -28.715 -10.226 18.677 1.00 85.56 388 ARG A N 1
ATOM 2962 C CA . ARG A 1 388 ? -27.548 -10.226 17.796 1.00 85.56 388 ARG A CA 1
ATOM 2963 C C . ARG A 1 388 ? -27.027 -8.800 17.591 1.00 85.56 388 ARG A C 1
ATOM 2965 O O . ARG A 1 388 ? -27.690 -7.989 16.952 1.00 85.56 388 ARG A O 1
ATOM 2972 N N . GLN A 1 389 ? -25.797 -8.549 18.023 1.00 88.19 389 GLN A N 1
ATOM 2973 C CA . GLN A 1 389 ? -25.119 -7.264 17.911 1.00 88.19 389 GLN A CA 1
ATOM 2974 C C . GLN A 1 389 ? -24.285 -7.201 16.619 1.00 88.19 389 GLN A C 1
ATOM 2976 O O . GLN A 1 389 ? -23.391 -8.020 16.368 1.00 88.19 389 GLN A O 1
ATOM 2981 N N . ARG A 1 390 ? -24.578 -6.207 15.776 1.00 89.44 390 ARG A N 1
ATOM 2982 C CA . ARG A 1 390 ? -23.842 -5.904 14.541 1.00 89.44 390 ARG A CA 1
ATOM 2983 C C . ARG A 1 390 ? -23.674 -4.395 14.436 1.00 89.44 390 ARG A C 1
ATOM 2985 O O . ARG A 1 390 ? -24.655 -3.693 14.220 1.00 89.44 390 ARG A O 1
ATOM 2992 N N . LEU A 1 391 ? -22.441 -3.922 14.567 1.00 87.69 391 LEU A N 1
ATOM 2993 C CA . LEU A 1 391 ? -22.130 -2.494 14.607 1.00 87.69 391 LEU A CA 1
ATOM 2994 C C . LEU A 1 391 ? -21.323 -2.089 13.380 1.00 87.69 391 LEU A C 1
ATOM 2996 O O . LEU A 1 391 ? -20.560 -2.887 12.831 1.00 87.69 391 LEU A O 1
ATOM 3000 N N . THR A 1 392 ? -21.524 -0.850 12.943 1.00 86.12 392 THR A N 1
ATOM 3001 C CA . THR A 1 392 ? -20.863 -0.283 11.768 1.00 86.12 392 THR A CA 1
ATOM 3002 C C . THR A 1 392 ? -20.013 0.896 12.205 1.00 86.12 392 THR A C 1
ATOM 3004 O O . THR A 1 392 ? -20.539 1.936 12.569 1.00 86.12 392 THR A O 1
ATOM 3007 N N . PHE A 1 393 ? -18.698 0.739 12.144 1.00 85.00 393 PHE A N 1
ATOM 3008 C CA . PHE A 1 393 ? -17.747 1.761 12.546 1.00 85.00 393 PHE A CA 1
ATOM 3009 C C . PHE A 1 393 ? -17.474 2.715 11.393 1.00 85.00 393 PHE A C 1
ATOM 3011 O O . PHE A 1 393 ? -16.893 2.341 10.368 1.00 85.00 393 PHE A O 1
ATOM 3018 N N . ILE A 1 394 ? -17.881 3.963 11.585 1.00 79.94 394 ILE A N 1
ATOM 3019 C CA . ILE A 1 394 ? -17.641 5.052 10.647 1.00 79.94 394 ILE A CA 1
ATOM 3020 C C . ILE A 1 394 ? -16.340 5.763 10.999 1.00 79.94 394 ILE A C 1
ATOM 3022 O O . ILE A 1 394 ? -16.040 5.993 12.161 1.00 79.94 394 ILE A O 1
ATOM 3026 N N . PHE A 1 395 ? -15.567 6.156 9.991 1.00 79.94 395 PHE A N 1
ATOM 3027 C CA . PHE A 1 395 ? -14.332 6.915 10.169 1.00 79.94 395 PHE A CA 1
ATOM 3028 C C . PHE A 1 395 ? -14.572 8.381 9.820 1.00 79.94 395 PHE A C 1
ATOM 3030 O O . PHE A 1 395 ? -15.276 8.680 8.850 1.00 79.94 395 PHE A O 1
ATOM 3037 N N . LYS A 1 396 ? -14.013 9.290 10.633 1.00 71.75 396 LYS A N 1
ATOM 3038 C CA . LYS A 1 396 ? -14.100 10.731 10.377 1.00 71.75 396 LYS A CA 1
ATOM 3039 C C . LYS A 1 396 ? -13.346 11.045 9.094 1.00 71.75 396 LYS A C 1
ATOM 3041 O O . LYS A 1 396 ? -12.250 10.525 8.875 1.00 71.75 396 LYS A O 1
ATOM 3046 N N . ASP A 1 397 ? -13.928 11.916 8.282 1.00 71.94 397 ASP A N 1
ATOM 3047 C CA . ASP A 1 397 ? -13.386 12.314 6.989 1.00 71.94 397 ASP A CA 1
ATOM 3048 C C . ASP A 1 397 ? -13.234 11.139 6.004 1.00 71.94 397 ASP A C 1
ATOM 3050 O O . ASP A 1 397 ? -13.676 10.005 6.213 1.00 71.94 397 ASP A O 1
ATOM 3054 N N . LYS A 1 398 ? -12.654 11.429 4.844 1.00 76.56 398 LYS A N 1
ATOM 3055 C CA . LYS A 1 398 ? -12.349 10.425 3.829 1.00 76.56 398 LYS A CA 1
ATOM 3056 C C . LYS A 1 398 ? -11.031 9.737 4.187 1.00 76.56 398 LYS A C 1
ATOM 3058 O O . LYS A 1 398 ? -9.969 10.223 3.799 1.00 76.56 398 LYS A O 1
ATOM 3063 N N . GLN A 1 399 ? -11.087 8.602 4.882 1.00 83.69 399 GLN A N 1
ATOM 3064 C CA . GLN A 1 399 ? -9.894 7.798 5.156 1.00 83.69 399 GLN A CA 1
ATOM 3065 C C . GLN A 1 399 ? -9.577 6.888 3.971 1.00 83.69 399 GLN A C 1
ATOM 3067 O O . GLN A 1 399 ? -10.464 6.376 3.292 1.00 83.69 399 GLN A O 1
ATOM 3072 N N . THR A 1 400 ? -8.290 6.711 3.684 1.00 86.62 400 THR A N 1
ATOM 3073 C CA . THR A 1 400 ? -7.813 5.832 2.612 1.00 86.62 400 THR A CA 1
ATOM 3074 C C . THR A 1 400 ? -6.938 4.752 3.226 1.00 86.62 400 THR A C 1
ATOM 3076 O O . THR A 1 400 ? -5.897 5.066 3.796 1.00 86.62 400 THR A O 1
ATOM 3079 N N . LEU A 1 401 ? -7.338 3.494 3.078 1.00 90.38 401 LEU A N 1
ATOM 3080 C CA . LEU A 1 401 ? -6.572 2.344 3.539 1.00 90.38 401 LEU A CA 1
ATOM 3081 C C . LEU A 1 401 ? -5.928 1.624 2.353 1.00 90.38 401 LEU A C 1
ATOM 3083 O O . LEU A 1 401 ? -6.616 1.364 1.365 1.00 90.38 401 LEU A O 1
ATOM 3087 N N . PRO A 1 402 ? -4.632 1.288 2.411 1.00 91.56 402 PRO A N 1
ATOM 3088 C CA . PRO A 1 402 ? -3.991 0.517 1.357 1.00 91.56 402 PRO A CA 1
ATOM 3089 C C . PRO A 1 402 ? -4.460 -0.939 1.369 1.00 91.56 402 PRO A C 1
ATOM 3091 O O . PRO A 1 402 ? -4.915 -1.458 2.389 1.00 91.56 402 PRO A O 1
ATOM 3094 N N . MET A 1 403 ? -4.318 -1.610 0.228 1.00 90.50 403 MET A N 1
ATOM 3095 C CA . MET A 1 403 ? -4.482 -3.057 0.132 1.00 90.50 403 MET A CA 1
ATOM 3096 C C . MET A 1 403 ? -3.480 -3.791 1.032 1.00 90.50 403 MET A C 1
ATOM 3098 O O . MET A 1 403 ? -2.374 -3.303 1.272 1.00 90.50 403 MET A O 1
ATOM 3102 N N . GLY A 1 404 ? -3.844 -4.983 1.503 1.00 89.81 404 GLY A N 1
ATOM 3103 C CA . GLY A 1 404 ? -2.974 -5.790 2.359 1.00 89.81 404 GLY A CA 1
ATOM 3104 C C . GLY A 1 404 ? -3.680 -6.374 3.573 1.00 89.81 404 GLY A C 1
ATOM 3105 O O . GLY A 1 404 ? -4.904 -6.316 3.706 1.00 89.81 404 GLY A O 1
ATOM 3106 N N . ILE A 1 405 ? -2.867 -6.919 4.479 1.00 90.38 405 ILE A N 1
ATOM 3107 C CA . ILE A 1 405 ? -3.303 -7.393 5.797 1.00 90.38 405 ILE A CA 1
ATOM 3108 C C . ILE A 1 405 ? -3.275 -6.219 6.775 1.00 90.38 405 ILE A C 1
ATOM 3110 O O . ILE A 1 405 ? -2.205 -5.735 7.126 1.00 90.38 405 ILE A O 1
ATOM 3114 N N . LEU A 1 406 ? -4.422 -5.735 7.210 1.00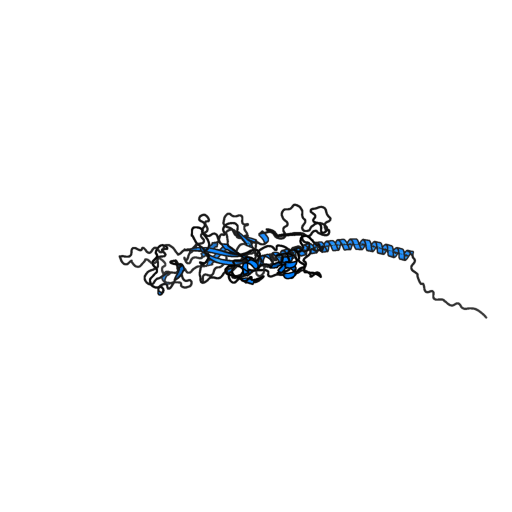 93.25 406 LEU A N 1
ATOM 3115 C CA . LEU A 1 406 ? -4.540 -4.728 8.259 1.00 93.25 406 LEU A CA 1
ATOM 3116 C C . LEU A 1 406 ? -4.867 -5.426 9.572 1.00 93.25 406 LEU A C 1
ATOM 3118 O O . LEU A 1 406 ? -5.127 -6.625 9.589 1.00 93.25 406 LEU A O 1
ATOM 3122 N N . ALA A 1 407 ? -4.861 -4.694 10.675 1.00 94.12 407 ALA A N 1
ATOM 3123 C CA . ALA A 1 407 ? -5.375 -5.213 11.930 1.00 94.12 407 ALA A CA 1
ATOM 3124 C C . ALA A 1 407 ? -6.315 -4.211 12.574 1.00 94.12 407 ALA A C 1
ATOM 3126 O O . ALA A 1 407 ? -6.205 -3.007 12.348 1.00 94.12 407 ALA A O 1
ATOM 3127 N N . TYR A 1 408 ? -7.245 -4.706 13.375 1.00 93.62 408 TYR A N 1
ATOM 3128 C CA . TYR A 1 408 ? -8.133 -3.861 14.151 1.00 93.62 408 TYR A CA 1
ATOM 3129 C C . TYR A 1 408 ? -8.195 -4.306 15.603 1.00 93.62 408 TYR A C 1
ATOM 3131 O O . TYR A 1 408 ? -7.919 -5.461 15.926 1.00 93.62 408 TYR A O 1
ATOM 3139 N N . ASN A 1 409 ? -8.561 -3.372 16.469 1.00 93.12 409 ASN A N 1
ATOM 3140 C CA . ASN A 1 409 ? -8.893 -3.647 17.856 1.00 93.12 409 ASN A CA 1
ATOM 3141 C C . ASN A 1 409 ? -9.997 -2.680 18.315 1.00 93.12 409 ASN A C 1
ATOM 3143 O O . ASN A 1 409 ? -10.240 -1.649 17.674 1.00 93.12 409 ASN A O 1
ATOM 3147 N N . LEU A 1 410 ? -10.688 -3.041 19.389 1.00 91.50 410 LEU A N 1
ATOM 3148 C CA . LEU A 1 410 ? -11.823 -2.319 19.933 1.00 91.50 410 LEU A CA 1
ATOM 3149 C C . LEU A 1 410 ? -11.459 -1.682 21.268 1.00 91.50 410 LEU A C 1
ATOM 3151 O O . LEU A 1 410 ? -10.873 -2.299 22.154 1.00 91.50 410 LEU A O 1
ATOM 3155 N N . PHE A 1 411 ? -11.827 -0.419 21.398 1.00 88.50 411 PHE A N 1
ATOM 3156 C CA . PHE A 1 411 ? -11.525 0.428 22.537 1.00 88.50 411 PHE A CA 1
ATOM 3157 C C . PHE A 1 411 ? -12.819 0.990 23.102 1.00 88.50 411 PHE A C 1
ATOM 3159 O O . PHE A 1 411 ? -13.815 1.133 22.389 1.00 88.50 411 PHE A O 1
ATOM 3166 N N . GLU A 1 412 ? -12.797 1.357 24.375 1.00 85.56 412 GLU A N 1
ATOM 3167 C CA . GLU A 1 412 ? -13.854 2.197 24.922 1.00 85.56 412 GLU A CA 1
ATOM 3168 C C . GLU A 1 412 ? -13.850 3.552 24.218 1.00 85.56 412 GLU A C 1
ATOM 3170 O O . GLU A 1 412 ? -12.796 4.104 23.882 1.00 85.56 412 GLU A O 1
ATOM 3175 N N . TYR A 1 413 ? -15.038 4.093 23.987 1.00 84.00 413 TYR A N 1
ATOM 3176 C CA . TYR A 1 413 ? -15.182 5.439 23.469 1.00 84.00 413 TYR A CA 1
ATOM 3177 C C . TYR A 1 413 ? -15.167 6.449 24.618 1.00 84.00 413 TYR A C 1
ATOM 3179 O O . TYR A 1 413 ? -16.002 6.385 25.523 1.00 84.00 413 TYR A O 1
ATOM 3187 N N . ASP A 1 414 ? -14.217 7.380 24.571 1.00 77.25 414 ASP A N 1
ATOM 3188 C CA . ASP A 1 414 ? -14.120 8.483 25.518 1.00 77.25 414 ASP A CA 1
ATOM 3189 C C . ASP A 1 414 ? -15.030 9.628 25.057 1.00 77.25 414 ASP A C 1
ATOM 3191 O O . ASP A 1 414 ? -14.834 10.210 23.988 1.00 77.25 414 ASP A O 1
ATOM 3195 N N . THR A 1 415 ? -16.041 9.937 25.871 1.00 69.88 415 THR A N 1
ATOM 3196 C CA . THR A 1 415 ? -17.027 10.997 25.622 1.00 69.88 415 THR A CA 1
ATOM 3197 C C . THR A 1 415 ? -16.619 12.347 26.220 1.00 69.88 415 THR A C 1
ATOM 3199 O O . THR A 1 415 ? -17.466 13.234 26.342 1.00 69.88 415 THR A O 1
ATOM 3202 N N . ALA A 1 416 ? -15.363 12.518 26.650 1.00 69.19 416 ALA A N 1
ATOM 3203 C CA . ALA A 1 416 ? -14.841 13.801 27.110 1.00 69.19 416 ALA A CA 1
ATOM 3204 C C . ALA A 1 416 ? -14.915 14.891 26.017 1.00 69.19 416 ALA A C 1
ATOM 3206 O O . ALA A 1 416 ? -15.323 14.659 24.880 1.00 69.19 416 ALA A O 1
ATOM 3207 N N . THR A 1 417 ? -14.484 16.113 26.350 1.00 59.09 417 THR A N 1
ATOM 3208 C CA . THR A 1 417 ? -14.569 17.318 25.496 1.00 59.09 417 THR A CA 1
ATOM 3209 C C . THR A 1 417 ? -13.968 17.171 24.092 1.00 59.09 417 THR A C 1
ATOM 3211 O O . THR A 1 417 ? -14.270 17.984 23.223 1.00 59.09 417 THR A O 1
ATOM 3214 N N . THR A 1 418 ? -13.141 16.146 23.855 1.00 68.31 418 THR A N 1
ATOM 3215 C CA . THR A 1 418 ? -12.666 15.749 22.522 1.00 68.31 418 THR A CA 1
ATOM 3216 C C . THR A 1 418 ? -12.989 14.267 22.295 1.00 68.31 418 THR A C 1
ATOM 3218 O O . THR A 1 418 ? -12.190 13.418 22.693 1.00 68.31 418 THR A O 1
ATOM 3221 N N . PRO A 1 419 ? -14.147 13.936 21.695 1.00 69.50 419 PRO A N 1
ATOM 3222 C CA . PRO A 1 419 ? -14.593 12.552 21.589 1.00 69.50 419 PRO A CA 1
ATOM 3223 C C . PRO A 1 419 ? -13.625 11.696 20.755 1.00 69.50 419 PRO A C 1
ATOM 3225 O O . PRO A 1 419 ? -13.387 11.993 19.580 1.00 69.50 419 PRO A O 1
ATOM 3228 N N . LYS A 1 420 ? -13.046 10.643 21.348 1.00 79.38 420 LYS A N 1
ATOM 3229 C CA . LYS A 1 420 ? -12.019 9.793 20.709 1.00 79.38 420 LYS A CA 1
ATOM 3230 C C . LYS A 1 420 ? -12.058 8.344 21.205 1.00 79.38 420 LYS A C 1
ATOM 3232 O O . LYS A 1 420 ? -12.617 8.058 22.260 1.00 79.38 420 LYS A O 1
ATOM 3237 N N . CYS A 1 421 ? -11.439 7.419 20.466 1.00 84.00 421 CYS A N 1
ATOM 3238 C CA . CYS A 1 421 ? -11.137 6.097 21.019 1.00 84.00 421 CYS A CA 1
ATOM 3239 C C . CYS A 1 421 ? -10.187 6.260 22.217 1.00 84.00 421 CYS A C 1
ATOM 3241 O O . CYS A 1 421 ? -9.215 7.018 22.137 1.00 84.00 421 CYS A O 1
ATOM 3243 N N . SER A 1 422 ? -10.413 5.507 23.292 1.00 83.50 422 SER A N 1
ATOM 3244 C CA . SER A 1 422 ? -9.483 5.460 24.416 1.00 83.50 422 SER A CA 1
ATOM 3245 C C . SER A 1 422 ? -8.075 5.042 23.966 1.00 83.50 422 SER A C 1
ATOM 3247 O O . SER A 1 422 ? -7.880 4.271 23.020 1.00 83.50 422 SER A O 1
ATOM 3249 N N . GLU A 1 423 ? -7.059 5.583 24.634 1.00 79.44 423 GLU A N 1
ATOM 3250 C CA . GLU A 1 423 ? -5.659 5.243 24.359 1.00 79.44 423 GLU A CA 1
ATOM 3251 C C . GLU A 1 423 ? -5.264 3.905 24.990 1.00 79.44 423 GLU A C 1
ATOM 3253 O O . GLU A 1 423 ? -4.419 3.198 24.443 1.00 79.44 423 GLU A O 1
ATOM 3258 N N . THR A 1 424 ? -5.898 3.541 26.108 1.00 79.94 424 THR A N 1
ATOM 3259 C CA . THR A 1 424 ? -5.527 2.371 26.916 1.00 79.94 424 THR A CA 1
ATOM 3260 C C . THR A 1 424 ? -6.703 1.471 27.283 1.00 79.94 424 THR A C 1
ATOM 3262 O O . THR A 1 424 ? -6.485 0.288 27.537 1.00 79.94 424 THR A O 1
ATOM 3265 N N . ALA A 1 425 ? -7.935 1.988 27.308 1.00 81.56 425 ALA A N 1
ATOM 3266 C CA . ALA A 1 425 ? -9.102 1.217 27.728 1.00 81.56 425 ALA A CA 1
ATOM 3267 C C . ALA A 1 425 ? -9.659 0.396 26.557 1.00 81.56 425 ALA A C 1
ATOM 3269 O O . ALA A 1 425 ? -10.169 0.942 25.575 1.00 81.56 425 ALA A O 1
ATOM 3270 N N . LEU A 1 426 ? -9.521 -0.924 26.665 1.00 83.81 426 LEU A N 1
ATOM 3271 C CA . LEU A 1 426 ? -9.939 -1.891 25.656 1.00 83.81 426 LEU A CA 1
ATOM 3272 C C . LEU A 1 426 ? -11.364 -2.372 25.903 1.00 83.81 426 LEU A C 1
ATOM 3274 O O . LEU A 1 426 ? -11.767 -2.650 27.038 1.00 83.81 426 LEU A O 1
ATOM 3278 N N . PHE A 1 427 ? -12.093 -2.570 24.810 1.00 80.38 427 PHE A N 1
ATOM 3279 C CA . PHE A 1 427 ? -13.332 -3.327 24.852 1.00 80.38 427 PHE A CA 1
ATOM 3280 C C . PHE A 1 427 ? -12.984 -4.813 25.005 1.00 80.38 427 PHE A C 1
ATOM 3282 O O . PHE A 1 427 ? -12.451 -5.423 24.083 1.00 80.38 427 PHE A O 1
ATOM 3289 N N . GLN A 1 428 ? -13.288 -5.372 26.180 1.00 72.81 428 GLN A N 1
ATOM 3290 C CA . GLN A 1 428 ? -12.883 -6.707 26.647 1.00 72.81 428 GLN A CA 1
ATOM 3291 C C . GLN A 1 428 ? -11.367 -6.867 26.837 1.00 72.81 428 GLN A C 1
ATOM 3293 O O . GLN A 1 428 ? -10.602 -7.054 25.897 1.00 72.81 428 GLN A O 1
ATOM 3298 N N . VAL A 1 429 ? -10.932 -6.841 28.099 1.00 61.22 429 VAL A N 1
ATOM 3299 C CA . VAL A 1 429 ? -9.509 -6.896 28.489 1.00 61.22 429 VAL A CA 1
ATOM 3300 C C . VAL A 1 429 ? -8.888 -8.257 28.153 1.00 61.22 429 VAL A C 1
ATOM 3302 O O . VAL A 1 429 ? -7.697 -8.330 27.860 1.00 61.22 429 VAL A O 1
ATOM 3305 N N . GLU A 1 430 ? -9.694 -9.320 28.124 1.00 64.38 430 GLU A N 1
ATOM 3306 C CA . GLU A 1 430 ? -9.255 -10.666 27.735 1.00 64.38 430 GLU A CA 1
ATOM 3307 C C . GLU A 1 430 ? -8.945 -10.773 26.227 1.00 64.38 430 GLU A C 1
ATOM 3309 O O . GLU A 1 430 ? -8.066 -11.534 25.826 1.00 64.38 430 GLU A O 1
ATOM 3314 N N . ASN A 1 431 ? -9.553 -9.915 25.399 1.00 64.06 431 ASN A N 1
ATOM 3315 C CA . ASN A 1 431 ? -9.307 -9.798 23.958 1.00 64.06 431 ASN A CA 1
ATOM 3316 C C . ASN A 1 431 ? -8.296 -8.675 23.633 1.00 64.06 431 ASN A C 1
ATOM 3318 O O . ASN A 1 431 ? -8.477 -7.885 22.707 1.00 64.06 431 ASN A O 1
ATOM 3322 N N . ASN A 1 432 ? -7.184 -8.599 24.372 1.00 70.38 432 ASN A N 1
ATOM 3323 C CA . ASN A 1 432 ? -6.130 -7.596 24.149 1.00 70.38 432 ASN A CA 1
ATOM 3324 C C . ASN A 1 432 ? -5.210 -7.920 22.950 1.00 70.38 432 ASN A C 1
ATOM 3326 O O . ASN A 1 432 ? -3.996 -7.724 22.999 1.00 70.38 432 ASN A O 1
ATOM 3330 N N . TYR A 1 433 ? -5.755 -8.458 21.863 1.00 83.75 433 TYR A N 1
ATOM 3331 C CA . TYR A 1 433 ? -4.977 -8.731 20.662 1.00 83.75 433 TYR A CA 1
ATOM 3332 C C . TYR A 1 433 ? -5.587 -8.042 19.453 1.00 83.75 433 TYR A C 1
ATOM 3334 O O . TYR A 1 433 ? -6.788 -8.075 19.191 1.00 83.75 433 TYR A O 1
ATOM 3342 N N . TRP A 1 434 ? -4.711 -7.423 18.674 1.00 92.19 434 TRP A N 1
ATOM 3343 C CA . TRP A 1 434 ? -5.070 -6.903 17.371 1.00 92.19 434 TRP A CA 1
ATOM 3344 C C . TRP A 1 434 ? -5.432 -8.061 16.447 1.00 92.19 434 TRP A C 1
ATOM 3346 O O . TRP A 1 434 ? -4.675 -9.025 16.302 1.00 92.19 434 TRP A O 1
ATOM 3356 N N . THR A 1 435 ? -6.605 -7.971 15.832 1.00 92.44 435 THR A N 1
ATOM 3357 C CA . THR A 1 435 ? -7.129 -9.011 14.953 1.00 92.44 435 THR A CA 1
ATOM 3358 C C . THR A 1 435 ? -6.812 -8.654 13.504 1.00 92.44 435 THR A C 1
ATOM 3360 O O . THR A 1 435 ? -7.280 -7.615 13.025 1.00 92.44 435 THR A O 1
ATOM 3363 N N . PRO A 1 436 ? -6.029 -9.476 12.782 1.00 92.00 436 PRO A N 1
ATOM 3364 C CA . PRO A 1 436 ? -5.712 -9.209 11.394 1.00 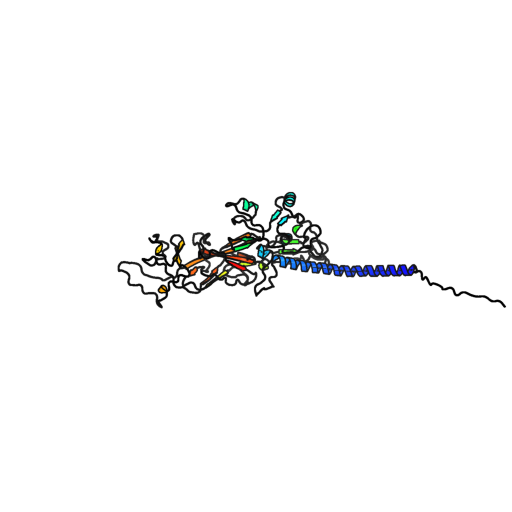92.00 436 PRO A CA 1
ATOM 3365 C C . PRO A 1 436 ? -6.935 -9.445 10.504 1.00 92.00 436 PRO A C 1
ATOM 3367 O O . PRO A 1 436 ? -7.713 -10.378 10.699 1.00 92.00 436 PRO A O 1
ATOM 3370 N N . PHE A 1 437 ? -7.084 -8.611 9.488 1.00 90.44 437 PHE A N 1
ATOM 3371 C CA . PHE A 1 437 ? -8.080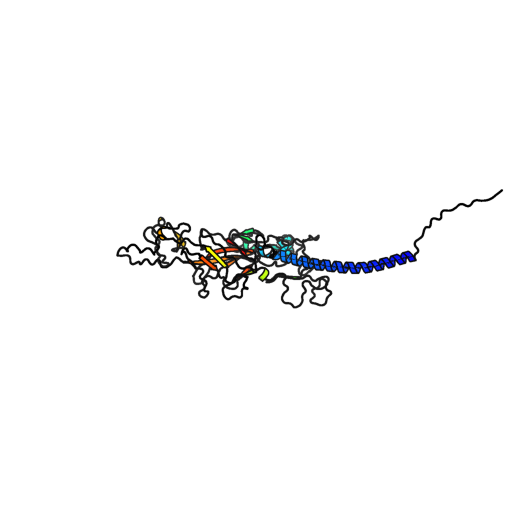 -8.751 8.440 1.00 90.44 437 PHE A CA 1
ATOM 3372 C C . PHE A 1 437 ? -7.506 -8.250 7.122 1.00 90.44 437 PHE A C 1
ATOM 3374 O O . PHE A 1 437 ? -6.468 -7.597 7.075 1.00 90.44 437 PHE A O 1
ATOM 3381 N N . THR A 1 438 ? -8.165 -8.587 6.026 1.00 87.38 438 THR A N 1
ATOM 3382 C CA . THR A 1 438 ? -7.652 -8.305 4.692 1.00 87.38 438 THR A CA 1
ATOM 3383 C C . THR A 1 438 ? -8.547 -7.308 3.977 1.00 87.38 438 THR A C 1
ATOM 3385 O O . THR A 1 438 ? -9.768 -7.442 4.008 1.00 87.38 438 THR A O 1
ATOM 3388 N N . ILE A 1 439 ? -7.931 -6.329 3.317 1.00 83.81 439 ILE A N 1
ATOM 3389 C CA . ILE A 1 439 ? -8.619 -5.361 2.464 1.00 83.81 439 ILE A CA 1
ATOM 3390 C C . ILE A 1 439 ? -8.149 -5.541 1.017 1.00 83.81 439 ILE A C 1
ATOM 3392 O O . ILE A 1 439 ? -6.954 -5.437 0.726 1.00 83.81 439 ILE A O 1
ATOM 3396 N N . VAL A 1 440 ? -9.106 -5.758 0.110 1.00 83.00 440 VAL A N 1
ATOM 3397 C CA . VAL A 1 440 ? -8.893 -5.816 -1.344 1.00 83.00 440 VAL A CA 1
ATOM 3398 C C . VAL A 1 440 ? -9.565 -4.594 -1.988 1.00 83.00 440 VAL A C 1
ATOM 3400 O O . VAL A 1 440 ? -10.719 -4.310 -1.672 1.00 83.00 440 VAL A O 1
ATOM 3403 N N . PRO A 1 441 ? -8.877 -3.817 -2.842 1.00 82.88 441 PRO A N 1
ATOM 3404 C CA . PRO A 1 441 ? -9.467 -2.678 -3.556 1.00 82.88 441 PRO A CA 1
ATOM 3405 C C . PRO A 1 441 ? -10.667 -3.063 -4.401 1.00 82.88 441 PRO A C 1
ATOM 3407 O O . PRO A 1 441 ? -10.659 -4.129 -5.016 1.00 82.88 441 PRO A O 1
ATOM 3410 N N . LYS A 1 442 ? -11.661 -2.167 -4.465 1.00 74.75 442 LYS A N 1
ATOM 3411 C CA . LYS A 1 442 ? -12.889 -2.346 -5.259 1.00 74.75 442 LYS A CA 1
ATOM 3412 C C . LYS A 1 442 ? -13.699 -3.579 -4.845 1.00 74.75 442 LYS A C 1
ATOM 3414 O O . LYS A 1 442 ? -14.383 -4.192 -5.659 1.00 74.75 442 LYS A O 1
ATOM 3419 N N . THR A 1 443 ? -13.592 -3.986 -3.582 1.00 71.31 443 THR A N 1
ATOM 3420 C CA . THR A 1 443 ? -14.408 -5.068 -3.029 1.00 71.31 443 THR A CA 1
ATOM 3421 C C . THR A 1 443 ? -15.097 -4.595 -1.763 1.00 71.31 443 THR A C 1
ATOM 3423 O O . THR A 1 443 ? -14.500 -3.923 -0.922 1.00 71.31 443 THR A O 1
ATOM 3426 N N . SER A 1 444 ? -16.367 -4.974 -1.615 1.00 67.50 444 SER A N 1
ATOM 3427 C CA . SER A 1 444 ? -17.129 -4.654 -0.412 1.00 67.50 444 SER A CA 1
ATOM 3428 C C . SER A 1 444 ? -16.460 -5.257 0.824 1.00 67.50 444 SER A C 1
ATOM 3430 O O . SER A 1 444 ? -16.047 -6.420 0.822 1.00 67.50 444 SER A O 1
ATOM 3432 N N . THR A 1 445 ? -16.387 -4.473 1.898 1.00 70.50 445 THR A N 1
ATOM 3433 C CA . THR A 1 445 ? -15.881 -4.929 3.189 1.00 70.50 445 THR A CA 1
ATOM 3434 C C . THR A 1 445 ? -16.814 -6.001 3.752 1.00 70.50 445 THR A C 1
ATOM 3436 O O . THR A 1 445 ? -17.941 -5.740 4.176 1.00 70.50 445 THR A O 1
ATOM 3439 N N . THR A 1 446 ? -16.353 -7.253 3.756 1.00 76.00 446 THR A N 1
ATOM 3440 C CA . THR A 1 446 ? -17.083 -8.336 4.420 1.00 76.00 446 THR A CA 1
ATOM 3441 C C . THR A 1 446 ? -17.162 -8.053 5.920 1.00 76.00 446 THR A C 1
ATOM 3443 O O . THR A 1 446 ? -16.145 -7.653 6.493 1.00 76.00 446 THR A O 1
ATOM 3446 N N . PRO A 1 447 ? -18.313 -8.288 6.582 1.00 84.44 447 PRO A N 1
ATOM 3447 C CA . PRO A 1 447 ? -18.418 -8.110 8.023 1.00 84.44 447 PRO A CA 1
ATOM 3448 C C . PRO A 1 447 ? -17.346 -8.911 8.762 1.00 84.44 447 PRO A C 1
ATOM 3450 O O . PRO A 1 447 ? -17.240 -10.126 8.587 1.00 84.44 447 PRO A O 1
ATOM 3453 N N . LEU A 1 448 ? -16.569 -8.225 9.593 1.00 89.56 448 LEU A N 1
ATOM 3454 C CA . LEU A 1 448 ? -15.580 -8.846 10.461 1.00 89.56 448 LEU A CA 1
ATOM 3455 C C . LEU A 1 448 ? -16.302 -9.554 11.609 1.00 89.56 448 LEU A C 1
ATOM 3457 O O . LEU A 1 448 ? -17.407 -9.172 11.993 1.00 89.56 448 LEU A O 1
ATOM 3461 N N . ILE A 1 449 ? -15.694 -10.603 12.152 1.00 87.88 449 ILE A N 1
ATOM 3462 C CA . ILE A 1 449 ? -16.253 -11.350 13.279 1.00 87.88 449 ILE A CA 1
ATOM 3463 C C . ILE A 1 449 ? -15.422 -11.031 14.512 1.00 87.88 449 ILE A C 1
ATOM 3465 O O . ILE A 1 449 ? -14.211 -11.247 14.500 1.00 87.88 449 ILE A O 1
ATOM 3469 N N . TRP A 1 450 ? -16.088 -10.576 15.570 1.00 86.94 450 TRP A N 1
ATOM 3470 C CA . TRP A 1 450 ? -15.505 -10.457 16.900 1.00 86.94 450 TRP A CA 1
ATOM 3471 C C . TRP A 1 450 ? -16.093 -11.546 17.788 1.00 86.94 450 TRP A C 1
ATOM 3473 O O . TRP A 1 450 ? -17.309 -11.612 17.970 1.00 86.94 450 TRP A O 1
ATOM 3483 N N . LYS A 1 451 ? -15.242 -12.432 18.309 1.00 79.31 451 LYS A N 1
ATOM 3484 C CA . LYS A 1 451 ? -15.680 -13.458 19.256 1.00 79.31 451 LYS A CA 1
ATOM 3485 C C . LYS A 1 451 ? -15.651 -12.859 20.655 1.00 79.31 451 LYS A C 1
ATOM 3487 O O . LYS A 1 451 ? -14.578 -12.548 21.160 1.00 79.31 451 LYS A O 1
ATOM 3492 N N . LEU A 1 452 ? -16.827 -12.712 21.254 1.00 73.38 452 LEU A N 1
ATOM 3493 C CA . LEU A 1 452 ? -16.948 -12.446 22.685 1.00 73.38 452 LEU A CA 1
ATOM 3494 C C . LEU A 1 452 ? -16.340 -13.662 23.407 1.00 73.38 452 LEU A C 1
ATOM 3496 O O . LEU A 1 452 ? -16.743 -14.791 23.110 1.00 73.38 452 LEU A O 1
ATOM 3500 N N . GLN A 1 453 ? -15.311 -13.435 24.224 1.00 62.84 453 GLN A N 1
ATOM 3501 C CA . GLN A 1 453 ? -14.609 -14.475 24.987 1.00 62.84 453 GLN A CA 1
ATOM 3502 C C . GLN A 1 453 ? -15.007 -14.412 26.438 1.00 62.84 453 GLN A C 1
ATOM 3504 O O . GLN A 1 453 ? -15.016 -13.263 26.925 1.00 62.84 453 GLN A O 1
#

Radius of gyration: 36.62 Å; chains: 1; bounding box: 98×69×146 Å

Sequence (453 aa):
MRYLSPKHTLLNSRSGFTLIELLMVVTIMSAVAWMSLGVVNNNMDQVRFDDTKNRLETIKRAIIGDTSRTINGQSEIRGYVADMGGLPPHLQALLQKNYCAGFPQINNKADCEAAATNAWVVQGGYCTNHTATNPTTCSSASPIGTWMAGYSYDSKYNLWTGWNGPYLTAKELRDYPKFRDGWGNENTTSANNFGWKVTSGTDFTIQSYGKDGVASTTGVSFYEADYPPSATSPYHPLITKNEYTNIITGEGATATAEDGKNGIIINFGTPEACWGCWDGSAYLHFNPSESSEPSNPADRKNCEAVSTNRWRPKIGVADPTMCTGSTPPTPPAPPTDAIGVWLQTSYPKENICMRVAYRAAGIITTIDSAGNDINNSVDNTFTWDGSRQRLTFIFKDKQTLPMGILAYNLFEYDTATTPKCSETALFQVENNYWTPFTIVPKTSTTPLIWKLQ

pLDDT: mean 75.06, std 17.88, range [26.97, 95.25]

Foldseek 3Di:
DDDDDDDDDDDDPPPDDDPVNVVVVVVVVVVVVVVVVVVVVVVLLVVLVVQLVVLLVLLLCQAFNDQVDDDVNHGDGDHDCQAFVFGDQACLVLADQKAFFLCRLDPDDVVSCVVDNPRIDHFFWAWLVRPDDDQVCQCVDVVRTHTDTAFDARQQQRDTFGHPDNSDDADDDVRHGASAGSLQAADSVGNRHRLWDWDGDQFTAIKHQFNVSDQDQDDDPPRNAMVVHHHDDPDDGSGHNLQWKAKFADPPDPGDPQRNYHAAKAWAFFFQQAAFQFQPPDTDDLDPPDQDDRPDPVGRVFWDDLDRSDIDGDGPPGPVVRVPDPDHPPDDDDDPPDPDDPDPVFFDKFFKKKKKWAHDSRRIDIFIFDTCPVPGPFHSIDGSRRDTDMGGGGGHDTDMGTFHKMWMFMAGWDPPPDTTGDPPRGDDPVPSHTHIDGDGRSHHRDHHYDHDD

Secondary structure (DSSP, 8-state):
---------------PPPHHHHHHHHHHHHHHHHHHHHHHHHHHHHHHHHHHHHHHHHHHHHHH--TT-EETTEE---SHHHHHSS--SSTHHHH-SEEETT-TT--SHHHHHHHSTT-EEE--EEETTS--SSHHHHHTSSS---EEESSEEETTTTEEES-----S--EE-SSSEE---TT----TT-GGGTT-EEEESSSEEEEB-TTTTS---SSS-TTTS-BS--SS-S---SB-HHHHEEEEB-TTS---TTS-BT-EEEEEE---S----B-SSSBPP--TT-----S-GGG-TTEEEEETTEEEEPTT---GGGG--SS--PPPPPPTT-----------EEEEEEEEEEEETTEEEEEEB----TTS----EEE-SSSPEEEEEPBSS-EEEESEEEEEEEEEEE-SSS-EEEEEEESSGGG-SPEEEEE-TTS--PPEE----